Protein AF-A0A1G2Y5E6-F1 (afdb_monomer_lite)

Secondary structure (DSSP, 8-state):
---------HHHHHHHHHH-----------S--PPP-----TT-PPPS---TTSHHHHHTTS--S--S-----GGG--SSSS-EEEEE---TTSS---SSS--EEEEEEEEEEE--EEEEEEEEEE-SSPPP--EEEEEETT-PPEEEE-------TT-EEEEEEE-TT-EEEEEEEEEE---S--EEEEEEEEPPTT-----------B-TTS-EEEEEE----BTTBSS---SS-BTT-GGG---SHHHHHHHHHHHHHTT--EEEEEE-SS-HHHHHHHHHHHHHHHHTT--PPEEEEEE-HIIIIIISS---BTTSHHHHHHHHHHHHHHHHHHHHH--STTGGGGB-EETTEEEEEE--GGGSBSGGG--HHHHHHHHHHHHTTT-GGGGG-EEEEEESSSPPPTT--EEE--SS---SEEEEEETTEEEEEE---EE-TTTSTT--EE--GGGHHHHHHHHHHHHTTTTEEEEEES-SS-TTTT---S-B-TTTPSP--TT------S-TT--TTHHHHHHHHHHHHHSS--SS-EEEEEE---SEE-TT-EEEEEEEEEE-SSSPB-TTTTEEEEE-TTSTT---SS-SEEE--TTTTTHHHHSSB-TT-EEEEEEEEE--SS-EEEEEEEEEEETTTEEEEEEEEEEEEE-----TT-SSSSSS-SHHHHHHHHHHHHHTT-S---

Sequence (694 aa):
MIKTKVKVCLCAVILFLLCAKTVLAGYEGKSGYAYIYSWNVANMNPGPQTTLGTDAYKELTNPSILNDGQITREADFTPGVQPWCYAMNGSLDNGVFFGPWGGHVTFDLGNAKPLGEVIMHQAILTAHGVGAIEEIHVTIDGGAPIRFAGFDLSSGDGIVRQQTFDLTGHTGRVVKIAFATVTREWTSMNEVIFLPPGKTPLLYTPKSGYNLNDHIVSASVFHWYISGGGQVSGPWLPLEGRANWTGEVAWWKSQIKQMMTANIQVLFVELIPFMEQQRINLFQALGELRKAGYDVPKVVPFLDPVITWSIYGTPPDLSTTAGKDAFVNEYIRFFQQYYSVNTDAYADNYLATIGGKVVLDSYSLATLTNVGSLTRNDVESRLASAFSAAHPVFNQGIYMIKLVAGPDLVFTDEKIVQFENNSYYQPYTYNGVTSAMVKPGFWNQNVENPGAHLARNDGSDYTSAWNAAVANRNTVKHAYIESWNEYDEGSGIYAVDIVNSPYVIPPNSGTDSWSDVDDPYEYIRTTANGARSFNDISDYGFSVLYCDFPDYMYPGEHKTVRVIVRNEGDLMWSENDLFRFGQKEYLQGETLFGTGRYTIDNTANEVDIYGGVCRGRPVTFEFELTAPQTEGTYVTHWGMVQENVTWFGPELVHTFSVVCDRIPGDLNVDCVVDFADVAIMMEHWLEDSSTPAR

pLDDT: mean 79.26, std 24.78, range [21.86, 98.88]

Structure (mmCIF, N/CA/C/O backbone):
data_AF-A0A1G2Y5E6-F1
#
_entry.id   AF-A0A1G2Y5E6-F1
#
loop_
_atom_site.group_PDB
_atom_site.id
_atom_site.type_symbol
_atom_site.label_atom_id
_atom_site.label_alt_id
_atom_site.label_comp_id
_atom_site.label_asym_id
_atom_site.label_entity_id
_atom_site.label_seq_id
_atom_site.pdbx_PDB_ins_code
_atom_site.Cartn_x
_atom_site.Cartn_y
_atom_site.Cartn_z
_atom_site.occupancy
_atom_site.B_iso_or_equiv
_atom_site.auth_seq_id
_atom_site.auth_comp_id
_atom_site.auth_asym_id
_atom_site.auth_atom_id
_atom_site.pdbx_PDB_model_num
ATOM 1 N N . MET A 1 1 ? -31.606 0.769 96.737 1.00 30.20 1 MET A N 1
ATOM 2 C CA . MET A 1 1 ? -30.636 -0.295 96.414 1.00 30.20 1 MET A CA 1
ATOM 3 C C . MET A 1 1 ? -30.303 -0.197 94.934 1.00 30.20 1 MET A C 1
ATOM 5 O O . MET A 1 1 ? -31.217 -0.217 94.131 1.00 30.20 1 MET A O 1
ATOM 9 N N . ILE A 1 2 ? -29.020 0.053 94.655 1.00 28.17 2 ILE A N 1
ATOM 10 C CA . ILE A 1 2 ? -28.251 -0.106 93.406 1.00 28.17 2 ILE A CA 1
ATOM 11 C C . ILE A 1 2 ? -28.954 0.259 92.082 1.00 28.17 2 ILE A C 1
ATOM 13 O O . ILE A 1 2 ? -29.733 -0.498 91.518 1.00 28.17 2 ILE A O 1
ATOM 17 N N . LYS A 1 3 ? -28.562 1.429 91.554 1.00 37.28 3 LYS A N 1
ATOM 18 C CA . LYS A 1 3 ? -28.665 1.805 90.139 1.00 37.28 3 LYS A CA 1
ATOM 19 C C . LYS A 1 3 ? -27.709 0.938 89.314 1.00 37.28 3 LYS A C 1
ATOM 21 O O . LYS A 1 3 ? -26.533 0.849 89.665 1.00 37.28 3 LYS A O 1
ATOM 26 N N . THR A 1 4 ? -28.137 0.488 88.139 1.00 26.81 4 THR A N 1
ATOM 27 C CA . THR A 1 4 ? -27.211 0.297 87.014 1.00 26.81 4 THR A CA 1
ATOM 28 C C . THR A 1 4 ? -27.895 0.744 85.727 1.00 26.81 4 THR A C 1
ATOM 30 O O . THR A 1 4 ? -28.811 0.105 85.225 1.00 26.81 4 THR A O 1
ATOM 33 N N . LYS A 1 5 ? -27.471 1.919 85.246 1.00 28.11 5 LYS A N 1
ATOM 34 C CA . LYS A 1 5 ? -27.691 2.394 83.881 1.00 28.11 5 LYS A CA 1
ATOM 35 C C . LYS A 1 5 ? -26.804 1.549 82.971 1.00 28.11 5 LYS A C 1
ATOM 37 O O . LYS A 1 5 ? -25.590 1.561 83.166 1.00 28.11 5 LYS A O 1
ATOM 42 N N . VAL A 1 6 ? -27.371 0.879 81.975 1.00 28.00 6 VAL A N 1
ATOM 43 C CA . VAL A 1 6 ? -26.575 0.321 80.878 1.00 28.00 6 VAL A CA 1
ATOM 44 C C . VAL A 1 6 ? -26.322 1.459 79.888 1.00 28.00 6 VAL A C 1
ATOM 46 O O . VAL A 1 6 ? -27.171 1.798 79.075 1.00 28.00 6 VAL A O 1
ATOM 49 N N . LYS A 1 7 ? -25.158 2.107 80.013 1.00 26.59 7 LYS A N 1
ATOM 50 C CA . LYS A 1 7 ? -24.524 2.797 78.886 1.00 26.59 7 LYS A CA 1
ATOM 51 C C . LYS A 1 7 ? -23.990 1.693 77.979 1.00 26.59 7 LYS A C 1
ATOM 53 O O . LYS A 1 7 ? -22.983 1.077 78.321 1.00 26.59 7 LYS A O 1
ATOM 58 N N . VAL A 1 8 ? -24.657 1.431 76.862 1.00 30.09 8 VAL A N 1
ATOM 59 C CA . VAL A 1 8 ? -24.026 0.674 75.780 1.00 30.09 8 VAL A CA 1
ATOM 60 C C . VAL A 1 8 ? -22.996 1.616 75.160 1.00 30.09 8 VAL A C 1
ATOM 62 O O . VAL A 1 8 ? -23.327 2.683 74.652 1.00 30.09 8 VAL A O 1
ATOM 65 N N . CYS A 1 9 ? -21.726 1.287 75.377 1.00 26.55 9 CYS A N 1
ATOM 66 C CA . CYS A 1 9 ? -20.578 2.059 74.928 1.00 26.55 9 CYS A CA 1
ATOM 67 C C . CYS A 1 9 ? -20.491 2.004 73.396 1.00 26.55 9 CYS A C 1
ATOM 69 O O . CYS A 1 9 ? -20.805 0.971 72.811 1.00 26.55 9 CYS A O 1
ATOM 71 N N . LEU A 1 10 ? -19.989 3.070 72.770 1.00 28.41 10 LEU A N 1
ATOM 72 C CA . LEU A 1 10 ? -19.647 3.157 71.340 1.00 28.41 10 LEU A CA 1
ATOM 73 C C . LEU A 1 10 ? -18.819 1.938 70.854 1.00 28.41 10 LEU A C 1
ATOM 75 O O . LEU A 1 10 ? -18.915 1.529 69.703 1.00 28.41 10 LEU A O 1
ATOM 79 N N . CYS A 1 11 ? -18.095 1.276 71.766 1.00 26.31 11 CYS A N 1
ATOM 80 C CA . CYS A 1 11 ? -17.379 0.026 71.513 1.00 26.31 11 CYS A CA 1
ATOM 81 C C . CYS A 1 11 ? -18.272 -1.174 71.153 1.00 26.31 11 CYS A C 1
ATOM 83 O O . CYS A 1 11 ? -17.779 -2.085 70.508 1.00 26.31 11 CYS A O 1
ATOM 85 N N . ALA A 1 12 ? -19.550 -1.217 71.545 1.00 28.62 12 ALA A N 1
ATOM 86 C CA . ALA A 1 12 ? -20.448 -2.331 71.212 1.00 28.62 12 ALA A CA 1
ATOM 87 C C . ALA A 1 12 ? -21.042 -2.213 69.798 1.00 28.62 12 ALA A C 1
ATOM 89 O O . ALA A 1 12 ? -21.357 -3.232 69.193 1.00 28.62 12 ALA A O 1
ATOM 90 N N . VAL A 1 13 ? -21.131 -0.993 69.252 1.00 32.03 13 VAL A N 1
ATOM 91 C CA . VAL A 1 13 ? -21.476 -0.757 67.838 1.00 32.03 13 VAL A CA 1
ATOM 92 C C . VAL A 1 13 ? -20.282 -1.115 66.951 1.00 32.03 13 VAL A C 1
ATOM 94 O O . VAL A 1 13 ? -20.452 -1.804 65.954 1.00 32.03 13 VAL A O 1
ATOM 97 N N . ILE A 1 14 ? -19.060 -0.789 67.392 1.00 30.72 14 ILE A N 1
ATOM 98 C CA . ILE A 1 14 ? -17.822 -1.252 66.745 1.00 30.72 14 ILE A CA 1
ATOM 99 C C . ILE A 1 14 ? -17.687 -2.784 66.846 1.00 30.72 14 ILE A C 1
ATOM 101 O O . ILE A 1 14 ? -17.256 -3.420 65.893 1.00 30.72 14 ILE A O 1
ATOM 105 N N . LEU A 1 15 ? -18.128 -3.409 67.947 1.00 28.52 15 LEU A N 1
ATOM 106 C CA . LEU A 1 15 ? -18.100 -4.871 68.087 1.00 28.52 15 LEU A CA 1
ATOM 107 C C . LEU A 1 15 ? -19.173 -5.585 67.248 1.00 28.52 15 LEU A C 1
ATOM 109 O O . LEU A 1 15 ? -18.914 -6.687 66.784 1.00 28.52 15 LEU A O 1
ATOM 113 N N . PHE A 1 16 ? -20.344 -4.980 67.007 1.00 30.70 16 PHE A N 1
ATOM 114 C CA . PHE A 1 16 ? -21.329 -5.531 66.063 1.00 30.70 16 PHE A CA 1
ATOM 115 C C . PHE A 1 16 ? -20.906 -5.329 64.598 1.00 30.70 16 PHE A C 1
ATOM 117 O O . PHE A 1 16 ? -21.090 -6.245 63.800 1.00 30.70 16 PHE A O 1
ATOM 124 N N . LEU A 1 17 ? -20.235 -4.213 64.277 1.00 31.95 17 LEU A N 1
ATOM 125 C CA . LEU A 1 17 ? -19.564 -3.991 62.985 1.00 31.95 17 LEU A CA 1
ATOM 126 C C . LEU A 1 17 ? -18.382 -4.960 62.762 1.00 31.95 17 LEU A C 1
ATOM 128 O O . LEU A 1 17 ? -18.120 -5.350 61.632 1.00 31.95 17 LEU A O 1
ATOM 132 N N . LEU A 1 18 ? -17.708 -5.412 63.829 1.00 29.50 18 LEU A N 1
ATOM 133 C CA . LEU A 1 18 ? -16.615 -6.401 63.771 1.00 29.50 18 LEU A CA 1
ATOM 134 C C . LEU A 1 18 ? -17.081 -7.871 63.845 1.00 29.50 18 LEU A C 1
ATOM 136 O O . LEU A 1 18 ? -16.307 -8.772 63.509 1.00 29.50 18 LEU A O 1
ATOM 140 N N . CYS A 1 19 ? -18.312 -8.141 64.299 1.00 26.48 19 CYS A N 1
ATOM 141 C CA . CYS A 1 19 ? -18.857 -9.499 64.445 1.00 26.48 19 CYS A CA 1
ATOM 142 C C . CYS A 1 19 ? -19.824 -9.919 63.330 1.00 26.48 19 CYS A C 1
ATOM 144 O O . CYS A 1 19 ? -20.050 -11.121 63.178 1.00 26.48 19 CYS A O 1
ATOM 146 N N . ALA A 1 20 ? -20.313 -9.000 62.494 1.00 29.83 20 ALA A N 1
ATOM 147 C CA . ALA A 1 20 ? -20.849 -9.344 61.178 1.00 29.83 20 ALA A CA 1
ATOM 148 C C . ALA A 1 20 ? -19.681 -9.636 60.219 1.00 29.83 20 ALA A C 1
ATOM 150 O O . ALA A 1 20 ? -19.424 -8.912 59.265 1.00 29.83 20 ALA A O 1
ATOM 151 N N . LYS A 1 21 ? -18.937 -10.716 60.496 1.00 28.72 21 LYS A N 1
ATOM 152 C CA . LYS A 1 21 ? -17.966 -11.306 59.566 1.00 28.72 21 LYS A CA 1
ATOM 153 C C . LYS A 1 21 ? -18.708 -11.999 58.418 1.00 28.72 21 LYS A C 1
ATOM 155 O O . LYS A 1 21 ? -18.575 -13.202 58.213 1.00 28.72 21 LYS A O 1
ATOM 160 N N . THR A 1 22 ? -19.511 -11.246 57.681 1.00 27.20 22 THR A N 1
ATOM 161 C CA . THR A 1 22 ? -19.802 -11.554 56.286 1.00 27.20 22 THR A CA 1
ATOM 162 C C . THR A 1 22 ? -18.562 -11.141 55.519 1.00 27.20 22 THR A C 1
ATOM 164 O O . THR A 1 22 ? -18.320 -9.971 55.249 1.00 27.20 22 THR A O 1
ATOM 167 N N . VAL A 1 23 ? -17.724 -12.141 55.263 1.00 24.97 23 VAL A N 1
ATOM 168 C CA . VAL A 1 23 ? -16.741 -12.118 54.186 1.00 24.97 23 VAL A CA 1
ATOM 169 C C . VAL A 1 23 ? -17.452 -11.564 52.950 1.00 24.97 23 VAL A C 1
ATOM 171 O O . VAL A 1 23 ? -18.498 -12.097 52.576 1.00 24.97 23 VAL A O 1
ATOM 174 N N . LEU A 1 24 ? -16.912 -10.493 52.357 1.00 25.30 24 LEU A N 1
ATOM 175 C CA . LEU A 1 24 ? -17.241 -10.096 50.992 1.00 25.30 24 LEU A CA 1
ATOM 176 C C . LEU A 1 24 ? -16.945 -11.301 50.090 1.00 25.30 24 LEU A C 1
ATOM 178 O O . LEU A 1 24 ? -15.811 -11.530 49.680 1.00 25.30 24 LEU A O 1
ATOM 182 N N . ALA A 1 25 ? -17.964 -12.111 49.837 1.00 23.06 25 ALA A N 1
ATOM 183 C CA . ALA A 1 25 ? -17.991 -13.057 48.741 1.00 23.06 25 ALA A CA 1
ATOM 184 C C . ALA A 1 25 ? -18.634 -12.330 47.559 1.00 23.06 25 ALA A C 1
ATOM 186 O O . ALA A 1 25 ? -19.812 -12.506 47.271 1.00 23.06 25 ALA A O 1
ATOM 187 N N . GLY A 1 26 ? -17.847 -11.460 46.929 1.00 22.88 26 GLY A N 1
ATOM 188 C CA . GLY A 1 26 ? -18.076 -10.997 45.569 1.00 22.88 26 GLY A CA 1
ATOM 189 C C . GLY A 1 26 ? -17.118 -11.750 44.659 1.00 22.88 26 GLY A C 1
ATOM 190 O O . GLY A 1 26 ? -15.999 -11.300 44.436 1.00 22.88 26 GLY A O 1
ATOM 191 N N . TYR A 1 27 ? -17.527 -12.932 44.200 1.00 21.86 27 TYR A N 1
ATOM 192 C CA . TYR A 1 27 ? -17.000 -13.503 42.964 1.00 21.86 27 TYR A CA 1
ATOM 193 C C . TYR A 1 27 ? -18.017 -14.474 42.358 1.00 21.86 27 TYR A C 1
ATOM 195 O O . TYR A 1 27 ? -18.273 -15.534 42.922 1.00 21.86 27 TYR A O 1
ATOM 203 N N . GLU A 1 28 ? -18.515 -14.153 41.168 1.00 23.02 28 GLU A N 1
ATOM 204 C CA . GLU A 1 28 ? -18.538 -15.097 40.048 1.00 23.02 28 GLU A CA 1
ATOM 205 C C . GLU A 1 28 ? -18.174 -14.334 38.769 1.00 23.02 28 GLU A C 1
ATOM 207 O O . GLU A 1 28 ? -19.013 -13.930 37.975 1.00 23.02 28 GLU A O 1
ATOM 212 N N . GLY A 1 29 ? -16.870 -14.162 38.551 1.00 24.98 29 GLY A N 1
ATOM 213 C CA . GLY A 1 29 ? -16.354 -14.000 37.203 1.00 24.98 29 GLY A CA 1
ATOM 214 C C . GLY A 1 29 ? -16.418 -15.336 36.455 1.00 24.98 29 GLY A C 1
ATOM 215 O O . GLY A 1 29 ? -15.759 -16.307 36.831 1.00 24.98 29 GLY A O 1
ATOM 216 N N . LYS A 1 30 ? -17.158 -15.362 35.346 1.00 23.55 30 LYS A N 1
ATOM 217 C CA . LYS A 1 30 ? -16.812 -16.119 34.131 1.00 23.55 30 LYS A CA 1
ATOM 218 C C . LYS A 1 30 ? -16.821 -15.077 33.007 1.00 23.55 30 LYS A C 1
ATOM 220 O O . LYS A 1 30 ? -17.883 -14.555 32.711 1.00 23.55 30 LYS A O 1
ATOM 225 N N . SER A 1 31 ? -15.710 -14.657 32.401 1.00 25.69 31 SER A N 1
ATOM 226 C CA . SER A 1 31 ? -14.453 -15.342 32.052 1.00 25.69 31 SER A CA 1
ATOM 227 C C . SER A 1 31 ? -13.261 -14.354 32.030 1.00 25.69 31 SER A C 1
ATOM 229 O O . SER A 1 31 ? -13.399 -13.297 31.432 1.00 25.69 31 SER A O 1
ATOM 231 N N . GLY A 1 32 ? -12.067 -14.622 32.571 1.00 23.44 32 GLY A N 1
ATOM 232 C CA . GLY A 1 32 ? -11.553 -15.845 33.179 1.00 23.44 32 GLY A CA 1
ATOM 233 C C . GLY A 1 32 ? -10.447 -15.587 34.219 1.00 23.44 32 GLY A C 1
ATOM 234 O O . GLY A 1 32 ? -9.528 -14.813 34.000 1.00 23.44 32 GLY A O 1
ATOM 235 N N . TYR A 1 33 ? -10.594 -16.290 35.343 1.00 23.27 33 TYR A N 1
ATOM 236 C CA . TYR A 1 33 ? -9.607 -16.757 36.327 1.00 23.27 33 TYR A CA 1
ATOM 237 C C . TYR A 1 33 ? -8.526 -15.792 36.847 1.00 23.27 33 TYR A C 1
ATOM 239 O O . TYR A 1 33 ? -7.406 -15.736 36.346 1.00 23.27 33 TYR A O 1
ATOM 247 N N . ALA A 1 34 ? -8.830 -15.190 38.002 1.00 25.27 34 ALA A N 1
ATOM 248 C CA . ALA A 1 34 ? -7.830 -14.826 39.000 1.00 25.27 34 ALA A CA 1
ATOM 249 C C . ALA A 1 34 ? -7.244 -16.103 39.634 1.00 25.27 34 ALA A C 1
ATOM 251 O O . ALA A 1 34 ? -7.989 -16.945 40.140 1.00 25.27 34 ALA A O 1
ATOM 252 N N . TYR A 1 35 ? -5.918 -16.246 39.640 1.00 25.91 35 TYR A N 1
ATOM 253 C CA . TYR A 1 35 ? -5.242 -17.272 40.434 1.00 25.91 35 TYR A CA 1
ATOM 254 C C . TYR A 1 35 ? -4.617 -16.632 41.672 1.00 25.91 35 TYR A C 1
ATOM 256 O O . TYR A 1 35 ? -3.755 -15.763 41.581 1.00 25.91 35 TYR A O 1
ATOM 264 N N . ILE A 1 36 ? -5.035 -17.114 42.840 1.00 24.27 36 ILE A N 1
ATOM 265 C CA . ILE A 1 36 ? -4.353 -16.904 44.114 1.00 24.27 36 ILE A CA 1
ATOM 266 C C . ILE A 1 36 ? -3.375 -18.068 44.271 1.00 24.27 36 ILE A C 1
ATOM 268 O O . ILE A 1 36 ? -3.805 -19.217 44.340 1.00 24.27 36 ILE A O 1
ATOM 272 N N . TYR A 1 37 ? -2.075 -17.788 44.376 1.00 26.00 37 TYR A N 1
ATOM 273 C CA . TYR A 1 37 ? -1.148 -18.733 44.995 1.00 26.00 37 TYR A CA 1
ATOM 274 C C . TYR A 1 37 ? -0.527 -18.148 46.255 1.00 26.00 37 TYR A C 1
ATOM 276 O O . TYR A 1 37 ? 0.137 -17.113 46.249 1.00 26.00 37 TYR A O 1
ATOM 284 N N . SER A 1 38 ? -0.749 -18.904 47.327 1.00 24.62 38 SER A N 1
ATOM 285 C CA . SER A 1 38 ? -0.012 -18.929 48.580 1.00 24.62 38 SER A CA 1
ATOM 286 C C . SER A 1 38 ? 1.339 -19.626 48.410 1.00 24.62 38 SER A C 1
ATOM 288 O O . SER A 1 38 ? 1.471 -20.581 47.641 1.00 24.62 38 SER A O 1
ATOM 290 N N . TRP A 1 39 ? 2.323 -19.215 49.205 1.00 22.36 39 TRP A N 1
ATOM 291 C CA . TRP A 1 39 ? 3.603 -19.909 49.320 1.00 22.36 39 TRP A CA 1
ATOM 292 C C . TRP A 1 39 ? 3.482 -21.284 49.999 1.00 22.36 39 TRP A C 1
ATOM 294 O O . TRP A 1 39 ? 2.667 -21.499 50.894 1.00 22.36 39 TRP A O 1
ATOM 304 N N . ASN A 1 40 ? 4.370 -22.195 49.594 1.00 22.59 40 ASN A N 1
ATOM 305 C CA . ASN A 1 40 ? 4.629 -23.491 50.214 1.00 22.59 40 ASN A CA 1
ATOM 306 C C . ASN A 1 40 ? 5.443 -23.298 51.508 1.00 22.59 40 ASN A C 1
ATOM 308 O O . ASN A 1 40 ? 6.613 -22.917 51.456 1.00 22.59 40 ASN A O 1
ATOM 312 N N . VAL A 1 41 ? 4.854 -23.584 52.672 1.00 28.20 41 VAL A N 1
ATOM 313 C CA . VAL A 1 41 ? 5.581 -23.667 53.950 1.00 28.20 41 VAL A CA 1
ATOM 314 C C . VAL A 1 41 ? 6.051 -25.107 54.158 1.00 28.20 41 VAL A C 1
ATOM 316 O O . VAL A 1 41 ? 5.526 -25.845 54.985 1.00 28.20 41 VAL A O 1
ATOM 319 N N . ALA A 1 42 ? 7.075 -25.528 53.417 1.00 22.97 42 ALA A N 1
ATOM 320 C CA . ALA A 1 42 ? 7.668 -26.856 53.592 1.00 22.97 42 ALA A CA 1
ATOM 321 C C . ALA A 1 42 ? 8.612 -26.971 54.810 1.00 22.97 42 ALA A C 1
ATOM 323 O O . ALA A 1 42 ? 9.276 -27.990 54.947 1.00 22.97 42 ALA A O 1
ATOM 324 N N . ASN A 1 43 ? 8.698 -25.972 55.704 1.00 26.86 43 ASN A N 1
ATOM 325 C CA . ASN A 1 43 ? 9.661 -25.990 56.821 1.00 26.86 43 ASN A CA 1
ATOM 326 C C . ASN A 1 43 ? 9.130 -25.528 58.194 1.00 26.86 43 ASN A C 1
ATOM 328 O O . ASN A 1 43 ? 9.935 -25.254 59.084 1.00 26.86 43 ASN A O 1
ATOM 332 N N . MET A 1 44 ? 7.816 -25.503 58.442 1.00 27.56 44 MET A N 1
ATOM 333 C CA . MET A 1 44 ? 7.320 -25.400 59.826 1.00 27.56 44 MET A CA 1
ATOM 334 C C . MET A 1 44 ? 7.157 -26.795 60.434 1.00 27.56 44 MET A C 1
ATOM 336 O O . MET A 1 44 ? 6.073 -27.369 60.466 1.00 27.56 44 MET A O 1
ATOM 340 N N . ASN A 1 45 ? 8.263 -27.339 60.945 1.00 28.44 45 ASN A N 1
ATOM 341 C CA . ASN A 1 45 ? 8.179 -28.346 61.999 1.00 28.44 45 ASN A CA 1
ATOM 342 C C . ASN A 1 45 ? 7.670 -27.655 63.279 1.00 28.44 45 ASN A C 1
ATOM 344 O O . ASN A 1 45 ? 8.229 -26.622 63.660 1.00 28.44 45 ASN A O 1
ATOM 348 N N . PRO A 1 46 ? 6.655 -28.199 63.971 1.00 31.69 46 PRO A N 1
ATOM 349 C CA . PRO A 1 46 ? 6.184 -27.632 65.224 1.00 31.69 46 PRO A CA 1
ATOM 350 C C . PRO A 1 46 ? 7.285 -27.759 66.281 1.00 31.69 46 PRO A C 1
ATOM 352 O O . PRO A 1 46 ? 7.693 -28.858 66.660 1.00 31.69 46 PRO A O 1
ATOM 355 N N . GLY A 1 47 ? 7.771 -26.623 66.778 1.00 35.00 47 GLY A N 1
ATOM 356 C CA . GLY A 1 47 ? 8.487 -26.601 68.047 1.00 35.00 47 GLY A CA 1
ATOM 357 C C . GLY A 1 47 ? 7.533 -27.006 69.189 1.00 35.00 47 GLY A C 1
ATOM 358 O O . GLY A 1 47 ? 6.340 -26.715 69.102 1.00 35.00 47 GLY A O 1
ATOM 359 N N . PRO A 1 48 ? 7.998 -27.650 70.276 1.00 34.25 48 PRO A N 1
ATOM 360 C CA . PRO A 1 48 ? 7.149 -28.399 71.219 1.00 34.25 48 PRO A CA 1
ATOM 361 C C . PRO A 1 48 ? 6.198 -27.594 72.136 1.00 34.25 48 PRO A C 1
ATOM 363 O O . PRO A 1 48 ? 5.831 -28.106 73.192 1.00 34.25 48 PRO A O 1
ATOM 366 N N . GLN A 1 49 ? 5.827 -26.345 71.825 1.00 40.59 49 GLN A N 1
ATOM 367 C CA . GLN A 1 49 ? 5.184 -25.435 72.795 1.00 40.59 49 GLN A CA 1
ATOM 368 C C . GLN A 1 49 ? 3.976 -24.620 72.291 1.00 40.59 49 GLN A C 1
ATOM 370 O O . GLN A 1 49 ? 3.761 -23.496 72.737 1.00 40.59 49 GLN A O 1
ATOM 375 N N . THR A 1 50 ? 3.124 -25.161 71.419 1.00 44.03 50 THR A N 1
ATOM 376 C CA . THR A 1 50 ? 1.795 -24.557 71.193 1.00 44.03 50 THR A CA 1
ATOM 377 C C . THR A 1 50 ? 0.797 -25.054 72.245 1.00 44.03 50 THR A C 1
ATOM 379 O O . THR A 1 50 ? 0.324 -26.189 72.185 1.00 44.03 50 THR A O 1
ATOM 382 N N . THR A 1 51 ? 0.506 -24.212 73.238 1.00 47.00 51 THR A N 1
ATOM 383 C CA . THR A 1 51 ? -0.370 -24.518 74.385 1.00 47.00 51 THR A CA 1
ATOM 384 C C . THR A 1 51 ? -1.855 -24.336 74.044 1.00 47.00 51 THR A C 1
ATOM 386 O O . THR A 1 51 ? -2.231 -23.339 73.431 1.00 47.00 51 THR A O 1
ATOM 389 N N . LEU A 1 52 ? -2.717 -25.258 74.496 1.00 39.44 52 LEU A N 1
ATOM 390 C CA . LEU A 1 52 ? -4.180 -25.181 74.351 1.00 39.44 52 LEU A CA 1
ATOM 391 C C . LEU A 1 52 ? -4.721 -23.838 74.883 1.00 39.44 52 LEU A C 1
ATOM 393 O O . LEU A 1 52 ? -4.592 -23.552 76.073 1.00 39.44 52 LEU A O 1
ATOM 397 N N . GLY A 1 53 ? -5.349 -23.036 74.018 1.00 44.94 53 GLY A N 1
ATOM 398 C CA . GLY A 1 53 ? -6.033 -21.791 74.402 1.00 44.94 53 GLY A CA 1
ATOM 399 C C . GLY A 1 53 ? -5.317 -20.478 74.060 1.00 44.94 53 GLY A C 1
ATOM 400 O O . GLY A 1 53 ? -5.908 -19.422 74.288 1.00 44.94 53 GLY A O 1
ATOM 401 N N . THR A 1 54 ? -4.112 -20.517 73.481 1.00 43.06 54 THR A N 1
ATOM 402 C CA . THR A 1 54 ? -3.514 -19.342 72.818 1.00 43.06 54 THR A CA 1
ATOM 403 C C . THR A 1 54 ? -4.183 -19.083 71.466 1.00 43.06 54 THR A C 1
ATOM 405 O O . THR A 1 54 ? -4.817 -19.978 70.901 1.00 43.06 54 THR A O 1
ATOM 408 N N . ASP A 1 55 ? -4.046 -17.872 70.927 1.00 39.69 55 ASP A N 1
ATOM 409 C CA . ASP A 1 55 ? -4.663 -17.519 69.641 1.00 39.69 55 ASP A CA 1
ATOM 410 C C . ASP A 1 55 ? -4.114 -18.381 68.489 1.00 39.69 55 ASP A C 1
ATOM 412 O O . ASP A 1 55 ? -4.898 -18.875 67.685 1.00 39.69 55 ASP A O 1
ATOM 416 N N . ALA A 1 56 ? -2.828 -18.754 68.539 1.00 38.09 56 ALA A N 1
ATOM 417 C CA . ALA A 1 56 ? -2.215 -19.729 67.630 1.00 38.09 56 ALA A CA 1
ATOM 418 C C . ALA A 1 56 ? -2.826 -21.148 67.723 1.00 38.09 56 ALA A C 1
ATOM 420 O O . ALA A 1 56 ? -2.886 -21.862 66.727 1.00 38.09 56 ALA A O 1
ATOM 421 N N . TYR A 1 57 ? -3.311 -21.578 68.898 1.00 40.59 57 TYR A N 1
ATOM 422 C CA . TYR A 1 57 ? -4.020 -22.860 69.049 1.00 40.59 57 TYR A CA 1
ATOM 423 C C . TYR A 1 57 ? -5.469 -22.787 68.529 1.00 40.59 57 TYR A C 1
ATOM 425 O O . TYR A 1 57 ? -6.004 -23.772 68.014 1.00 40.59 57 TYR A O 1
ATOM 433 N N . LYS A 1 58 ? -6.115 -21.619 68.648 1.00 38.41 58 LYS A N 1
ATOM 434 C CA . LYS A 1 58 ? -7.473 -21.371 68.132 1.00 38.41 58 LYS A CA 1
ATOM 435 C C . LYS A 1 58 ? -7.502 -21.233 66.610 1.00 38.41 58 LYS A C 1
ATOM 437 O O . LYS A 1 58 ? -8.474 -21.659 66.000 1.00 38.41 58 LYS A O 1
ATOM 442 N N . GLU A 1 59 ? -6.448 -20.697 66.003 1.00 39.50 59 GLU A N 1
ATOM 443 C CA . GLU A 1 59 ? -6.306 -20.613 64.544 1.00 39.50 59 GLU A CA 1
ATOM 444 C C . GLU A 1 59 ? -6.099 -21.992 63.907 1.00 39.50 59 GLU A C 1
ATOM 446 O O . GLU A 1 59 ? -6.742 -22.323 62.917 1.00 39.50 59 GLU A O 1
ATOM 451 N N . LEU A 1 60 ? -5.303 -22.855 64.548 1.00 37.56 60 LEU A N 1
ATOM 452 C CA . LEU A 1 60 ? -5.028 -24.222 64.082 1.00 37.56 60 LEU A CA 1
ATOM 453 C C . LEU A 1 60 ? -6.254 -25.156 64.113 1.00 37.56 60 LEU A C 1
ATOM 455 O O . LEU A 1 60 ? -6.221 -26.236 63.528 1.00 37.56 60 LEU A O 1
ATOM 459 N N . THR A 1 61 ? -7.313 -24.777 64.835 1.00 36.97 61 THR A N 1
ATOM 460 C CA . THR A 1 61 ? -8.501 -25.615 65.082 1.00 36.97 61 THR A CA 1
ATOM 461 C C . THR A 1 61 ? -9.806 -25.014 64.558 1.00 36.97 61 THR A C 1
ATOM 463 O O . THR A 1 61 ? -10.862 -25.627 64.723 1.00 36.97 61 THR A O 1
ATOM 466 N N . ASN A 1 62 ? -9.753 -23.858 63.890 1.00 33.12 62 ASN A N 1
ATOM 467 C CA . ASN A 1 62 ? -10.921 -23.215 63.298 1.00 33.12 62 ASN A CA 1
ATOM 468 C C . ASN A 1 62 ? -10.913 -23.419 61.771 1.00 33.12 62 ASN A C 1
ATOM 470 O O . ASN A 1 62 ? -10.031 -22.889 61.097 1.00 33.12 62 ASN A O 1
ATOM 474 N N . PRO A 1 63 ? -11.854 -24.187 61.193 1.00 34.56 63 PRO A N 1
ATOM 475 C CA . PRO A 1 63 ? -11.877 -24.441 59.761 1.00 34.56 63 PRO A CA 1
ATOM 476 C C . PRO A 1 63 ? -12.417 -23.203 59.033 1.00 34.56 63 PRO A C 1
ATOM 478 O O . PRO A 1 63 ? -13.616 -23.092 58.782 1.00 34.56 63 PRO A O 1
ATOM 481 N N . SER A 1 64 ? -11.549 -22.250 58.690 1.00 27.20 64 SER A N 1
ATOM 482 C CA . SER A 1 64 ? -11.905 -21.207 57.728 1.00 27.20 64 SER A CA 1
ATOM 483 C C . SER A 1 64 ? -11.709 -21.747 56.311 1.00 27.20 64 SER A C 1
ATOM 485 O O . SER A 1 64 ? -10.579 -22.006 55.913 1.00 27.20 64 SER A O 1
ATOM 487 N N . ILE A 1 65 ? -12.843 -21.952 55.624 1.00 27.64 65 ILE A N 1
ATOM 488 C CA . ILE A 1 65 ? -13.090 -21.870 54.172 1.00 27.64 65 ILE A CA 1
ATOM 489 C C . ILE A 1 65 ? -11.860 -22.150 53.304 1.00 27.64 65 ILE A C 1
ATOM 491 O O . ILE A 1 65 ? -11.000 -21.292 53.198 1.00 27.64 65 ILE A O 1
ATOM 495 N N . LEU A 1 66 ? -11.821 -23.332 52.684 1.00 29.34 66 LEU A N 1
ATOM 496 C CA . LEU A 1 66 ? -11.319 -23.645 51.332 1.00 29.34 66 LEU A CA 1
ATOM 497 C C . LEU A 1 66 ? -11.146 -25.172 51.276 1.00 29.34 66 LEU A C 1
ATOM 499 O O . LEU A 1 66 ? -10.085 -25.720 51.561 1.00 29.34 66 LEU A O 1
ATOM 503 N N . ASN A 1 67 ? -12.247 -25.873 51.008 1.00 29.16 67 ASN A N 1
ATOM 504 C CA . ASN A 1 67 ? -12.275 -27.329 50.923 1.00 29.16 67 ASN A CA 1
ATOM 505 C C . ASN A 1 67 ? -13.174 -27.748 49.750 1.00 29.16 67 ASN A C 1
ATOM 507 O O . ASN A 1 67 ? -14.330 -28.107 49.955 1.00 29.16 67 ASN A O 1
ATOM 511 N N . ASP A 1 68 ? -12.659 -27.690 48.521 1.00 31.44 68 ASP A N 1
ATOM 512 C CA . ASP A 1 68 ? -13.074 -28.632 47.469 1.00 31.44 68 ASP A CA 1
ATOM 513 C C . ASP A 1 68 ? -12.091 -29.819 47.350 1.00 31.44 68 ASP A C 1
ATOM 515 O O . ASP A 1 68 ? -12.363 -30.800 46.659 1.00 31.44 68 ASP A O 1
ATOM 519 N N . GLY A 1 69 ? -10.984 -29.785 48.102 1.00 29.44 69 GLY A N 1
ATOM 520 C CA . GLY A 1 69 ? -10.094 -30.923 48.297 1.00 29.44 69 GLY A CA 1
ATOM 521 C C . GLY A 1 69 ? -9.270 -31.312 47.069 1.00 29.44 69 GLY A C 1
ATOM 522 O O . GLY A 1 69 ? -8.758 -32.435 47.046 1.00 29.44 69 GLY A O 1
ATOM 523 N N . GLN A 1 70 ? -9.102 -30.437 46.069 1.00 27.09 70 GLN A N 1
ATOM 524 C CA . GLN A 1 70 ? -8.202 -30.704 44.942 1.00 27.09 70 GLN A CA 1
ATOM 525 C C . GLN A 1 70 ? -7.021 -29.728 44.875 1.00 27.09 70 GLN A C 1
ATOM 527 O O . GLN A 1 70 ? -7.158 -28.516 44.954 1.00 27.09 70 GLN A O 1
ATOM 532 N N . ILE A 1 71 ? -5.823 -30.304 44.737 1.00 31.08 71 ILE A N 1
ATOM 533 C CA . ILE A 1 71 ? -4.554 -29.595 44.546 1.00 31.08 71 ILE A CA 1
ATOM 534 C C . ILE A 1 71 ? -4.403 -29.276 43.055 1.00 31.08 71 ILE A C 1
ATOM 536 O O . ILE A 1 71 ? -4.171 -30.199 42.269 1.00 31.08 71 ILE A O 1
ATOM 540 N N . THR A 1 72 ? -4.467 -27.995 42.694 1.00 32.88 72 THR A N 1
ATOM 541 C CA . THR A 1 72 ? -4.162 -27.485 41.346 1.00 32.88 72 THR A CA 1
ATOM 542 C C . THR A 1 72 ? -2.644 -27.455 41.118 1.00 32.88 72 THR A C 1
ATOM 544 O O . THR A 1 72 ? -1.888 -26.963 41.964 1.00 32.88 72 THR A O 1
ATOM 547 N N . ARG A 1 73 ? -2.177 -28.015 39.999 1.00 30.75 73 ARG A N 1
ATOM 548 C CA . ARG A 1 73 ? -0.762 -28.221 39.635 1.00 30.75 73 ARG A CA 1
ATOM 549 C C . ARG A 1 73 ? -0.397 -27.395 38.400 1.00 30.75 73 ARG A C 1
ATOM 551 O O . ARG A 1 73 ? -1.251 -26.969 37.640 1.00 30.75 73 ARG A O 1
ATOM 558 N N . GLU A 1 74 ? 0.900 -27.263 38.136 1.00 32.47 74 GLU A N 1
ATOM 559 C CA . GLU A 1 74 ? 1.470 -26.589 36.953 1.00 32.47 74 GLU A CA 1
ATOM 560 C C . GLU A 1 74 ? 0.897 -27.073 35.599 1.00 32.47 74 GLU A C 1
ATOM 562 O O . GLU A 1 74 ? 0.878 -26.325 34.627 1.00 32.47 74 GLU A O 1
ATOM 567 N N . ALA A 1 75 ? 0.378 -28.303 35.535 1.00 34.12 75 ALA A N 1
ATOM 568 C CA . ALA A 1 75 ? -0.261 -28.865 34.343 1.00 34.12 75 ALA A CA 1
ATOM 569 C C . ALA A 1 75 ? -1.673 -28.313 34.055 1.00 34.12 75 ALA A C 1
ATOM 571 O O . ALA A 1 75 ? -2.209 -28.570 32.980 1.00 34.12 75 ALA A O 1
ATOM 572 N N . ASP A 1 76 ? -2.260 -27.559 34.988 1.00 35.00 76 ASP A N 1
ATOM 573 C CA . ASP A 1 76 ? -3.615 -27.009 34.873 1.00 35.00 76 ASP A CA 1
ATOM 574 C C . ASP A 1 76 ? -3.633 -25.629 34.175 1.00 35.00 76 ASP A C 1
ATOM 576 O O . ASP A 1 76 ? -4.686 -25.006 34.040 1.00 35.00 76 ASP A O 1
ATOM 580 N N . PHE A 1 77 ? -2.475 -25.156 33.688 1.00 36.72 77 PHE A N 1
ATOM 581 C CA . PHE A 1 77 ? -2.320 -23.903 32.944 1.00 36.72 77 PHE A CA 1
ATOM 582 C C . PHE A 1 77 ? -2.142 -24.146 31.439 1.00 36.72 77 PHE A C 1
ATOM 584 O O . PHE A 1 77 ? -1.280 -24.916 31.016 1.00 36.72 77 PHE A O 1
ATOM 591 N N . THR A 1 78 ? -2.899 -23.419 30.607 1.00 32.94 78 THR A N 1
ATOM 592 C CA . THR A 1 78 ? -2.676 -23.361 29.149 1.00 32.94 78 THR A CA 1
ATOM 593 C C . THR A 1 78 ? -2.009 -22.022 28.792 1.00 32.94 78 THR A C 1
ATOM 595 O O . THR A 1 78 ? -2.584 -20.975 29.089 1.00 32.94 78 THR A O 1
ATOM 598 N N . PRO A 1 79 ? -0.813 -21.988 28.173 1.00 30.47 79 PRO A N 1
ATOM 599 C CA . PRO A 1 79 ? -0.153 -20.731 27.812 1.00 30.47 79 PRO A CA 1
ATOM 600 C C . PRO A 1 79 ? -0.922 -19.978 26.710 1.00 30.47 79 PRO A C 1
ATOM 602 O O . PRO A 1 79 ? -1.125 -20.546 25.639 1.00 30.47 79 PRO A O 1
ATOM 605 N N . GLY A 1 80 ? -1.277 -18.696 26.910 1.00 34.62 80 GLY A N 1
ATOM 606 C CA . GLY A 1 80 ? -1.606 -17.828 25.765 1.00 34.62 80 GLY A CA 1
ATOM 607 C C . GLY A 1 80 ? -2.502 -16.596 25.937 1.00 34.62 80 GLY A C 1
ATOM 608 O O . GLY A 1 80 ? -2.485 -15.771 25.028 1.00 34.62 80 GLY A O 1
ATOM 609 N N . VAL A 1 81 ? -3.266 -16.406 27.019 1.00 33.41 81 VAL A N 1
ATOM 610 C CA . VAL A 1 81 ? -4.226 -15.279 27.077 1.00 33.41 81 VAL A CA 1
ATOM 611 C C . VAL A 1 81 ? -4.402 -14.744 28.508 1.00 33.41 81 VAL A C 1
ATOM 613 O O . VAL A 1 81 ? -4.606 -15.548 29.408 1.00 33.41 81 VAL A O 1
ATOM 616 N N . GLN A 1 82 ? -4.386 -13.406 28.660 1.00 35.94 82 GLN A N 1
ATOM 617 C CA . GLN A 1 82 ? -4.806 -12.580 29.825 1.00 35.94 82 GLN A CA 1
ATOM 618 C C . GLN A 1 82 ? -3.768 -12.227 30.934 1.00 35.94 82 GLN A C 1
ATOM 620 O O . GLN A 1 82 ? -2.774 -12.942 31.081 1.00 35.94 82 GLN A O 1
ATOM 625 N N . PRO A 1 83 ? -3.924 -11.052 31.615 1.00 33.50 83 PRO A N 1
ATOM 626 C CA . PRO A 1 83 ? -2.903 -10.435 32.482 1.00 33.50 83 PRO A CA 1
ATOM 627 C C . PRO A 1 83 ? -2.578 -11.241 33.747 1.00 33.50 83 PRO A C 1
ATOM 629 O O . PRO A 1 83 ? -3.376 -12.048 34.215 1.00 33.50 83 PRO A O 1
ATOM 632 N N . TRP A 1 84 ? -1.393 -10.999 34.319 1.00 38.94 84 TRP A N 1
ATOM 633 C CA . TRP A 1 84 ? -0.932 -11.660 35.545 1.00 38.94 84 TRP A CA 1
ATOM 634 C C . TRP A 1 84 ? -1.282 -10.812 36.776 1.00 38.94 84 TRP A C 1
ATOM 636 O O . TRP A 1 84 ? -0.778 -9.696 36.916 1.00 38.94 84 TRP A O 1
ATOM 646 N N . CYS A 1 85 ? -2.128 -11.345 37.663 1.00 30.78 85 CYS A N 1
ATOM 647 C CA . CYS A 1 85 ? -2.520 -10.720 38.929 1.00 30.78 85 CYS A CA 1
ATOM 648 C C . CYS A 1 85 ? -1.833 -11.394 40.128 1.00 30.78 85 CYS A C 1
ATOM 650 O O . CYS A 1 85 ? -1.714 -12.620 40.178 1.00 30.78 85 CYS A O 1
ATOM 652 N N . TYR A 1 86 ? -1.439 -10.605 41.128 1.00 36.16 86 TYR A N 1
ATOM 653 C CA . TYR A 1 86 ? -0.903 -11.102 42.398 1.00 36.16 86 TYR A CA 1
ATOM 654 C C . TYR A 1 86 ? -1.597 -10.399 43.571 1.00 36.16 86 TYR A C 1
ATOM 656 O O . TYR A 1 86 ? -1.560 -9.172 43.664 1.00 36.16 86 TYR A O 1
ATOM 664 N N . ALA A 1 87 ? -2.189 -11.175 44.483 1.00 32.47 87 ALA A N 1
ATOM 665 C CA . ALA A 1 87 ? -2.788 -10.673 45.719 1.00 32.47 87 ALA A CA 1
ATOM 666 C C . ALA A 1 87 ? -1.808 -10.817 46.894 1.00 32.47 87 ALA A C 1
ATOM 668 O O . ALA A 1 87 ? -1.250 -11.895 47.112 1.00 32.47 87 ALA A O 1
ATOM 669 N N . MET A 1 88 ? -1.617 -9.753 47.678 1.00 36.41 88 MET A N 1
ATOM 670 C CA . MET A 1 88 ? -0.789 -9.779 48.888 1.00 36.41 88 MET A CA 1
ATOM 671 C C . MET A 1 88 ? -1.636 -9.543 50.132 1.00 36.41 88 MET A C 1
ATOM 673 O O . MET A 1 88 ? -2.193 -8.460 50.315 1.00 36.41 88 MET A O 1
ATOM 677 N N . ASN A 1 89 ? -1.703 -10.554 51.000 1.00 33.59 89 ASN A N 1
ATOM 678 C CA . ASN A 1 89 ? -2.351 -10.446 52.299 1.00 33.59 89 ASN A CA 1
ATOM 679 C C . ASN A 1 89 ? -1.292 -10.268 53.389 1.00 33.59 89 ASN A C 1
ATOM 681 O O . ASN A 1 89 ? -0.428 -11.125 53.579 1.00 33.59 89 ASN A O 1
ATOM 685 N N . GLY A 1 90 ? -1.366 -9.145 54.091 1.00 31.62 90 GLY A N 1
ATOM 686 C CA . GLY A 1 90 ? -0.509 -8.855 55.218 1.00 31.62 90 GLY A CA 1
ATOM 687 C C . GLY A 1 90 ? -1.275 -8.941 56.533 1.00 31.62 90 GLY A C 1
ATOM 688 O O . GLY A 1 90 ? -1.977 -8.001 56.890 1.00 31.62 90 GLY A O 1
ATOM 689 N N . SER A 1 91 ? -1.081 -10.015 57.297 1.00 28.03 91 SER A N 1
ATOM 690 C CA . SER A 1 91 ? -1.296 -9.998 58.747 1.00 28.03 91 SER A CA 1
ATOM 691 C C . SER A 1 91 ? -0.105 -10.623 59.473 1.00 28.03 91 SER A C 1
ATOM 693 O O . SER A 1 91 ? 0.686 -11.354 58.871 1.00 28.03 91 SER A O 1
ATOM 695 N N . LEU A 1 92 ? 0.041 -10.260 60.752 1.00 33.41 92 LEU A N 1
ATOM 696 C CA . LEU A 1 92 ? 1.087 -10.717 61.672 1.00 33.41 92 LEU A CA 1
ATOM 697 C C . LEU A 1 92 ? 1.384 -12.217 61.467 1.00 33.41 92 LEU A C 1
ATOM 699 O O . LEU A 1 92 ? 0.480 -13.039 61.557 1.00 33.41 92 LEU A O 1
ATOM 703 N N . ASP A 1 93 ? 2.650 -12.520 61.167 1.00 35.31 93 ASP A N 1
ATOM 704 C CA . ASP A 1 93 ? 3.250 -13.855 60.996 1.00 35.31 93 ASP A CA 1
ATOM 705 C C . ASP A 1 93 ? 2.971 -14.676 59.716 1.00 35.31 93 ASP A C 1
ATOM 707 O O . ASP A 1 93 ? 2.858 -15.892 59.811 1.00 35.31 93 ASP A O 1
ATOM 711 N N . ASN A 1 94 ? 2.973 -14.069 58.513 1.00 31.77 94 ASN A N 1
ATOM 712 C CA . ASN A 1 94 ? 3.662 -14.603 57.295 1.00 31.77 94 ASN A CA 1
ATOM 713 C C . ASN A 1 94 ? 3.278 -13.890 55.974 1.00 31.77 94 ASN A C 1
ATOM 715 O O . ASN A 1 94 ? 3.049 -14.522 54.943 1.00 31.77 94 ASN A O 1
ATOM 719 N N . GLY A 1 95 ? 3.265 -12.554 55.966 1.00 32.88 95 GLY A N 1
ATOM 720 C CA . GLY A 1 95 ? 3.074 -11.791 54.723 1.00 32.88 95 GLY A CA 1
ATOM 721 C C . GLY A 1 95 ? 3.212 -10.274 54.851 1.00 32.88 95 GLY A C 1
ATOM 722 O O . GLY A 1 95 ? 2.649 -9.552 54.036 1.00 32.88 95 GLY A O 1
ATOM 723 N N . VAL A 1 96 ? 3.916 -9.768 55.876 1.00 30.03 96 VAL A N 1
ATOM 724 C CA . VAL A 1 96 ? 3.982 -8.325 56.177 1.00 30.03 96 VAL A CA 1
ATOM 725 C C . VAL A 1 96 ? 5.417 -7.805 56.232 1.00 30.03 96 VAL A C 1
ATOM 727 O O . VAL A 1 96 ? 6.310 -8.410 56.824 1.00 30.03 96 VAL A O 1
ATOM 730 N N . PHE A 1 97 ? 5.578 -6.630 55.630 1.00 32.94 97 PHE A N 1
ATOM 731 C CA . PHE A 1 97 ? 6.694 -5.701 55.740 1.00 32.94 97 PHE A CA 1
ATOM 732 C C . PHE A 1 97 ? 6.877 -5.198 57.184 1.00 32.94 97 PHE A C 1
ATOM 734 O O . PHE A 1 97 ? 5.959 -4.606 57.741 1.00 32.94 97 PHE A O 1
ATOM 741 N N . PHE A 1 98 ? 8.080 -5.302 57.758 1.00 26.03 98 PHE A N 1
ATOM 742 C CA . PHE A 1 98 ? 8.429 -4.565 58.982 1.00 26.03 98 PHE A CA 1
ATOM 743 C C . PHE A 1 98 ? 9.325 -3.349 58.695 1.00 26.03 98 PHE A C 1
ATOM 745 O O . PHE A 1 98 ? 10.403 -3.490 58.122 1.00 26.03 98 PHE A O 1
ATOM 752 N N . GLY A 1 99 ? 8.918 -2.193 59.235 1.00 27.88 99 GLY A N 1
ATOM 753 C CA . GLY A 1 99 ? 9.808 -1.156 59.778 1.00 27.88 99 GLY A CA 1
ATOM 754 C C . GLY A 1 99 ? 10.468 -0.165 58.800 1.00 27.88 99 GLY A C 1
ATOM 755 O O . GLY A 1 99 ? 10.398 -0.339 57.589 1.00 27.88 99 GLY A O 1
ATOM 756 N N . PRO A 1 100 ? 11.135 0.890 59.324 1.00 30.47 100 PRO A N 1
ATOM 757 C CA . PRO A 1 100 ? 11.571 2.098 58.597 1.00 30.47 100 PRO A CA 1
ATOM 758 C C . PRO A 1 100 ? 12.735 1.893 57.601 1.00 30.47 100 PRO A C 1
ATOM 760 O O . PRO A 1 100 ? 13.474 2.826 57.299 1.00 30.47 100 PRO A O 1
ATOM 763 N N . TRP A 1 101 ? 12.914 0.676 57.082 1.00 38.88 101 TRP A N 1
ATOM 764 C CA . TRP A 1 101 ? 13.988 0.297 56.169 1.00 38.88 101 TRP A CA 1
ATOM 765 C C . TRP A 1 101 ? 13.469 -0.654 55.080 1.00 38.88 101 TRP A C 1
ATOM 767 O O . TRP A 1 101 ? 13.594 -1.868 55.189 1.00 38.88 101 TRP A O 1
ATOM 777 N N . GLY A 1 102 ? 12.910 -0.069 54.015 1.00 51.19 102 GLY A N 1
ATOM 778 C CA . GLY A 1 102 ? 12.869 -0.631 52.658 1.00 51.19 102 GLY A CA 1
ATOM 779 C C . GLY A 1 102 ? 12.318 -2.050 52.515 1.00 51.19 102 GLY A C 1
ATOM 780 O O . GLY A 1 102 ? 13.063 -2.983 52.203 1.00 51.19 102 GLY A O 1
ATOM 781 N N . GLY A 1 103 ? 11.007 -2.216 52.654 1.00 56.28 103 GLY A N 1
ATOM 782 C CA . GLY A 1 103 ? 10.385 -3.457 52.215 1.00 56.28 103 GLY A CA 1
ATOM 783 C C . GLY A 1 103 ? 10.160 -3.486 50.696 1.00 56.28 103 GLY A C 1
ATOM 784 O O . GLY A 1 103 ? 10.122 -2.452 50.022 1.00 56.28 103 GLY A O 1
ATOM 785 N N . HIS A 1 104 ? 10.018 -4.691 50.151 1.00 62.03 104 HIS A N 1
ATOM 786 C CA . HIS A 1 104 ? 9.815 -4.915 48.726 1.00 62.03 104 HIS A CA 1
ATOM 787 C C . HIS A 1 104 ? 9.018 -6.190 48.462 1.00 62.03 104 HIS A C 1
ATOM 789 O O . HIS A 1 104 ? 8.986 -7.100 49.287 1.00 62.03 104 HIS A O 1
ATOM 795 N N . VAL A 1 105 ? 8.442 -6.261 47.272 1.00 60.41 105 VAL A N 1
ATOM 796 C CA . VAL A 1 105 ? 7.768 -7.431 46.715 1.00 60.41 105 VAL A CA 1
ATOM 797 C C . VAL A 1 105 ? 8.570 -7.898 45.517 1.00 60.41 105 VAL A C 1
ATOM 799 O O . VAL A 1 105 ? 9.106 -7.074 44.783 1.00 60.41 105 VAL A O 1
ATOM 802 N N . THR A 1 106 ? 8.679 -9.208 45.326 1.00 61.06 106 THR A N 1
ATOM 803 C CA . THR A 1 106 ? 9.348 -9.783 44.158 1.00 61.06 106 THR A CA 1
ATOM 804 C C . THR A 1 106 ? 8.385 -10.710 43.433 1.00 61.06 106 THR A C 1
ATOM 806 O O . THR A 1 106 ? 7.858 -11.641 44.035 1.00 61.06 106 THR A O 1
ATOM 809 N N . PHE A 1 107 ? 8.186 -10.458 42.146 1.00 59.34 107 PHE A N 1
ATOM 810 C CA . PHE A 1 107 ? 7.370 -11.242 41.230 1.00 59.34 107 PHE A CA 1
ATOM 811 C C . PHE A 1 107 ? 8.299 -12.063 40.337 1.00 59.34 107 PHE A C 1
ATOM 813 O O . PHE A 1 107 ? 9.167 -11.489 39.686 1.00 59.34 107 PHE A O 1
ATOM 820 N N . ASP A 1 108 ? 8.139 -13.388 40.304 1.00 67.00 108 ASP A N 1
ATOM 821 C CA . ASP A 1 108 ? 8.780 -14.251 39.302 1.00 67.00 108 ASP A CA 1
ATOM 822 C C . ASP A 1 108 ? 7.734 -14.604 38.239 1.00 67.00 108 ASP A C 1
ATOM 824 O O . ASP A 1 108 ? 6.752 -15.292 38.520 1.00 67.00 108 ASP A O 1
ATOM 828 N N . LEU A 1 109 ? 7.936 -14.102 37.023 1.00 55.69 109 LEU A N 1
ATOM 829 C CA . LEU A 1 109 ? 7.056 -14.298 35.867 1.00 55.69 109 LEU A CA 1
ATOM 830 C C . LEU A 1 109 ? 7.352 -15.623 35.127 1.00 55.69 109 LEU A C 1
ATOM 832 O O . LEU A 1 109 ? 6.847 -15.874 34.026 1.00 55.69 109 LEU A O 1
ATOM 836 N N . GLY A 1 110 ? 8.212 -16.472 35.702 1.00 57.78 110 GLY A N 1
ATOM 837 C CA . GLY A 1 110 ? 8.638 -17.764 35.169 1.00 57.78 110 GLY A CA 1
ATOM 838 C C . GLY A 1 110 ? 9.756 -17.627 34.136 1.00 57.78 110 GLY A C 1
ATOM 839 O O . GLY A 1 110 ? 10.918 -17.903 34.424 1.00 57.78 110 GLY A O 1
ATOM 840 N N . ASN A 1 111 ? 9.416 -17.179 32.927 1.00 53.94 111 ASN A N 1
ATOM 841 C CA . ASN A 1 111 ? 10.387 -16.842 31.876 1.00 53.94 111 ASN A CA 1
ATOM 842 C C . ASN A 1 111 ? 10.489 -15.324 31.728 1.00 53.94 111 ASN A C 1
ATOM 844 O O . ASN A 1 111 ? 9.559 -14.619 32.100 1.00 53.94 111 ASN A O 1
ATOM 848 N N . ALA A 1 112 ? 11.576 -14.814 31.141 1.00 63.69 112 ALA A N 1
ATOM 849 C CA . ALA A 1 112 ? 11.679 -13.384 30.863 1.00 63.69 112 ALA A CA 1
ATOM 850 C C . ALA A 1 112 ? 10.546 -12.928 29.924 1.00 63.69 112 ALA A C 1
ATOM 852 O O . ALA A 1 112 ? 10.337 -13.522 28.860 1.00 63.69 112 ALA A O 1
ATOM 853 N N . LYS A 1 113 ? 9.796 -11.900 30.332 1.00 62.31 113 LYS A N 1
ATOM 854 C CA . LYS A 1 113 ? 8.659 -11.337 29.593 1.00 62.31 113 LYS A CA 1
ATOM 855 C C . LYS A 1 113 ? 8.912 -9.864 29.276 1.00 62.31 113 LYS A C 1
ATOM 857 O O . LYS A 1 113 ? 9.486 -9.167 30.111 1.00 62.31 113 LYS A O 1
ATOM 862 N N . PRO A 1 114 ? 8.472 -9.367 28.108 1.00 59.81 114 PRO A N 1
ATOM 863 C CA . PRO A 1 114 ? 8.303 -7.935 27.897 1.00 59.81 114 PRO A CA 1
ATOM 864 C C . PRO A 1 114 ? 7.341 -7.383 28.954 1.00 59.81 114 PRO A C 1
ATOM 866 O O . PRO A 1 114 ? 6.276 -7.967 29.165 1.00 59.81 114 PRO A O 1
ATOM 869 N N . LEU A 1 115 ? 7.718 -6.291 29.610 1.00 68.25 115 LEU A N 1
ATOM 870 C CA . LEU A 1 115 ? 6.939 -5.659 30.677 1.00 68.25 115 LEU A CA 1
ATOM 871 C C . LEU A 1 115 ? 6.258 -4.400 30.154 1.00 68.25 115 LEU A C 1
ATOM 873 O O . LEU A 1 115 ? 6.820 -3.733 29.291 1.00 68.25 115 LEU A O 1
ATOM 877 N N . GLY A 1 116 ? 5.058 -4.114 30.654 1.00 64.19 116 GLY A N 1
ATOM 878 C CA . GLY A 1 116 ? 4.230 -2.998 30.218 1.00 64.19 116 GLY A CA 1
ATOM 879 C C . GLY A 1 116 ? 3.802 -2.068 31.325 1.00 64.19 116 GLY A C 1
ATOM 880 O O . GLY A 1 116 ? 4.511 -1.918 32.320 1.00 64.19 116 GLY A O 1
ATOM 881 N N . GLU A 1 117 ? 2.629 -1.469 31.147 1.00 68.12 117 GLU A N 1
ATOM 882 C CA . GLU A 1 117 ? 1.987 -0.719 32.214 1.00 68.12 117 GLU A CA 1
ATOM 883 C C . GLU A 1 117 ? 1.730 -1.642 33.411 1.00 68.12 117 GLU A C 1
ATOM 885 O O . GLU A 1 117 ? 1.311 -2.792 33.273 1.00 68.12 117 GLU A O 1
ATOM 890 N N . VAL A 1 118 ? 2.028 -1.147 34.602 1.00 68.12 118 VAL A N 1
ATOM 891 C CA . VAL A 1 118 ? 1.773 -1.830 35.860 1.00 68.12 118 VAL A CA 1
ATOM 892 C C . VAL A 1 118 ? 0.781 -0.991 36.637 1.00 68.12 118 VAL A C 1
ATOM 894 O O . VAL A 1 118 ? 1.027 0.187 36.904 1.00 68.12 118 VAL A O 1
ATOM 897 N N . ILE A 1 119 ? -0.328 -1.614 37.015 1.00 56.16 119 ILE A N 1
ATOM 898 C CA . ILE A 1 119 ? -1.339 -1.010 37.876 1.00 56.16 119 ILE A CA 1
ATOM 899 C C . ILE A 1 119 ? -1.197 -1.643 39.249 1.00 56.16 119 ILE A C 1
ATOM 901 O O . ILE A 1 119 ? -1.137 -2.864 39.381 1.00 56.16 119 ILE A O 1
ATOM 905 N N . MET A 1 120 ? -1.130 -0.816 40.280 1.00 65.19 120 MET A N 1
ATOM 906 C CA . MET A 1 120 ? -1.076 -1.270 41.656 1.00 65.19 120 MET A CA 1
ATOM 907 C C . MET A 1 120 ? -2.213 -0.644 42.451 1.00 65.19 120 MET A C 1
ATOM 909 O O . MET A 1 120 ? -2.300 0.579 42.549 1.00 65.19 120 MET A O 1
ATOM 913 N N . HIS A 1 121 ? -3.050 -1.482 43.055 1.00 55.91 121 HIS A N 1
ATOM 914 C CA . HIS A 1 121 ? -4.056 -1.066 44.024 1.00 55.91 121 HIS A CA 1
ATOM 915 C C . HIS A 1 121 ? -3.531 -1.286 45.438 1.00 55.91 121 HIS A C 1
ATOM 917 O O . HIS A 1 121 ? -2.935 -2.321 45.729 1.00 55.91 121 HIS A O 1
ATOM 923 N N . GLN A 1 122 ? -3.784 -0.334 46.327 1.00 62.94 122 GLN A N 1
ATOM 924 C CA . GLN A 1 122 ? -3.473 -0.402 47.748 1.00 62.94 122 GLN A CA 1
ATOM 925 C C . GLN A 1 122 ? -4.748 -0.169 48.549 1.00 62.94 122 GLN A C 1
ATOM 927 O O . GLN A 1 122 ? -5.398 0.849 48.363 1.00 62.94 122 GLN A O 1
ATOM 932 N N . ALA A 1 123 ? -5.057 -1.049 49.497 1.00 53.62 123 ALA A N 1
ATOM 933 C CA . ALA A 1 123 ? -6.137 -0.886 50.464 1.00 53.62 123 ALA A CA 1
ATOM 934 C C . ALA A 1 123 ? -5.570 -0.892 51.890 1.00 53.62 123 ALA A C 1
ATOM 936 O O . ALA A 1 123 ? -4.974 -1.881 52.324 1.00 53.62 123 ALA A O 1
ATOM 937 N N . ILE A 1 124 ? -5.736 0.205 52.633 1.00 55.06 124 ILE A N 1
ATOM 938 C CA . ILE A 1 124 ? -5.208 0.347 54.001 1.00 55.06 124 ILE A CA 1
ATOM 939 C C . ILE A 1 124 ? -6.237 -0.159 55.017 1.00 55.06 124 ILE A C 1
ATOM 941 O O . ILE A 1 124 ? -7.341 0.374 55.110 1.00 55.06 124 ILE A O 1
ATOM 945 N N . LEU A 1 125 ? -5.855 -1.169 55.806 1.00 49.22 125 LEU A N 1
ATOM 946 C CA . LEU A 1 125 ? -6.766 -1.880 56.712 1.00 49.22 125 LEU A CA 1
ATOM 947 C C . LEU A 1 125 ? -6.802 -1.309 58.137 1.00 49.22 125 LEU A C 1
ATOM 949 O O . LEU A 1 125 ? -7.858 -1.323 58.763 1.00 49.22 125 LEU A O 1
ATOM 953 N N . THR A 1 126 ? -5.666 -0.845 58.670 1.00 47.72 126 THR A N 1
ATOM 954 C CA . THR A 1 126 ? -5.566 -0.297 60.036 1.00 47.72 126 THR A CA 1
ATOM 955 C C . THR A 1 126 ? -4.472 0.769 60.146 1.00 47.72 126 THR A C 1
ATOM 957 O O . THR A 1 126 ? -3.302 0.515 59.850 1.00 47.72 126 THR A O 1
ATOM 960 N N . ALA A 1 127 ? -4.826 1.970 60.609 1.00 42.91 127 ALA A N 1
ATOM 961 C CA . ALA A 1 127 ? -3.904 3.082 60.790 1.00 42.91 127 ALA A CA 1
ATOM 962 C C . ALA A 1 127 ? -3.273 3.084 62.187 1.00 42.91 127 ALA A C 1
ATOM 964 O O . ALA A 1 127 ? -3.836 3.590 63.158 1.00 42.91 127 ALA A O 1
ATOM 965 N N . HIS A 1 128 ? -2.006 2.684 62.264 1.00 47.12 128 HIS A N 1
ATOM 966 C CA . HIS A 1 128 ? -1.087 3.269 63.240 1.00 47.12 128 HIS A CA 1
ATOM 967 C C . HIS A 1 128 ? -0.353 4.459 62.600 1.00 47.12 128 HIS A C 1
ATOM 969 O O . HIS A 1 128 ? 0.859 4.456 62.440 1.00 47.12 128 HIS A O 1
ATOM 975 N N . GLY A 1 129 ? -1.106 5.503 62.229 1.00 48.81 129 GLY A N 1
ATOM 976 C CA . GLY A 1 129 ? -0.565 6.755 61.686 1.00 48.81 129 GLY A CA 1
ATOM 977 C C . GLY A 1 129 ? 0.139 6.580 60.338 1.00 48.81 129 GLY A C 1
ATOM 978 O O . GLY A 1 129 ? 1.360 6.507 60.286 1.00 48.81 129 GLY A O 1
ATOM 979 N N . VAL A 1 130 ? -0.634 6.564 59.255 1.00 50.53 130 VAL A N 1
ATOM 980 C CA . VAL A 1 130 ? -0.150 6.316 57.889 1.00 50.53 130 VAL A CA 1
ATOM 981 C C . VAL A 1 130 ? 0.796 7.425 57.417 1.00 50.53 130 VAL A C 1
ATOM 983 O O . VAL A 1 130 ? 0.424 8.598 57.387 1.00 50.53 130 VAL A O 1
ATOM 986 N N . GLY A 1 131 ? 2.014 7.041 57.036 1.00 53.38 131 GLY A N 1
ATOM 987 C CA . GLY A 1 131 ? 2.921 7.863 56.239 1.00 53.38 131 GLY A CA 1
ATOM 988 C C . GLY A 1 131 ? 2.710 7.604 54.750 1.00 53.38 131 GLY A C 1
ATOM 989 O O . GLY A 1 131 ? 2.394 6.480 54.369 1.00 53.38 131 GLY A O 1
ATOM 990 N N . ALA A 1 132 ? 2.881 8.620 53.910 1.00 58.81 132 ALA A N 1
ATOM 991 C CA . ALA A 1 132 ? 2.794 8.447 52.468 1.00 58.81 132 ALA A CA 1
ATOM 992 C C . ALA A 1 132 ? 3.896 7.527 51.912 1.00 58.81 132 ALA A C 1
ATOM 994 O O . ALA A 1 132 ? 5.025 7.540 52.402 1.00 58.81 132 ALA A O 1
ATOM 995 N N . ILE A 1 133 ? 3.572 6.766 50.864 1.00 67.94 133 ILE A N 1
ATOM 996 C CA . ILE A 1 133 ? 4.571 6.151 49.984 1.00 67.94 133 ILE A CA 1
ATOM 997 C C . ILE A 1 133 ? 4.904 7.209 48.938 1.00 67.94 133 ILE A C 1
ATOM 999 O O . ILE A 1 133 ? 4.079 7.484 48.074 1.00 67.94 133 ILE A O 1
ATOM 1003 N N . GLU A 1 134 ? 6.078 7.824 49.040 1.00 70.94 134 GLU A N 1
ATOM 1004 C CA . GLU A 1 134 ? 6.467 8.931 48.153 1.00 70.94 134 GLU A CA 1
ATOM 1005 C C . GLU A 1 134 ? 7.122 8.435 46.856 1.00 70.94 134 GLU A C 1
ATOM 1007 O O . GLU A 1 134 ? 6.988 9.073 45.813 1.00 70.94 134 GLU A O 1
ATOM 1012 N N . GLU A 1 135 ? 7.800 7.282 46.898 1.00 76.88 135 GLU A N 1
ATOM 1013 C CA . GLU A 1 135 ? 8.481 6.691 45.742 1.00 76.88 135 GLU A CA 1
ATOM 1014 C C . GLU A 1 135 ? 8.286 5.168 45.661 1.00 76.88 135 GLU A C 1
ATOM 1016 O O . GLU A 1 135 ? 8.266 4.454 46.670 1.00 76.88 135 GLU A O 1
ATOM 1021 N N . ILE A 1 136 ? 8.234 4.661 44.428 1.00 83.19 136 ILE A N 1
ATOM 1022 C CA . ILE A 1 136 ? 8.266 3.235 44.087 1.00 83.19 136 ILE A CA 1
ATOM 1023 C C . ILE A 1 136 ? 9.532 2.965 43.273 1.00 83.19 136 ILE A C 1
ATOM 1025 O O . ILE A 1 136 ? 9.790 3.618 42.262 1.00 83.19 136 ILE A O 1
ATOM 1029 N N . HIS A 1 137 ? 10.347 2.008 43.708 1.00 85.31 137 HIS A N 1
ATOM 1030 C CA . HIS A 1 137 ? 11.579 1.600 43.031 1.00 85.31 137 HIS A CA 1
ATOM 1031 C C . HIS A 1 137 ? 11.401 0.209 42.434 1.00 85.31 137 HIS A C 1
ATOM 1033 O O . HIS A 1 137 ? 11.190 -0.756 43.163 1.00 85.31 137 HIS A O 1
ATOM 1039 N N . VAL A 1 138 ? 11.531 0.086 41.119 1.00 86.44 138 VAL A N 1
ATOM 1040 C CA . VAL A 1 138 ? 11.386 -1.179 40.399 1.00 86.44 138 VAL A CA 1
ATOM 1041 C C . VAL A 1 138 ? 12.743 -1.670 39.911 1.00 86.44 138 VAL A C 1
ATOM 1043 O O . VAL A 1 138 ? 13.440 -0.980 39.177 1.00 86.44 138 VAL A O 1
ATOM 1046 N N . THR A 1 139 ? 13.123 -2.884 40.286 1.00 87.00 139 THR A N 1
ATOM 1047 C CA . THR A 1 139 ? 14.332 -3.568 39.823 1.00 87.00 139 THR A CA 1
ATOM 1048 C C . THR A 1 139 ? 13.942 -4.784 38.994 1.00 87.00 139 THR A C 1
ATOM 1050 O O . THR A 1 139 ? 13.163 -5.614 39.451 1.00 87.00 139 THR A O 1
ATOM 1053 N N . ILE A 1 140 ? 14.515 -4.927 37.801 1.00 85.25 140 ILE A N 1
ATOM 1054 C CA . ILE A 1 140 ? 14.228 -6.034 36.879 1.00 85.25 140 ILE A CA 1
ATOM 1055 C C . ILE A 1 140 ? 15.474 -6.915 36.781 1.00 85.25 140 ILE A C 1
ATOM 1057 O O . ILE A 1 140 ? 16.557 -6.405 36.503 1.00 85.25 140 ILE A O 1
ATOM 1061 N N . ASP A 1 141 ? 15.338 -8.210 37.073 1.00 83.00 141 ASP A N 1
ATOM 1062 C CA . ASP A 1 141 ? 16.412 -9.218 37.052 1.00 83.00 141 ASP A CA 1
ATOM 1063 C C . ASP A 1 141 ? 17.693 -8.791 37.802 1.00 83.00 141 ASP A C 1
ATOM 1065 O O . ASP A 1 141 ? 18.813 -9.129 37.425 1.00 83.00 141 ASP A O 1
ATOM 1069 N N . GLY A 1 142 ? 17.535 -8.025 38.888 1.00 83.94 142 GLY A N 1
ATOM 1070 C CA . GLY A 1 142 ? 18.651 -7.518 39.697 1.00 83.94 142 GLY A CA 1
ATOM 1071 C C . GLY A 1 142 ? 19.397 -6.312 39.106 1.00 83.94 142 GLY A C 1
ATOM 1072 O O . GLY A 1 142 ? 20.448 -5.946 39.630 1.00 83.94 142 GLY A O 1
ATOM 1073 N N . GLY A 1 143 ? 18.874 -5.696 38.041 1.00 85.44 143 GLY A N 1
ATOM 1074 C CA . GLY A 1 143 ? 19.419 -4.487 37.417 1.00 85.44 143 GLY A CA 1
ATOM 1075 C C . GLY A 1 143 ? 19.298 -3.208 38.262 1.00 85.44 143 GLY A C 1
ATOM 1076 O O . GLY A 1 143 ? 18.891 -3.219 39.425 1.00 85.44 143 GLY A O 1
ATOM 1077 N N . ALA A 1 144 ? 19.659 -2.067 37.669 1.00 89.12 144 ALA A N 1
ATOM 1078 C CA . ALA A 1 144 ? 19.533 -0.771 38.338 1.00 89.12 144 ALA A CA 1
ATOM 1079 C C . ALA A 1 144 ? 18.049 -0.427 38.620 1.00 89.12 144 ALA A C 1
ATOM 1081 O O . ALA A 1 144 ? 17.208 -0.685 37.757 1.00 89.12 144 ALA A O 1
ATOM 1082 N N . PRO A 1 145 ? 17.705 0.154 39.790 1.00 87.50 145 PRO A N 1
ATOM 1083 C CA . PRO A 1 145 ? 16.327 0.533 40.097 1.00 87.50 145 PRO A CA 1
ATOM 1084 C C . PRO A 1 145 ? 15.807 1.666 39.201 1.00 87.50 145 PRO A C 1
ATOM 1086 O O . PRO A 1 145 ? 16.435 2.722 39.100 1.00 87.50 145 PRO A O 1
ATOM 1089 N N . ILE A 1 146 ? 14.628 1.463 38.621 1.00 89.44 146 ILE A N 1
ATOM 1090 C CA . ILE A 1 146 ? 13.798 2.465 37.947 1.00 89.44 146 ILE A CA 1
ATOM 1091 C C . ILE A 1 146 ? 12.902 3.112 39.008 1.00 89.44 146 ILE A C 1
ATOM 1093 O O . ILE A 1 146 ? 12.394 2.414 39.883 1.00 89.44 146 ILE A O 1
ATOM 1097 N N . ARG A 1 147 ? 12.729 4.434 38.980 1.00 90.12 147 ARG A N 1
ATOM 1098 C CA . ARG A 1 147 ? 12.015 5.173 40.033 1.00 90.12 147 ARG A CA 1
ATOM 1099 C C . ARG A 1 147 ? 10.729 5.790 39.506 1.00 90.12 147 ARG A C 1
ATOM 1101 O O . ARG A 1 147 ? 10.752 6.445 38.469 1.00 90.12 147 ARG A O 1
ATOM 1108 N N . PHE A 1 148 ? 9.657 5.640 40.273 1.00 84.94 148 PHE A N 1
ATOM 1109 C CA . PHE A 1 148 ? 8.343 6.219 40.018 1.00 84.94 148 PHE A CA 1
ATOM 1110 C C . PHE A 1 148 ? 7.847 6.972 41.252 1.00 84.94 148 PHE A C 1
ATOM 1112 O O . PHE A 1 148 ? 8.281 6.692 42.373 1.00 84.94 148 PHE A O 1
ATOM 1119 N N . ALA A 1 149 ? 6.924 7.910 41.041 1.00 83.25 149 ALA A N 1
ATOM 1120 C CA . ALA A 1 149 ? 6.176 8.517 42.135 1.00 83.25 149 ALA A CA 1
ATOM 1121 C C . ALA A 1 149 ? 5.326 7.451 42.849 1.00 83.25 149 ALA A C 1
ATOM 1123 O O . ALA A 1 149 ? 4.858 6.501 42.220 1.00 83.25 149 ALA A O 1
ATOM 1124 N N . GLY A 1 150 ? 5.171 7.585 44.164 1.00 75.75 150 GLY A N 1
ATOM 1125 C CA . GLY A 1 150 ? 4.278 6.742 44.955 1.00 75.75 150 GLY A CA 1
ATOM 1126 C C . GLY A 1 150 ? 2.818 7.213 44.927 1.00 75.75 150 GLY A C 1
ATOM 1127 O O . GLY A 1 150 ? 2.442 8.037 44.100 1.00 75.75 150 GLY A O 1
ATOM 1128 N N . PHE A 1 151 ? 1.993 6.660 45.816 1.00 71.25 151 PHE A N 1
ATOM 1129 C CA . PHE A 1 151 ? 0.540 6.877 45.842 1.00 71.25 151 PHE A CA 1
ATOM 1130 C C . PHE A 1 151 ? 0.144 8.263 46.385 1.00 71.25 151 PHE A C 1
ATOM 1132 O O . PHE A 1 151 ? 0.915 8.893 47.109 1.00 71.25 151 PHE A O 1
ATOM 1139 N N . ASP A 1 152 ? -1.102 8.692 46.128 1.00 61.91 152 ASP A N 1
ATOM 1140 C CA . ASP A 1 152 ? -1.703 9.883 46.759 1.00 61.91 152 ASP A CA 1
ATOM 1141 C C . ASP A 1 152 ? -1.483 9.897 48.290 1.00 61.91 152 ASP A C 1
ATOM 1143 O O . ASP A 1 152 ? -1.597 8.867 48.957 1.00 61.91 152 ASP A O 1
ATOM 1147 N N . LEU A 1 153 ? -1.146 11.066 48.850 1.00 57.34 153 LEU A N 1
ATOM 1148 C CA . LEU A 1 153 ? -0.604 11.259 50.205 1.00 57.34 153 LEU A CA 1
ATOM 1149 C C . LEU A 1 153 ? -1.685 11.463 51.284 1.00 57.34 153 LEU A C 1
ATOM 1151 O O . LEU A 1 153 ? -1.356 11.772 52.434 1.00 57.34 153 LEU A O 1
ATOM 1155 N N . SER A 1 154 ? -2.968 11.334 50.942 1.00 55.72 154 SER A N 1
ATOM 1156 C CA . SER A 1 154 ? -4.081 11.450 51.895 1.00 55.72 154 SER A CA 1
ATOM 1157 C C . SER A 1 154 ? -3.914 10.463 53.071 1.00 55.72 154 SER A C 1
ATOM 1159 O O . SER A 1 154 ? -3.285 9.418 52.935 1.00 55.72 154 SER A O 1
ATOM 1161 N N . SER A 1 155 ? -4.402 10.779 54.276 1.00 53.47 155 SER A N 1
ATOM 1162 C CA . SER A 1 155 ? -4.278 9.899 55.462 1.00 53.47 155 SER A CA 1
ATOM 1163 C C . SER A 1 155 ? -5.654 9.440 55.952 1.00 53.47 155 SER A C 1
ATOM 1165 O O . SER A 1 155 ? -6.585 10.239 55.961 1.00 53.47 155 SER A O 1
ATOM 1167 N N . GLY A 1 156 ? -5.791 8.166 56.349 1.00 51.69 156 GLY A N 1
ATOM 1168 C CA . GLY A 1 156 ? -7.047 7.599 56.867 1.00 51.69 156 GLY A CA 1
ATOM 1169 C C . GLY A 1 156 ? -7.150 6.070 56.749 1.00 51.69 156 GLY A C 1
ATOM 1170 O O . GLY A 1 156 ? -6.361 5.448 56.037 1.00 51.69 156 GLY A O 1
ATOM 1171 N N . ASP A 1 157 ? -8.112 5.490 57.473 1.00 52.53 157 ASP A N 1
ATOM 1172 C CA . ASP A 1 157 ? -8.485 4.065 57.442 1.00 52.53 157 ASP A CA 1
ATOM 1173 C C . ASP A 1 157 ? -9.423 3.761 56.265 1.00 52.53 157 ASP A C 1
ATOM 1175 O O . ASP A 1 157 ? -10.232 4.609 55.893 1.00 52.53 157 ASP A O 1
ATOM 1179 N N . GLY A 1 158 ? -9.347 2.553 55.692 1.00 49.25 158 GLY A N 1
ATOM 1180 C CA . GLY A 1 158 ? -10.266 2.118 54.630 1.00 49.25 158 GLY A CA 1
ATOM 1181 C C . GLY A 1 158 ? -10.048 2.806 53.280 1.00 49.25 158 GLY A C 1
ATOM 1182 O O . GLY A 1 158 ? -10.904 2.729 52.405 1.00 49.25 158 GLY A O 1
ATOM 1183 N N . ILE A 1 159 ? -8.912 3.484 53.098 1.00 50.59 159 ILE A N 1
ATOM 1184 C CA . ILE A 1 159 ? -8.582 4.162 51.844 1.00 50.59 159 ILE A CA 1
ATOM 1185 C C . ILE A 1 159 ? -8.063 3.138 50.833 1.00 50.59 159 ILE A C 1
ATOM 1187 O O . ILE A 1 159 ? -7.087 2.431 51.113 1.00 50.59 159 ILE A O 1
ATOM 1191 N N . VAL A 1 160 ? -8.679 3.128 49.648 1.00 53.53 160 VAL A N 1
ATOM 1192 C CA . VAL A 1 160 ? -8.174 2.455 48.448 1.00 53.53 160 VAL A CA 1
ATOM 1193 C C . VAL A 1 160 ? -7.464 3.479 47.565 1.00 53.53 160 VAL A C 1
ATOM 1195 O O . VAL A 1 160 ? -7.973 4.575 47.344 1.00 53.53 160 VAL A O 1
ATOM 1198 N N . ARG A 1 161 ? -6.268 3.146 47.088 1.00 62.78 161 ARG A N 1
ATOM 1199 C CA . ARG A 1 161 ? -5.441 3.983 46.212 1.00 62.78 161 ARG A CA 1
ATOM 1200 C C . ARG A 1 161 ? -5.012 3.172 45.012 1.00 62.78 161 ARG A C 1
ATOM 1202 O O . ARG A 1 161 ? -4.787 1.972 45.129 1.00 62.78 161 ARG A O 1
ATOM 1209 N N . GLN A 1 162 ? -4.826 3.848 43.892 1.00 66.38 162 GLN A N 1
ATOM 1210 C CA . GLN A 1 162 ? -4.238 3.271 42.697 1.00 66.38 162 GLN A CA 1
ATOM 1211 C C . GLN A 1 162 ? -2.975 4.048 42.344 1.00 66.38 162 GLN A C 1
ATOM 1213 O O . GLN A 1 162 ? -2.952 5.274 42.432 1.00 66.38 162 GLN A O 1
ATOM 1218 N N . GLN A 1 163 ? -1.937 3.330 41.934 1.00 71.19 163 GLN A N 1
ATOM 1219 C CA . GLN A 1 163 ? -0.780 3.907 41.274 1.00 71.19 163 GLN A CA 1
ATOM 1220 C C . GLN A 1 163 ? -0.505 3.139 39.988 1.00 71.19 163 GLN A C 1
ATOM 1222 O O . GLN A 1 163 ? -0.433 1.911 39.994 1.00 71.19 163 GLN A O 1
ATOM 1227 N N . THR A 1 164 ? -0.307 3.882 38.904 1.00 69.75 164 THR A N 1
ATOM 1228 C CA . THR A 1 164 ? 0.062 3.337 37.597 1.00 69.75 164 THR A CA 1
ATOM 1229 C C . THR A 1 164 ? 1.485 3.773 37.261 1.00 69.75 164 THR A C 1
ATOM 1231 O O . THR A 1 164 ? 1.866 4.918 37.525 1.00 69.75 164 THR A O 1
ATOM 1234 N N . PHE A 1 165 ? 2.297 2.875 36.713 1.00 76.25 165 PHE A N 1
ATOM 1235 C CA . PHE A 1 165 ? 3.624 3.205 36.193 1.00 76.25 165 PHE A CA 1
ATOM 1236 C C . PHE A 1 165 ? 4.023 2.266 35.056 1.00 76.25 165 PHE A C 1
ATOM 1238 O O . PHE A 1 165 ? 3.593 1.119 35.007 1.00 76.25 165 PHE A O 1
ATOM 1245 N N . ASP A 1 166 ? 4.850 2.755 34.134 1.00 77.25 166 ASP A N 1
ATOM 1246 C CA . ASP A 1 166 ? 5.139 2.065 32.877 1.00 77.25 166 ASP A CA 1
ATOM 1247 C C . ASP A 1 166 ? 6.547 1.452 32.857 1.00 77.25 166 ASP A C 1
ATOM 1249 O O . ASP A 1 166 ? 7.546 2.130 33.108 1.00 77.25 166 ASP A O 1
ATOM 1253 N N . LEU A 1 167 ? 6.619 0.155 32.549 1.00 75.69 167 LEU A N 1
ATOM 1254 C CA . LEU A 1 167 ? 7.858 -0.598 32.330 1.00 75.69 167 LEU A CA 1
ATOM 1255 C C . LEU A 1 167 ? 8.075 -0.952 30.846 1.00 75.69 167 LEU A C 1
ATOM 1257 O O . LEU A 1 167 ? 8.944 -1.774 30.534 1.00 75.69 167 LEU A O 1
ATOM 1261 N N . THR A 1 168 ? 7.316 -0.344 29.929 1.00 72.50 168 THR A N 1
ATOM 1262 C CA . THR A 1 168 ? 7.449 -0.540 28.481 1.00 72.50 168 THR A CA 1
ATOM 1263 C C . THR A 1 168 ? 8.884 -0.282 28.015 1.00 72.50 168 THR A C 1
ATOM 1265 O O . THR A 1 168 ? 9.530 0.693 28.390 1.00 72.50 168 THR A O 1
ATOM 1268 N N . GLY A 1 169 ? 9.403 -1.190 27.184 1.00 61.94 169 GLY A N 1
ATOM 1269 C CA . GLY A 1 169 ? 10.798 -1.179 26.725 1.00 61.94 169 GLY A CA 1
ATOM 1270 C C . GLY A 1 169 ? 11.743 -2.030 27.579 1.00 61.94 169 GLY A C 1
ATOM 1271 O O . GLY A 1 169 ? 12.873 -2.284 27.161 1.00 61.94 169 GLY A O 1
ATOM 1272 N N . HIS A 1 170 ? 11.278 -2.550 28.717 1.00 70.31 170 HIS A N 1
ATOM 1273 C CA . HIS A 1 170 ? 12.023 -3.506 29.527 1.00 70.31 170 HIS A CA 1
ATOM 1274 C C . HIS A 1 170 ? 11.541 -4.949 29.312 1.00 70.31 170 HIS A C 1
ATOM 1276 O O . HIS A 1 170 ? 10.388 -5.221 28.980 1.00 70.31 170 HIS A O 1
ATOM 1282 N N . THR A 1 171 ? 12.451 -5.907 29.485 1.00 74.00 171 THR A N 1
ATOM 1283 C CA . THR A 1 171 ? 12.162 -7.346 29.472 1.00 74.00 171 THR A CA 1
ATOM 1284 C C . THR A 1 171 ? 12.815 -7.965 30.691 1.00 74.00 171 THR A C 1
ATOM 1286 O O . THR A 1 171 ? 13.988 -7.697 30.944 1.00 74.00 171 THR A O 1
ATOM 1289 N N . GLY A 1 172 ? 12.084 -8.795 31.428 1.00 69.12 172 GLY A N 1
ATOM 1290 C CA . GLY A 1 172 ? 12.684 -9.521 32.535 1.00 69.12 172 GLY A CA 1
ATOM 1291 C C . GLY A 1 172 ? 11.807 -10.603 33.126 1.00 69.12 172 GLY A C 1
ATOM 1292 O O . GLY A 1 172 ? 10.618 -10.704 32.821 1.00 69.12 172 GLY A O 1
ATOM 1293 N N . ARG A 1 173 ? 12.430 -11.471 33.918 1.00 72.50 173 ARG A N 1
ATOM 1294 C CA . ARG A 1 173 ? 11.769 -12.598 34.583 1.00 72.50 173 ARG A CA 1
ATOM 1295 C C . ARG A 1 173 ? 11.324 -12.214 35.986 1.00 72.50 173 ARG A C 1
ATOM 1297 O O . ARG A 1 173 ? 10.202 -12.511 36.377 1.00 72.50 173 ARG A O 1
ATOM 1304 N N . VAL A 1 174 ? 12.220 -11.599 36.743 1.00 70.06 174 VAL A N 1
ATOM 1305 C CA . VAL A 1 174 ? 12.032 -11.261 38.146 1.00 70.06 174 VAL A CA 1
ATOM 1306 C C . VAL A 1 174 ? 11.877 -9.755 38.268 1.00 70.06 174 VAL A C 1
ATOM 1308 O O . VAL A 1 174 ? 12.817 -9.006 38.009 1.00 70.06 174 VAL A O 1
ATOM 1311 N N . VAL A 1 175 ? 10.700 -9.299 38.687 1.00 65.94 175 VAL A N 1
ATOM 1312 C CA . VAL A 1 175 ? 10.423 -7.881 38.928 1.00 65.94 175 VAL A CA 1
ATOM 1313 C C . VAL A 1 175 ? 10.318 -7.653 40.425 1.00 65.94 175 VAL A C 1
ATOM 1315 O O . VAL A 1 175 ? 9.467 -8.226 41.094 1.00 65.94 175 VAL A O 1
ATOM 1318 N N . LYS A 1 176 ? 11.186 -6.810 40.970 1.00 78.94 176 LYS A N 1
ATOM 1319 C CA . LYS A 1 176 ? 11.171 -6.399 42.370 1.00 78.94 176 LYS A CA 1
ATOM 1320 C C . LYS A 1 176 ? 10.635 -4.980 42.479 1.00 78.94 176 LYS A C 1
ATOM 1322 O O . LYS A 1 176 ? 11.210 -4.078 41.890 1.00 78.94 176 LYS A O 1
ATOM 1327 N N . ILE A 1 177 ? 9.589 -4.779 43.268 1.00 77.31 177 ILE A N 1
ATOM 1328 C CA . ILE A 1 177 ? 8.979 -3.477 43.545 1.00 77.31 177 ILE A CA 1
ATOM 1329 C C . ILE A 1 177 ? 9.235 -3.141 45.011 1.00 77.31 177 ILE A C 1
ATOM 1331 O O . ILE A 1 177 ? 8.767 -3.840 45.906 1.00 77.31 177 ILE A O 1
ATOM 1335 N N . ALA A 1 178 ? 10.021 -2.105 45.267 1.00 76.75 178 ALA A N 1
ATOM 1336 C CA . ALA A 1 178 ? 10.347 -1.613 46.596 1.00 76.75 178 ALA A CA 1
ATOM 1337 C C . ALA A 1 178 ? 9.649 -0.276 46.854 1.00 76.75 178 ALA A C 1
ATOM 1339 O O . ALA A 1 178 ? 9.607 0.584 45.979 1.00 76.75 178 ALA A O 1
ATOM 1340 N N . PHE A 1 179 ? 9.136 -0.092 48.066 1.00 72.69 179 PHE A N 1
ATOM 1341 C CA . PHE A 1 179 ? 8.513 1.165 48.480 1.00 72.69 179 PHE A CA 1
ATOM 1342 C C . PHE A 1 179 ? 9.535 1.980 49.266 1.00 72.69 179 PHE A C 1
ATOM 1344 O O . PHE A 1 179 ? 10.107 1.494 50.248 1.00 72.69 179 PHE A O 1
ATOM 1351 N N . ALA A 1 180 ? 9.802 3.200 48.811 1.00 66.62 180 ALA A N 1
ATOM 1352 C CA . ALA A 1 180 ? 10.808 4.074 49.390 1.00 66.62 180 ALA A CA 1
ATOM 1353 C C . ALA A 1 180 ? 10.168 5.252 50.139 1.00 66.62 180 ALA A C 1
ATOM 1355 O O . ALA A 1 180 ? 9.043 5.663 49.861 1.00 66.62 180 ALA A O 1
ATOM 1356 N N . THR A 1 181 ? 10.915 5.767 51.122 1.00 60.16 181 THR A N 1
ATOM 1357 C CA . THR A 1 181 ? 10.552 6.948 51.927 1.00 60.16 181 THR A CA 1
ATOM 1358 C C . THR A 1 181 ? 9.264 6.778 52.742 1.00 60.16 181 THR A C 1
ATOM 1360 O O . THR A 1 181 ? 8.423 7.663 52.827 1.00 60.16 181 THR A O 1
ATOM 1363 N N . VAL A 1 182 ? 9.114 5.621 53.391 1.00 55.81 182 VAL A N 1
ATOM 1364 C CA . VAL A 1 182 ? 7.968 5.332 54.264 1.00 55.81 182 VAL A CA 1
ATOM 1365 C C . VAL A 1 182 ? 8.207 5.933 55.649 1.00 55.81 182 VAL A C 1
ATOM 1367 O O . VAL A 1 182 ? 9.215 5.634 56.291 1.00 55.81 182 VAL A O 1
ATOM 1370 N N . THR A 1 183 ? 7.290 6.767 56.142 1.00 48.12 183 THR A N 1
ATOM 1371 C CA . THR A 1 183 ? 7.516 7.498 57.400 1.00 48.12 183 THR A CA 1
ATOM 1372 C C . THR A 1 183 ? 7.012 6.793 58.672 1.00 48.12 183 THR A C 1
ATOM 1374 O O . THR A 1 183 ? 7.441 7.214 59.749 1.00 48.12 183 THR A O 1
ATOM 1377 N N . ARG A 1 184 ? 6.170 5.732 58.610 1.00 53.25 184 ARG A N 1
ATOM 1378 C CA . ARG A 1 184 ? 5.570 5.012 59.780 1.00 53.25 184 ARG A CA 1
ATOM 1379 C C . ARG A 1 184 ? 5.099 3.566 59.474 1.00 53.25 184 ARG A C 1
ATOM 1381 O O . ARG A 1 184 ? 5.194 3.135 58.331 1.00 53.25 184 ARG A O 1
ATOM 1388 N N . GLU A 1 185 ? 4.629 2.818 60.489 1.00 48.28 185 GLU A N 1
ATOM 1389 C CA . GLU A 1 185 ? 4.076 1.442 60.389 1.00 48.28 185 GLU A CA 1
ATOM 1390 C C . GLU A 1 185 ? 2.689 1.398 59.712 1.00 48.28 185 GLU A C 1
ATOM 1392 O O . GLU A 1 185 ? 1.864 2.286 59.920 1.00 48.28 185 GLU A O 1
ATOM 1397 N N . TRP A 1 186 ? 2.418 0.361 58.910 1.00 50.56 186 TRP A N 1
ATOM 1398 C CA . TRP A 1 186 ? 1.180 0.212 58.133 1.00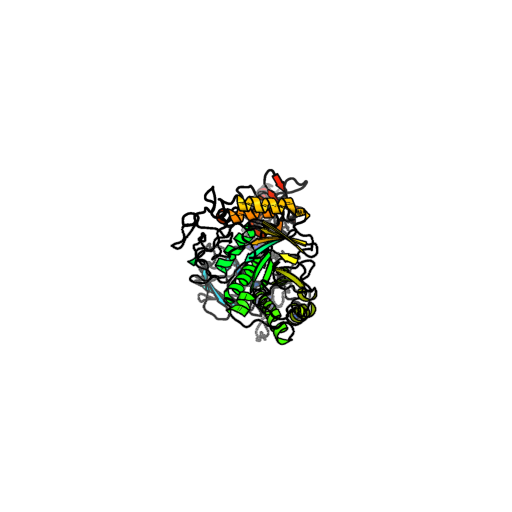 50.56 186 TRP A CA 1
ATOM 1399 C C . TRP A 1 186 ? 0.838 -1.260 57.880 1.00 50.56 186 TRP A C 1
ATOM 1401 O O . TRP A 1 186 ? 1.726 -2.106 57.769 1.00 50.56 186 TRP A O 1
ATOM 1411 N N . THR A 1 187 ? -0.460 -1.536 57.728 1.00 49.97 187 THR A N 1
ATOM 1412 C CA . THR A 1 187 ? -0.983 -2.803 57.203 1.00 49.97 187 THR A CA 1
ATOM 1413 C C . THR A 1 187 ? -1.874 -2.499 56.004 1.00 49.97 187 THR A C 1
ATOM 1415 O O . THR A 1 187 ? -2.863 -1.773 56.133 1.00 49.97 187 THR A O 1
ATOM 1418 N N . SER A 1 188 ? -1.541 -3.043 54.834 1.00 49.56 188 SER A N 1
ATOM 1419 C CA . SER A 1 188 ? -2.343 -2.867 53.620 1.00 49.56 188 SER A CA 1
ATOM 1420 C C . SER A 1 188 ? -2.404 -4.145 52.798 1.00 49.56 188 SER A C 1
ATOM 1422 O O . SER A 1 188 ? -1.397 -4.849 52.693 1.00 49.56 188 SER A O 1
ATOM 1424 N N . MET A 1 189 ? -3.534 -4.376 52.143 1.00 45.59 189 MET A N 1
ATOM 1425 C CA . MET A 1 189 ? -3.619 -5.316 51.029 1.00 45.59 189 MET A CA 1
ATOM 1426 C C . MET A 1 189 ? -3.228 -4.585 49.756 1.00 45.59 189 MET A C 1
ATOM 1428 O O . MET A 1 189 ? -3.608 -3.430 49.576 1.00 45.59 189 MET A O 1
ATOM 1432 N N . ASN A 1 190 ? -2.463 -5.237 48.886 1.00 50.91 190 ASN A N 1
ATOM 1433 C CA . ASN A 1 190 ? -2.162 -4.667 47.581 1.00 50.91 190 ASN A CA 1
ATOM 1434 C C . ASN A 1 190 ? -2.413 -5.699 46.487 1.00 50.91 190 ASN A C 1
ATOM 1436 O O . ASN A 1 190 ? -2.114 -6.885 46.659 1.00 50.91 190 ASN A O 1
ATOM 1440 N N . GLU A 1 191 ? -2.929 -5.214 45.369 1.00 53.00 191 GLU A N 1
ATOM 1441 C CA . GLU A 1 191 ? -3.023 -5.931 44.106 1.00 53.00 191 GLU A CA 1
ATOM 1442 C C . GLU A 1 191 ? -2.023 -5.297 43.144 1.00 53.00 191 GLU A C 1
ATOM 1444 O O . GLU A 1 191 ? -1.942 -4.074 43.054 1.00 53.00 191 GLU A O 1
ATOM 1449 N N . VAL A 1 192 ? -1.246 -6.119 42.442 1.00 53.00 192 VAL A N 1
ATOM 1450 C CA . VAL A 1 192 ? -0.372 -5.650 41.361 1.00 53.00 192 VAL A CA 1
ATOM 1451 C C . VAL A 1 192 ? -0.740 -6.391 40.087 1.00 53.00 192 VAL A C 1
ATOM 1453 O O . VAL A 1 192 ? -0.734 -7.625 40.049 1.00 53.00 192 VAL A O 1
ATOM 1456 N N . ILE A 1 193 ? -1.049 -5.619 39.053 1.00 52.66 193 ILE A N 1
ATOM 1457 C CA . ILE A 1 193 ? -1.466 -6.068 37.732 1.00 52.66 193 ILE A CA 1
ATOM 1458 C C . ILE A 1 193 ? -0.363 -5.684 36.755 1.00 52.66 193 ILE A C 1
ATOM 1460 O O . ILE A 1 193 ? -0.090 -4.503 36.543 1.00 52.66 193 ILE A O 1
ATOM 1464 N N . PHE A 1 194 ? 0.265 -6.684 36.142 1.00 57.38 194 PHE A N 1
ATOM 1465 C CA . PHE A 1 194 ? 1.176 -6.459 35.025 1.00 57.38 194 PHE A CA 1
ATOM 1466 C C . PHE A 1 194 ? 0.383 -6.512 33.726 1.00 57.38 194 PHE A C 1
ATOM 1468 O O . PHE A 1 194 ? -0.064 -7.586 33.306 1.00 57.38 194 PHE A O 1
ATOM 1475 N N . LEU A 1 195 ? 0.226 -5.363 33.074 1.00 52.34 195 LEU A N 1
ATOM 1476 C CA . LEU A 1 195 ? -0.298 -5.317 31.724 1.00 52.34 195 LEU A CA 1
ATOM 1477 C C . LEU A 1 195 ? 0.823 -5.670 30.739 1.00 52.34 195 LEU A C 1
ATOM 1479 O O . LEU A 1 195 ? 1.985 -5.286 30.922 1.00 52.34 195 LEU A O 1
ATOM 1483 N N . PRO A 1 196 ? 0.510 -6.412 29.667 1.00 49.94 196 PRO A N 1
ATOM 1484 C CA . PRO A 1 196 ? 1.434 -6.559 28.555 1.00 49.94 196 PRO A CA 1
ATOM 1485 C C . PRO A 1 196 ? 1.828 -5.167 28.026 1.00 49.94 196 PRO A C 1
ATOM 1487 O O . PRO A 1 196 ? 0.948 -4.314 27.904 1.00 49.94 196 PRO A O 1
ATOM 1490 N N . PRO A 1 197 ? 3.104 -4.915 27.674 1.00 47.47 197 PRO A N 1
ATOM 1491 C CA . PRO A 1 197 ? 3.540 -3.617 27.156 1.00 47.47 197 PRO A CA 1
ATOM 1492 C C . PRO A 1 197 ? 2.682 -3.148 26.014 1.00 47.47 197 PRO A C 1
ATOM 1494 O O . PRO A 1 197 ? 2.637 -3.845 25.000 1.00 47.47 197 PRO A O 1
ATOM 1497 N N . GLY A 1 198 ? 2.055 -1.981 26.219 1.00 52.00 198 GLY A N 1
ATOM 1498 C CA . GLY A 1 198 ? 1.492 -1.084 25.216 1.00 52.00 198 GLY A CA 1
ATOM 1499 C C . GLY A 1 198 ? 1.061 -1.757 23.925 1.00 52.00 198 GLY A C 1
ATOM 1500 O O . GLY A 1 198 ? 1.423 -1.291 22.845 1.00 52.00 198 GLY A O 1
ATOM 1501 N N . LYS A 1 199 ? 0.320 -2.868 24.000 1.00 43.59 199 LYS A N 1
ATOM 1502 C CA . LYS A 1 199 ? -0.184 -3.484 22.787 1.00 43.59 199 LYS A CA 1
ATOM 1503 C C . LYS A 1 199 ? -1.413 -2.689 22.388 1.00 43.59 199 LYS A C 1
ATOM 1505 O O . LYS A 1 199 ? -2.534 -3.122 22.609 1.00 43.59 199 LYS A O 1
ATOM 1510 N N . THR A 1 200 ? -1.187 -1.605 21.650 1.00 48.66 200 THR A N 1
ATOM 1511 C CA . THR A 1 200 ? -1.828 -1.597 20.336 1.00 48.66 200 THR A CA 1
ATOM 1512 C C . THR A 1 200 ? -1.561 -2.993 19.772 1.00 48.66 200 THR A C 1
ATOM 1514 O O . THR A 1 200 ? -0.383 -3.368 19.659 1.00 48.66 200 THR A O 1
ATOM 1517 N N . PRO A 1 201 ? -2.585 -3.842 19.576 1.00 59.72 201 PRO A N 1
ATOM 1518 C CA . PRO A 1 201 ? -2.347 -5.172 19.045 1.00 59.72 201 PRO A CA 1
ATOM 1519 C C . PRO A 1 201 ? -1.490 -5.041 17.794 1.00 59.72 201 PRO A C 1
ATOM 1521 O O . PRO A 1 201 ? -1.521 -4.013 17.124 1.00 59.72 201 PRO A O 1
ATOM 1524 N N . LEU A 1 202 ? -0.689 -6.055 17.472 1.00 67.12 202 LEU A N 1
ATOM 1525 C CA . LEU A 1 202 ? -0.077 -6.061 16.149 1.00 67.12 202 LEU A CA 1
ATOM 1526 C C . LEU A 1 202 ? -1.237 -6.063 15.152 1.00 67.12 202 LEU A C 1
ATOM 1528 O O . LEU A 1 202 ? -1.967 -7.048 15.081 1.00 67.12 202 LEU A O 1
ATOM 1532 N N . LEU A 1 203 ? -1.431 -4.956 14.442 1.00 85.69 203 LEU A N 1
ATOM 1533 C CA . LEU A 1 203 ? -2.626 -4.728 13.628 1.00 85.69 203 LEU A CA 1
ATOM 1534 C C . LEU A 1 203 ? -2.463 -5.301 12.218 1.00 85.69 203 LEU A C 1
ATOM 1536 O O . LEU A 1 203 ? -3.100 -4.842 11.268 1.00 85.69 203 LEU A O 1
ATOM 1540 N N . TYR A 1 204 ? -1.580 -6.289 12.064 1.00 87.06 204 TYR A N 1
ATOM 1541 C CA . TYR A 1 204 ? -1.388 -6.926 10.780 1.00 87.06 204 TYR A CA 1
ATOM 1542 C C . TYR A 1 204 ? -2.697 -7.568 10.328 1.00 87.06 204 TYR A C 1
ATOM 1544 O O . TYR A 1 204 ? -3.340 -8.308 11.074 1.00 87.06 204 TYR A O 1
ATOM 1552 N N . THR A 1 205 ? -3.055 -7.315 9.078 1.00 88.69 205 THR A N 1
ATOM 1553 C CA . THR A 1 205 ? -4.227 -7.901 8.435 1.00 88.69 205 THR A CA 1
ATOM 1554 C C . THR A 1 205 ? -3.823 -8.505 7.095 1.00 88.69 205 THR A C 1
ATOM 1556 O O . THR A 1 205 ? -2.942 -7.960 6.414 1.00 88.69 205 THR A O 1
ATOM 1559 N N . PRO A 1 206 ? -4.444 -9.629 6.697 1.00 91.81 206 PRO A N 1
ATOM 1560 C CA . PRO A 1 206 ? -4.247 -10.177 5.367 1.00 91.81 206 PRO A CA 1
ATOM 1561 C C . PRO A 1 206 ? -4.898 -9.263 4.326 1.00 91.81 206 PRO A C 1
ATOM 1563 O O . PRO A 1 206 ? -5.949 -8.671 4.571 1.00 91.81 206 PRO A O 1
ATOM 1566 N N . LYS A 1 207 ? -4.327 -9.233 3.122 1.00 90.44 207 LYS A N 1
ATOM 1567 C CA . LYS A 1 207 ? -4.972 -8.671 1.931 1.00 90.44 207 LYS A CA 1
ATOM 1568 C C . LYS A 1 207 ? -4.857 -9.663 0.780 1.00 90.44 207 LYS A C 1
ATOM 1570 O O . LYS A 1 207 ? -3.792 -10.244 0.560 1.00 90.44 207 LYS A O 1
ATOM 1575 N N . SER A 1 208 ? -5.941 -9.880 0.044 1.00 91.19 208 SER A N 1
ATOM 1576 C CA . SER A 1 208 ? -5.918 -10.755 -1.130 1.00 91.19 208 SER A CA 1
ATOM 1577 C C . SER A 1 208 ? -4.991 -10.204 -2.218 1.00 91.19 208 SER A C 1
ATOM 1579 O O . SER A 1 208 ? -4.667 -9.013 -2.240 1.00 91.19 208 SER A O 1
ATOM 1581 N N . GLY A 1 209 ? -4.550 -11.091 -3.108 1.00 94.88 209 GLY A N 1
ATOM 1582 C CA . GLY A 1 209 ? -3.989 -10.705 -4.398 1.00 94.88 209 GLY A CA 1
ATOM 1583 C C . GLY A 1 209 ? -5.039 -10.123 -5.337 1.00 94.88 209 GLY A C 1
ATOM 1584 O O . GLY A 1 209 ? -6.199 -9.953 -4.954 1.00 94.88 209 GLY A O 1
ATOM 1585 N N . TYR A 1 210 ? -4.625 -9.880 -6.573 1.00 97.88 210 TYR A N 1
ATOM 1586 C CA . TYR A 1 210 ? -5.483 -9.401 -7.647 1.00 97.88 210 TYR A CA 1
ATOM 1587 C C . TYR A 1 210 ? -5.945 -10.561 -8.530 1.00 97.88 210 TYR A C 1
ATOM 1589 O O . TYR A 1 210 ? -5.244 -11.564 -8.709 1.00 97.88 210 TYR A O 1
ATOM 1597 N N . ASN A 1 211 ? -7.123 -10.426 -9.120 1.00 96.38 211 ASN A N 1
ATOM 1598 C CA . ASN A 1 211 ? -7.580 -11.270 -10.215 1.00 96.38 211 ASN A CA 1
ATOM 1599 C C . ASN A 1 211 ? -7.123 -10.687 -11.559 1.00 96.38 211 ASN A C 1
ATOM 1601 O O . ASN A 1 211 ? -6.802 -9.511 -11.668 1.00 96.38 211 ASN A O 1
ATOM 1605 N N . LEU A 1 212 ? -7.162 -11.504 -12.616 1.00 93.12 212 LEU A N 1
ATOM 1606 C CA . LEU A 1 212 ? -6.755 -11.102 -13.975 1.00 93.12 212 LEU A CA 1
ATOM 1607 C C . LEU A 1 212 ? -7.541 -9.914 -14.559 1.00 93.12 212 LEU A C 1
ATOM 1609 O O . LEU A 1 212 ? -7.088 -9.299 -15.516 1.00 93.12 212 LEU A O 1
ATOM 1613 N N . ASN A 1 213 ? -8.739 -9.642 -14.040 1.00 92.75 213 ASN A N 1
ATOM 1614 C CA . ASN A 1 213 ? -9.626 -8.599 -14.556 1.00 92.75 213 ASN A CA 1
ATOM 1615 C C . ASN A 1 213 ? -9.706 -7.368 -13.647 1.00 92.75 213 ASN A C 1
ATOM 1617 O O . ASN A 1 213 ? -10.460 -6.450 -13.981 1.00 92.75 213 ASN A O 1
ATOM 1621 N N . ASP A 1 214 ? -8.985 -7.370 -12.524 1.00 97.00 214 ASP A N 1
ATOM 1622 C CA . ASP A 1 214 ? -8.973 -6.244 -11.595 1.00 97.00 214 ASP A CA 1
ATOM 1623 C C . ASP A 1 214 ? -8.243 -5.056 -12.234 1.00 97.00 214 ASP A C 1
ATOM 1625 O O . ASP A 1 214 ? -7.296 -5.226 -13.007 1.00 97.00 214 ASP A O 1
ATOM 1629 N N . HIS A 1 215 ? -8.679 -3.843 -11.903 1.00 98.38 215 HIS A N 1
ATOM 1630 C CA . HIS A 1 215 ? -8.030 -2.619 -12.349 1.00 98.38 215 HIS A CA 1
ATOM 1631 C C . HIS A 1 215 ? -6.958 -2.207 -11.339 1.00 98.38 215 HIS A C 1
ATOM 1633 O O . HIS A 1 215 ? -7.275 -1.800 -10.218 1.00 98.38 215 HIS A O 1
ATOM 1639 N N . ILE A 1 216 ? -5.690 -2.332 -11.733 1.00 98.31 216 ILE A N 1
ATOM 1640 C CA . ILE A 1 216 ? -4.532 -2.140 -10.850 1.00 98.31 216 ILE A CA 1
ATOM 1641 C C . ILE A 1 216 ? -3.830 -0.826 -11.185 1.00 98.31 216 ILE A C 1
ATOM 1643 O O . ILE A 1 216 ? -3.493 -0.569 -12.341 1.00 98.31 216 ILE A O 1
ATOM 1647 N N . VAL A 1 217 ? -3.560 -0.019 -10.160 1.00 98.75 217 VAL A N 1
ATOM 1648 C CA . VAL A 1 217 ? -2.709 1.172 -10.250 1.00 98.75 217 VAL A CA 1
ATOM 1649 C C . VAL A 1 217 ? -1.347 0.879 -9.634 1.00 98.75 217 VAL A C 1
ATOM 1651 O O . VAL A 1 217 ? -1.243 0.445 -8.483 1.00 98.75 217 VAL A O 1
ATOM 1654 N N . SER A 1 218 ? -0.294 1.128 -10.400 1.00 98.81 218 SER A N 1
ATOM 1655 C CA . SER A 1 218 ? 1.076 0.761 -10.047 1.00 98.81 218 SER A CA 1
ATOM 1656 C C . SER A 1 218 ? 2.066 1.865 -10.396 1.00 98.81 218 SER A C 1
ATOM 1658 O O . SER A 1 218 ? 1.767 2.692 -11.250 1.00 98.81 218 SER A O 1
ATOM 1660 N N . ALA A 1 219 ? 3.234 1.880 -9.757 1.00 98.81 219 ALA A N 1
ATOM 1661 C CA . ALA A 1 219 ? 4.305 2.821 -10.082 1.00 98.81 219 ALA A CA 1
ATOM 1662 C C . ALA A 1 219 ? 5.687 2.174 -9.951 1.00 98.81 219 ALA A C 1
ATOM 1664 O O . ALA A 1 219 ? 5.892 1.329 -9.076 1.00 98.81 219 ALA A O 1
ATOM 1665 N N . SER A 1 220 ? 6.638 2.610 -10.781 1.00 98.56 220 SER A N 1
ATOM 1666 C CA . SER A 1 220 ? 8.061 2.304 -10.575 1.00 98.56 220 SER A CA 1
ATOM 1667 C C . SER A 1 220 ? 8.626 3.093 -9.400 1.00 98.56 220 SER A C 1
ATOM 1669 O O . SER A 1 220 ? 8.402 4.301 -9.296 1.00 98.56 220 SER A O 1
ATOM 1671 N N . VAL A 1 221 ? 9.359 2.400 -8.527 1.00 98.56 221 VAL A N 1
ATOM 1672 C CA . VAL A 1 221 ? 9.967 2.937 -7.308 1.00 98.56 221 VAL A CA 1
ATOM 1673 C C . VAL A 1 221 ? 11.445 2.570 -7.272 1.00 98.56 221 VAL A C 1
ATOM 1675 O O . VAL A 1 221 ? 11.822 1.403 -7.145 1.00 98.56 221 VAL A O 1
ATOM 1678 N N . PHE A 1 222 ? 12.279 3.597 -7.306 1.00 97.69 222 PHE A N 1
ATOM 1679 C CA . PHE A 1 222 ? 13.724 3.484 -7.214 1.00 97.69 222 PHE A CA 1
ATOM 1680 C C . PHE A 1 222 ? 14.154 3.602 -5.761 1.00 97.69 222 PHE A C 1
ATOM 1682 O O . PHE A 1 222 ? 13.632 4.436 -5.018 1.00 97.69 222 PHE A O 1
ATOM 1689 N N . HIS A 1 223 ? 15.095 2.765 -5.326 1.00 95.62 223 HIS A N 1
ATOM 1690 C CA . HIS A 1 223 ? 15.511 2.728 -3.922 1.00 95.62 223 HIS A CA 1
ATOM 1691 C C . HIS A 1 223 ? 16.890 3.337 -3.660 1.00 95.62 223 HIS A C 1
ATOM 1693 O O . HIS A 1 223 ? 17.301 3.452 -2.509 1.00 95.62 223 HIS A O 1
ATOM 1699 N N . TRP A 1 224 ? 17.627 3.719 -4.698 1.00 92.38 224 TRP A N 1
ATOM 1700 C CA . TRP A 1 224 ? 19.026 4.133 -4.615 1.00 92.38 224 TRP A CA 1
ATOM 1701 C C . TRP A 1 224 ? 19.241 5.575 -4.126 1.00 92.38 224 TRP A C 1
ATOM 1703 O O . TRP A 1 224 ? 19.979 6.345 -4.736 1.00 92.38 224 TRP A O 1
ATOM 1713 N N . TYR A 1 225 ? 18.615 5.958 -3.012 1.00 95.81 225 TYR A N 1
ATOM 1714 C CA . TYR A 1 225 ? 18.759 7.291 -2.423 1.00 95.81 225 TYR A CA 1
ATOM 1715 C C . TYR A 1 225 ? 19.518 7.250 -1.109 1.00 95.81 225 TYR A C 1
ATOM 1717 O O . TYR A 1 225 ? 19.207 6.472 -0.214 1.00 95.81 225 TYR A O 1
ATOM 1725 N N . ILE A 1 226 ? 20.489 8.148 -0.990 1.00 95.69 226 ILE A N 1
ATOM 1726 C CA . ILE A 1 226 ? 21.105 8.543 0.272 1.00 95.69 226 ILE A CA 1
ATOM 1727 C C . ILE A 1 226 ? 21.212 10.070 0.297 1.00 95.69 226 ILE A C 1
ATOM 1729 O O . ILE A 1 226 ? 21.131 10.731 -0.743 1.00 95.69 226 ILE A O 1
ATOM 1733 N N . SER A 1 227 ? 21.444 10.643 1.481 1.00 92.88 227 SER A N 1
ATOM 1734 C CA . SER A 1 227 ? 21.445 12.103 1.678 1.00 92.88 227 SER A CA 1
ATOM 1735 C C . SER A 1 227 ? 22.364 12.863 0.704 1.00 92.88 227 SER A C 1
ATOM 1737 O O . SER A 1 227 ? 22.029 13.957 0.263 1.00 92.88 227 SER A O 1
ATOM 1739 N N . GLY A 1 228 ? 23.502 12.273 0.319 1.00 89.44 228 GLY A N 1
ATOM 1740 C CA . GLY A 1 228 ? 24.485 12.890 -0.582 1.00 89.44 228 GLY A CA 1
ATOM 1741 C C . GLY A 1 228 ? 24.736 12.145 -1.895 1.00 89.44 228 GLY A C 1
ATOM 1742 O O . GLY A 1 228 ? 25.772 12.369 -2.512 1.00 89.44 228 GLY A O 1
ATOM 1743 N N . GLY A 1 229 ? 23.873 11.213 -2.298 1.00 92.19 229 GLY A N 1
ATOM 1744 C CA . GLY A 1 229 ? 24.158 10.328 -3.429 1.00 92.19 229 GLY A CA 1
ATOM 1745 C C . GLY A 1 229 ? 22.938 9.570 -3.926 1.00 92.19 229 GLY A C 1
ATOM 1746 O O . GLY A 1 229 ? 21.844 9.721 -3.384 1.00 92.19 229 GLY A O 1
ATOM 1747 N N . GLY A 1 230 ? 23.132 8.767 -4.968 1.00 92.25 230 GLY A N 1
ATOM 1748 C CA . GLY A 1 230 ? 22.038 8.339 -5.837 1.00 92.25 230 GLY A CA 1
ATOM 1749 C C . GLY A 1 230 ? 21.853 9.338 -6.971 1.00 92.25 230 GLY A C 1
ATOM 1750 O O . GLY A 1 230 ? 22.803 10.018 -7.356 1.00 92.25 230 GLY A O 1
ATOM 1751 N N . GLN A 1 231 ? 20.623 9.473 -7.445 1.00 93.38 231 GLN A N 1
ATOM 1752 C CA . GLN A 1 231 ? 20.244 10.470 -8.447 1.00 93.38 231 GLN A CA 1
ATOM 1753 C C . GLN A 1 231 ? 20.162 11.863 -7.824 1.00 93.38 231 GLN A C 1
ATOM 1755 O O . GLN A 1 231 ? 19.493 12.034 -6.805 1.00 93.38 231 GLN A O 1
ATOM 1760 N N . VAL A 1 232 ? 20.864 12.850 -8.374 1.00 94.56 232 VAL A N 1
ATOM 1761 C CA . VAL A 1 232 ? 21.060 14.183 -7.757 1.00 94.56 232 VAL A CA 1
ATOM 1762 C C . VAL A 1 232 ? 20.873 15.345 -8.731 1.00 94.56 232 VAL A C 1
ATOM 1764 O O . VAL A 1 232 ? 21.047 16.501 -8.352 1.00 94.56 232 VAL A O 1
ATOM 1767 N N . SER A 1 233 ? 20.471 15.051 -9.959 1.00 94.44 233 SER A N 1
ATOM 1768 C CA . SER A 1 233 ? 20.420 15.990 -11.073 1.00 94.44 233 SER A CA 1
ATOM 1769 C C . SER A 1 233 ? 19.001 16.271 -11.565 1.00 94.44 233 SER A C 1
ATOM 1771 O O . SER A 1 233 ? 18.837 17.043 -12.500 1.00 94.44 233 SER A O 1
ATOM 1773 N N . GLY A 1 234 ? 17.966 15.716 -10.941 1.00 95.25 234 GLY A N 1
ATOM 1774 C CA . GLY A 1 234 ? 16.573 15.967 -11.299 1.00 95.25 234 GLY A CA 1
ATOM 1775 C C . GLY A 1 234 ? 16.166 17.447 -11.327 1.00 95.25 234 GLY A C 1
ATOM 1776 O O . GLY A 1 234 ? 16.637 18.233 -10.497 1.00 95.25 234 GLY A O 1
ATOM 1777 N N . PRO A 1 235 ? 15.286 17.848 -12.265 1.00 96.12 235 PRO A N 1
ATOM 1778 C CA . PRO A 1 235 ? 14.823 19.227 -12.372 1.00 96.12 235 PRO A CA 1
ATOM 1779 C C . PRO A 1 235 ? 13.737 19.587 -11.358 1.00 96.12 235 PRO A C 1
ATOM 1781 O O . PRO A 1 235 ? 13.528 20.763 -11.086 1.00 96.12 235 PRO A O 1
ATOM 1784 N N . TRP A 1 236 ? 13.056 18.604 -10.773 1.00 97.31 236 TRP A N 1
ATOM 1785 C CA . TRP A 1 236 ? 11.988 18.832 -9.803 1.00 97.31 236 TRP A CA 1
ATOM 1786 C C . TRP A 1 236 ? 12.511 18.583 -8.395 1.00 97.31 236 TRP A C 1
ATOM 1788 O O . TRP A 1 236 ? 12.663 17.435 -7.981 1.00 97.31 236 TRP A O 1
ATOM 1798 N N . LEU A 1 237 ? 12.830 19.645 -7.658 1.00 97.38 237 LEU A N 1
ATOM 1799 C CA . LEU A 1 237 ? 13.393 19.513 -6.318 1.00 97.38 237 LEU A CA 1
ATOM 1800 C C . LEU A 1 237 ? 12.326 18.950 -5.364 1.00 97.38 237 LEU A C 1
ATOM 1802 O O . LEU A 1 237 ? 11.211 19.467 -5.355 1.00 97.38 237 LEU A O 1
ATOM 1806 N N . PRO A 1 238 ? 12.616 17.919 -4.548 1.00 97.50 238 PRO A N 1
ATOM 1807 C CA . PRO A 1 238 ? 11.627 17.386 -3.616 1.00 97.50 238 PRO A CA 1
ATOM 1808 C C . PRO A 1 238 ? 11.246 18.437 -2.575 1.00 97.50 238 PRO A C 1
ATOM 1810 O O . PRO A 1 238 ? 12.106 19.219 -2.170 1.00 97.50 238 PRO A O 1
ATOM 1813 N N . LEU A 1 239 ? 9.996 18.428 -2.108 1.00 97.19 239 LEU A N 1
ATOM 1814 C CA . LEU A 1 239 ? 9.476 19.404 -1.143 1.00 97.19 239 LEU A CA 1
ATOM 1815 C C . LEU A 1 239 ? 10.297 19.427 0.152 1.00 97.19 239 LEU A C 1
ATOM 1817 O O . LEU A 1 239 ? 10.611 20.486 0.690 1.00 97.19 239 LEU A O 1
ATOM 1821 N N . GLU A 1 240 ? 10.694 18.254 0.639 1.00 94.56 240 GLU A N 1
ATOM 1822 C CA . GLU A 1 240 ? 11.570 18.124 1.800 1.00 94.56 240 GLU A CA 1
ATOM 1823 C C . GLU A 1 240 ? 13.041 18.455 1.501 1.00 94.56 240 GLU A C 1
ATOM 1825 O O . GLU A 1 240 ? 13.861 18.459 2.412 1.00 94.56 240 GLU A O 1
ATOM 1830 N N . GLY A 1 241 ? 13.408 18.724 0.249 1.00 95.88 241 GLY A N 1
ATOM 1831 C CA . GLY A 1 241 ? 14.776 18.934 -0.207 1.00 95.88 241 GLY A CA 1
ATOM 1832 C C . GLY A 1 241 ? 15.534 17.628 -0.461 1.00 95.88 241 GLY A C 1
ATOM 1833 O O . GLY A 1 241 ? 15.473 16.667 0.308 1.00 95.88 241 GLY A O 1
ATOM 1834 N N . ARG A 1 242 ? 16.335 17.599 -1.535 1.00 95.06 242 ARG A N 1
ATOM 1835 C CA . ARG A 1 242 ? 17.021 16.379 -1.997 1.00 95.06 242 ARG A CA 1
ATOM 1836 C C . ARG A 1 242 ? 17.938 15.738 -0.948 1.00 95.06 242 ARG A C 1
ATOM 1838 O O . ARG A 1 242 ? 18.048 14.516 -0.907 1.00 95.06 242 ARG A O 1
ATOM 1845 N N . ALA A 1 243 ? 18.560 16.523 -0.069 1.00 95.31 243 ALA A N 1
ATOM 1846 C CA . ALA A 1 243 ? 19.421 15.990 0.991 1.00 95.31 243 ALA A CA 1
ATOM 1847 C C . ALA A 1 243 ? 18.664 15.148 2.040 1.00 95.31 243 ALA A C 1
ATOM 1849 O O . ALA A 1 243 ? 19.281 14.352 2.748 1.00 95.31 243 ALA A O 1
ATOM 1850 N N . ASN A 1 244 ? 17.339 15.295 2.128 1.00 96.06 244 ASN A N 1
ATOM 1851 C CA . ASN A 1 244 ? 16.486 14.545 3.050 1.00 96.06 244 ASN A CA 1
ATOM 1852 C C . ASN A 1 244 ? 15.948 13.240 2.447 1.00 96.06 244 ASN A C 1
ATOM 1854 O O . ASN A 1 244 ? 15.320 12.453 3.153 1.00 96.06 244 ASN A O 1
ATOM 1858 N N . TRP A 1 245 ? 16.257 12.955 1.179 1.00 97.06 245 TRP A N 1
ATOM 1859 C CA . TRP A 1 245 ? 16.055 11.638 0.579 1.00 97.06 245 TRP A CA 1
ATOM 1860 C C . TRP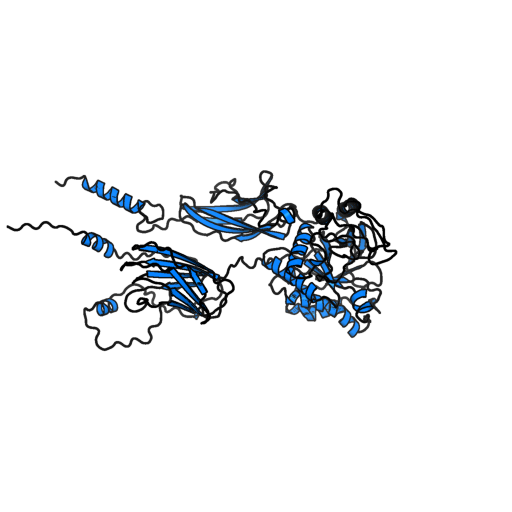 A 1 245 ? 17.163 10.694 1.032 1.00 97.06 245 TRP A C 1
ATOM 1862 O O . TRP A 1 245 ? 18.154 10.458 0.342 1.00 97.06 245 TRP A O 1
ATOM 1872 N N . THR A 1 246 ? 17.026 10.221 2.266 1.00 96.25 246 THR A N 1
ATOM 1873 C CA . THR A 1 246 ? 18.075 9.472 2.964 1.00 96.25 246 THR A CA 1
ATOM 1874 C C . THR A 1 246 ? 18.085 7.984 2.633 1.00 96.25 246 THR A C 1
ATOM 1876 O O . THR A 1 246 ? 19.079 7.324 2.922 1.00 96.25 246 THR A O 1
ATOM 1879 N N . GLY A 1 247 ? 16.991 7.448 2.078 1.00 96.38 247 GLY A N 1
ATOM 1880 C CA . GLY A 1 247 ? 16.795 6.003 1.922 1.00 96.38 247 GLY A CA 1
ATOM 1881 C C . GLY A 1 247 ? 16.616 5.260 3.251 1.00 96.38 247 GLY A C 1
ATOM 1882 O O . GLY A 1 247 ? 16.632 4.029 3.279 1.00 96.38 247 GLY A O 1
ATOM 1883 N N . GLU A 1 248 ? 16.459 5.988 4.359 1.00 97.25 248 GLU A N 1
ATOM 1884 C CA . GLU A 1 248 ? 16.233 5.419 5.686 1.00 97.25 248 GLU A CA 1
ATOM 1885 C C . GLU A 1 248 ? 14.756 5.104 5.922 1.00 97.25 248 GLU A C 1
ATOM 1887 O O . GLU A 1 248 ? 13.862 5.696 5.315 1.00 97.25 248 GLU A O 1
ATOM 1892 N N . VAL A 1 249 ? 14.490 4.196 6.863 1.00 97.62 249 VAL A N 1
ATOM 1893 C CA . VAL A 1 249 ? 13.139 3.699 7.184 1.00 97.62 249 VAL A CA 1
ATOM 1894 C C . VAL A 1 249 ? 12.146 4.838 7.448 1.00 97.62 249 VAL A C 1
ATOM 1896 O O . VAL A 1 249 ? 11.023 4.810 6.951 1.00 97.62 249 VAL A O 1
ATOM 1899 N N . ALA A 1 250 ? 12.549 5.866 8.202 1.00 94.69 250 ALA A N 1
ATOM 1900 C CA . ALA A 1 250 ? 11.680 7.001 8.521 1.00 94.69 250 ALA A CA 1
ATOM 1901 C C . ALA A 1 250 ? 11.288 7.814 7.276 1.00 94.69 250 ALA A C 1
ATOM 1903 O O . ALA A 1 250 ? 10.127 8.197 7.134 1.00 94.69 250 ALA A O 1
ATOM 1904 N N . TRP A 1 251 ? 12.235 8.031 6.359 1.00 96.44 251 TRP A N 1
ATOM 1905 C CA . TRP A 1 251 ? 11.953 8.694 5.089 1.00 96.44 251 TRP A CA 1
ATOM 1906 C C . TRP A 1 251 ? 11.035 7.827 4.223 1.00 96.44 251 TRP A C 1
ATOM 1908 O O . TRP A 1 251 ? 10.016 8.316 3.736 1.00 96.44 251 TRP A O 1
ATOM 1918 N N . TRP A 1 252 ? 11.306 6.522 4.131 1.00 98.62 252 TRP A N 1
ATOM 1919 C CA . TRP A 1 252 ? 10.443 5.601 3.393 1.00 98.62 252 TRP A CA 1
ATOM 1920 C C . TRP A 1 252 ? 9.010 5.565 3.912 1.00 98.62 252 TRP A C 1
ATOM 1922 O O . TRP A 1 252 ? 8.087 5.536 3.107 1.00 98.62 252 TRP A O 1
ATOM 1932 N N . LYS A 1 253 ? 8.785 5.636 5.230 1.00 98.31 253 LYS A N 1
ATOM 1933 C CA . LYS A 1 253 ? 7.423 5.732 5.779 1.00 98.31 253 LYS A CA 1
ATOM 1934 C C . LYS A 1 253 ? 6.671 6.960 5.266 1.00 98.31 253 LYS A C 1
ATOM 1936 O O . LYS A 1 253 ? 5.483 6.847 4.983 1.00 98.31 253 LYS A O 1
ATOM 1941 N N . SER A 1 254 ? 7.346 8.103 5.137 1.00 96.56 254 SER A N 1
ATOM 1942 C CA . SER A 1 254 ? 6.755 9.309 4.542 1.00 96.56 254 SER A CA 1
ATOM 1943 C C . SER A 1 254 ? 6.395 9.073 3.073 1.00 96.56 254 SER A C 1
ATOM 1945 O O . SER A 1 254 ? 5.249 9.278 2.678 1.00 96.56 254 SER A O 1
ATOM 1947 N N . GLN A 1 255 ? 7.328 8.537 2.281 1.00 98.38 255 GLN A N 1
ATOM 1948 C CA . GLN A 1 255 ? 7.092 8.259 0.859 1.00 98.38 255 GLN A CA 1
ATOM 1949 C C . GLN A 1 255 ? 5.962 7.244 0.641 1.00 98.38 255 GLN A C 1
ATOM 1951 O O . GLN A 1 255 ? 5.103 7.452 -0.208 1.00 98.38 255 GLN A O 1
ATOM 1956 N N . ILE A 1 256 ? 5.903 6.174 1.442 1.00 98.81 256 ILE A N 1
ATOM 1957 C CA . ILE A 1 256 ? 4.830 5.171 1.377 1.00 98.81 256 ILE A CA 1
ATOM 1958 C C . ILE A 1 256 ? 3.472 5.810 1.664 1.00 98.81 256 ILE A C 1
ATOM 1960 O O . ILE A 1 256 ? 2.525 5.550 0.929 1.00 98.81 256 ILE A O 1
ATOM 1964 N N . LYS A 1 257 ? 3.367 6.673 2.682 1.00 98.31 257 LYS A N 1
ATOM 1965 C CA . LYS A 1 257 ? 2.118 7.395 2.962 1.00 98.31 257 LYS A CA 1
ATOM 1966 C C . LYS A 1 257 ? 1.701 8.274 1.782 1.00 98.31 257 LYS A C 1
ATOM 1968 O O . LYS A 1 257 ? 0.529 8.260 1.429 1.00 98.31 257 LYS A O 1
ATOM 1973 N N . GLN A 1 258 ? 2.637 8.959 1.122 1.00 98.50 258 GLN A N 1
ATOM 1974 C CA . GLN A 1 258 ? 2.324 9.731 -0.087 1.00 98.50 258 GLN A CA 1
ATOM 1975 C C . GLN A 1 258 ? 1.884 8.832 -1.262 1.00 98.50 258 GLN A C 1
ATOM 1977 O O . GLN A 1 258 ? 0.922 9.166 -1.952 1.00 98.50 258 GLN A O 1
ATOM 1982 N N . MET A 1 259 ? 2.511 7.665 -1.460 1.00 98.88 259 MET A N 1
ATOM 1983 C CA . MET A 1 259 ? 2.073 6.673 -2.458 1.00 98.88 259 MET A CA 1
ATOM 1984 C C . MET A 1 259 ? 0.661 6.145 -2.164 1.00 98.88 259 MET A C 1
ATOM 1986 O O . MET A 1 259 ? -0.144 5.976 -3.080 1.00 98.88 259 MET A O 1
ATOM 1990 N N . MET A 1 260 ? 0.332 5.931 -0.887 1.00 98.75 260 MET A N 1
ATOM 1991 C CA . MET A 1 260 ? -1.021 5.568 -0.455 1.00 98.75 260 MET A CA 1
ATOM 1992 C C . MET A 1 260 ? -2.018 6.705 -0.709 1.00 98.75 260 MET A C 1
ATOM 1994 O O . MET A 1 260 ? -3.110 6.450 -1.207 1.00 98.75 260 MET A O 1
ATOM 1998 N N . THR A 1 261 ? -1.637 7.960 -0.447 1.00 98.44 261 THR A N 1
ATOM 1999 C CA . THR A 1 261 ? -2.435 9.152 -0.790 1.00 98.44 261 THR A CA 1
ATOM 2000 C C . THR A 1 261 ? -2.703 9.246 -2.292 1.00 98.44 261 THR A C 1
ATOM 2002 O O . THR A 1 261 ? -3.797 9.639 -2.681 1.00 98.44 261 THR A O 1
ATOM 2005 N N . ALA A 1 262 ? -1.762 8.812 -3.135 1.00 98.62 262 ALA A N 1
ATOM 2006 C CA . ALA A 1 262 ? -1.932 8.706 -4.585 1.00 98.62 262 ALA A CA 1
ATOM 2007 C C . ALA A 1 262 ? -2.794 7.502 -5.032 1.00 98.62 262 ALA A C 1
ATOM 2009 O O . ALA A 1 262 ? -2.951 7.278 -6.229 1.00 98.62 262 ALA A O 1
ATOM 2010 N N . ASN A 1 263 ? -3.338 6.704 -4.105 1.00 98.31 263 ASN A N 1
ATOM 2011 C CA . ASN A 1 263 ? -4.065 5.460 -4.382 1.00 98.31 263 ASN A CA 1
ATOM 2012 C C . ASN A 1 263 ? -3.259 4.419 -5.191 1.00 98.31 263 ASN A C 1
ATOM 2014 O O . ASN A 1 263 ? -3.846 3.565 -5.862 1.00 98.31 263 ASN A O 1
ATOM 2018 N N . ILE A 1 264 ? -1.924 4.430 -5.086 1.00 98.81 264 ILE A N 1
ATOM 2019 C CA . ILE A 1 264 ? -1.057 3.410 -5.692 1.00 98.81 264 ILE A CA 1
ATOM 2020 C C . ILE A 1 264 ? -1.209 2.096 -4.922 1.00 98.81 264 ILE A C 1
ATOM 2022 O O . ILE A 1 264 ? -1.158 2.070 -3.694 1.00 98.81 264 ILE A O 1
ATOM 2026 N N . GLN A 1 265 ? -1.397 0.990 -5.643 1.00 98.62 265 GLN A N 1
ATOM 2027 C CA . GLN A 1 265 ? -1.647 -0.331 -5.058 1.00 98.62 265 GLN A CA 1
ATOM 2028 C C . GLN A 1 265 ? -0.427 -1.255 -5.151 1.00 98.62 265 GLN A C 1
ATOM 2030 O O . GLN A 1 265 ? -0.253 -2.121 -4.293 1.00 98.62 265 GLN A O 1
ATOM 2035 N N . VAL A 1 266 ? 0.413 -1.074 -6.176 1.00 98.88 266 VAL A N 1
ATOM 2036 C CA . VAL A 1 266 ? 1.585 -1.918 -6.443 1.00 98.88 266 VAL A CA 1
ATOM 2037 C C . VAL A 1 266 ? 2.828 -1.069 -6.700 1.00 98.88 266 VAL A C 1
ATOM 2039 O O . VAL A 1 266 ? 2.797 -0.128 -7.491 1.00 98.88 266 VAL A O 1
ATOM 2042 N N . LEU A 1 267 ? 3.930 -1.430 -6.048 1.00 98.88 267 LEU A N 1
ATOM 2043 C CA . LEU A 1 267 ? 5.246 -0.825 -6.222 1.00 98.88 267 LEU A CA 1
ATOM 2044 C C . LEU A 1 267 ? 6.120 -1.772 -7.044 1.00 98.88 267 LEU A C 1
ATOM 2046 O O . LEU A 1 267 ? 6.469 -2.857 -6.571 1.00 98.88 267 LEU A O 1
ATOM 2050 N N . PHE A 1 268 ? 6.498 -1.353 -8.247 1.00 98.81 268 PHE A N 1
ATOM 2051 C CA . PHE A 1 268 ? 7.575 -1.982 -9.005 1.00 98.81 268 PHE A CA 1
ATOM 2052 C C . PHE A 1 268 ? 8.897 -1.484 -8.427 1.00 98.81 268 PHE A C 1
ATOM 2054 O O . PHE A 1 268 ? 9.381 -0.409 -8.773 1.00 98.81 268 PHE A O 1
ATOM 2061 N N . VAL A 1 269 ? 9.426 -2.228 -7.458 1.00 98.69 269 VAL A N 1
ATOM 2062 C CA . VAL A 1 269 ? 10.633 -1.857 -6.722 1.00 98.69 269 VAL A CA 1
ATOM 2063 C C . VAL A 1 269 ? 11.836 -2.347 -7.502 1.00 98.69 269 VAL A C 1
ATOM 2065 O O . VAL A 1 269 ? 12.007 -3.554 -7.697 1.00 98.69 269 VAL A O 1
ATOM 2068 N N . GLU A 1 270 ? 12.669 -1.404 -7.922 1.00 96.50 270 GLU A N 1
ATOM 2069 C CA . GLU A 1 270 ? 13.860 -1.698 -8.704 1.00 96.50 270 GLU A CA 1
ATOM 2070 C C . GLU A 1 270 ? 14.784 -2.706 -7.993 1.00 96.50 270 GLU A C 1
ATOM 2072 O O . GLU A 1 270 ? 14.955 -2.709 -6.767 1.00 96.50 270 GLU A O 1
ATOM 2077 N N . LEU A 1 271 ? 15.378 -3.593 -8.781 1.00 95.19 271 LEU A N 1
ATOM 2078 C CA . LEU A 1 271 ? 16.276 -4.643 -8.347 1.00 95.19 271 LEU A CA 1
ATOM 2079 C C . LEU A 1 271 ? 17.593 -4.546 -9.116 1.00 95.19 271 LEU A C 1
ATOM 2081 O O . LEU A 1 271 ? 17.723 -4.991 -10.256 1.00 95.19 271 LEU A O 1
ATOM 2085 N N . ILE A 1 272 ? 18.577 -4.002 -8.410 1.00 92.44 272 ILE A N 1
ATOM 2086 C CA . ILE A 1 272 ? 19.954 -3.775 -8.854 1.00 92.44 272 ILE A CA 1
ATOM 2087 C C . ILE A 1 272 ? 20.949 -4.246 -7.777 1.00 92.44 272 ILE A C 1
ATOM 2089 O O . ILE A 1 272 ? 20.576 -4.377 -6.600 1.00 92.44 272 ILE A O 1
ATOM 2093 N N . PRO A 1 273 ? 22.231 -4.480 -8.131 1.00 90.12 273 PRO A N 1
ATOM 2094 C CA . PRO A 1 273 ? 23.222 -5.091 -7.242 1.00 90.12 273 PRO A CA 1
ATOM 2095 C C . PRO A 1 273 ? 23.948 -4.118 -6.299 1.00 90.12 273 PRO A C 1
ATOM 2097 O O . PRO A 1 273 ? 25.007 -4.457 -5.776 1.00 90.12 273 PRO A O 1
ATOM 2100 N N . PHE A 1 274 ? 23.414 -2.920 -6.067 1.00 89.69 274 PHE A N 1
ATOM 2101 C CA . PHE A 1 274 ? 23.971 -1.945 -5.125 1.00 89.69 274 PHE A CA 1
ATOM 2102 C C . PHE A 1 274 ? 22.854 -1.192 -4.393 1.00 89.69 274 PHE A C 1
ATOM 2104 O O . PHE A 1 274 ? 21.686 -1.308 -4.745 1.00 89.69 274 PHE A O 1
ATOM 2111 N N . MET A 1 275 ? 23.207 -0.461 -3.327 1.00 91.50 275 MET A N 1
ATOM 2112 C CA . MET A 1 275 ? 22.242 0.204 -2.428 1.00 91.50 275 MET A CA 1
ATOM 2113 C C . MET A 1 275 ? 21.156 -0.743 -1.884 1.00 91.50 275 MET A C 1
ATOM 2115 O O . MET A 1 275 ? 19.999 -0.376 -1.687 1.00 91.50 275 MET A O 1
ATOM 2119 N N . GLU A 1 276 ? 21.550 -1.989 -1.614 1.00 93.94 276 GLU A N 1
ATOM 2120 C CA . GLU A 1 276 ? 20.653 -3.042 -1.131 1.00 93.94 276 GLU A CA 1
ATOM 2121 C C . GLU A 1 276 ? 20.056 -2.709 0.239 1.00 93.94 276 GLU A C 1
ATOM 2123 O O . GLU A 1 276 ? 18.889 -3.002 0.492 1.00 93.94 276 GLU A O 1
ATOM 2128 N N . GLN A 1 277 ? 20.826 -2.038 1.104 1.00 96.44 277 GLN A N 1
ATOM 2129 C CA . GLN A 1 277 ? 20.337 -1.610 2.412 1.00 96.44 277 GLN A CA 1
ATOM 2130 C C . GLN A 1 277 ? 19.153 -0.646 2.282 1.00 96.44 277 GLN A C 1
ATOM 2132 O O . GLN A 1 277 ? 18.201 -0.757 3.043 1.00 96.44 277 GLN A O 1
ATOM 2137 N N . GLN A 1 278 ? 19.157 0.251 1.295 1.00 97.06 278 GLN A N 1
ATOM 2138 C CA . GLN A 1 278 ? 18.050 1.181 1.074 1.00 97.06 278 GLN A CA 1
ATOM 2139 C C . GLN A 1 278 ? 16.774 0.453 0.620 1.00 97.06 278 GLN A C 1
ATOM 2141 O O . GLN A 1 278 ? 15.675 0.839 1.021 1.00 97.06 278 GLN A O 1
ATOM 2146 N N . ARG A 1 279 ? 16.904 -0.636 -0.153 1.00 97.94 279 ARG A N 1
ATOM 2147 C CA . ARG A 1 279 ? 15.774 -1.510 -0.512 1.00 97.94 279 ARG A CA 1
ATOM 2148 C C . ARG A 1 279 ? 15.250 -2.287 0.699 1.00 97.94 279 ARG A C 1
ATOM 2150 O O . ARG A 1 279 ? 14.043 -2.358 0.907 1.00 97.94 279 ARG A O 1
ATOM 2157 N N . ILE A 1 280 ? 16.143 -2.804 1.547 1.00 98.62 280 ILE A N 1
ATOM 2158 C CA . ILE A 1 280 ? 15.767 -3.437 2.825 1.00 98.62 280 ILE A CA 1
ATOM 2159 C C . ILE A 1 280 ? 15.053 -2.428 3.737 1.00 98.62 280 ILE A C 1
ATOM 2161 O O . ILE A 1 280 ? 14.034 -2.764 4.337 1.00 98.62 280 ILE A O 1
ATOM 2165 N N . ASN A 1 281 ? 15.522 -1.179 3.795 1.00 98.69 281 ASN A N 1
ATOM 2166 C CA . ASN A 1 281 ? 14.888 -0.112 4.567 1.00 98.69 281 ASN A CA 1
ATOM 2167 C C . ASN A 1 281 ? 13.462 0.190 4.070 1.00 98.69 281 ASN A C 1
ATOM 2169 O O . ASN A 1 281 ? 12.572 0.408 4.894 1.00 98.69 281 ASN A O 1
ATOM 2173 N N . LEU A 1 282 ? 13.217 0.161 2.752 1.00 98.88 282 LEU A N 1
ATOM 2174 C CA . LEU A 1 282 ? 11.866 0.255 2.181 1.00 98.88 282 LEU A CA 1
ATOM 2175 C C . LEU A 1 282 ? 10.983 -0.904 2.668 1.00 98.88 282 LEU A C 1
ATOM 2177 O O . LEU A 1 282 ? 9.877 -0.680 3.161 1.00 98.88 282 LEU A O 1
ATOM 2181 N N . PHE A 1 283 ? 11.476 -2.143 2.591 1.00 98.88 283 PHE A N 1
ATOM 2182 C CA . PHE A 1 283 ? 10.735 -3.318 3.060 1.00 98.88 283 PHE A CA 1
ATOM 2183 C C . PHE A 1 283 ? 10.456 -3.285 4.564 1.00 98.88 283 PHE A C 1
ATOM 2185 O O . PHE A 1 283 ? 9.370 -3.683 4.988 1.00 98.88 283 PHE A O 1
ATOM 2192 N N . GLN A 1 284 ? 11.395 -2.783 5.366 1.00 98.69 284 GLN A N 1
ATOM 2193 C CA . GLN A 1 284 ? 11.204 -2.587 6.798 1.00 98.69 284 GLN A CA 1
ATOM 2194 C C . GLN A 1 284 ? 10.150 -1.506 7.069 1.00 98.69 284 GLN A C 1
ATOM 2196 O O . GLN A 1 284 ? 9.280 -1.704 7.914 1.00 98.69 284 GLN A O 1
ATOM 2201 N N . ALA A 1 285 ? 10.172 -0.390 6.334 1.00 98.69 285 ALA A N 1
ATOM 2202 C CA . ALA A 1 285 ? 9.169 0.666 6.463 1.00 98.69 285 ALA A CA 1
ATOM 2203 C C . ALA A 1 285 ? 7.752 0.157 6.150 1.00 98.69 285 ALA A C 1
ATOM 2205 O O . ALA A 1 285 ? 6.826 0.439 6.914 1.00 98.69 285 ALA A O 1
ATOM 2206 N N . LEU A 1 286 ? 7.595 -0.644 5.089 1.00 98.81 286 LEU A N 1
ATOM 2207 C CA . LEU A 1 286 ? 6.337 -1.326 4.763 1.00 98.81 286 LEU A CA 1
ATOM 2208 C C . LEU A 1 286 ? 5.888 -2.237 5.918 1.00 98.81 286 LEU A C 1
ATOM 2210 O O . LEU A 1 286 ? 4.752 -2.129 6.373 1.00 98.81 286 LEU A O 1
ATOM 2214 N N . GLY A 1 287 ? 6.774 -3.091 6.441 1.00 97.38 287 GLY A N 1
ATOM 2215 C CA . GLY A 1 287 ? 6.474 -3.978 7.572 1.00 97.38 287 GLY A CA 1
ATOM 2216 C C . GLY A 1 287 ? 6.071 -3.234 8.850 1.00 97.38 287 GLY A C 1
ATOM 2217 O O . GLY A 1 287 ? 5.087 -3.593 9.497 1.00 97.38 287 GLY A O 1
ATOM 2218 N N . GLU A 1 288 ? 6.773 -2.153 9.192 1.00 95.44 288 GLU A N 1
ATOM 2219 C CA . GLU A 1 288 ? 6.467 -1.330 10.366 1.00 95.44 288 GLU A CA 1
ATOM 2220 C C . GLU A 1 288 ? 5.139 -0.571 10.233 1.00 95.44 288 GLU A C 1
ATOM 2222 O O . GLU A 1 288 ? 4.426 -0.416 11.225 1.00 95.44 288 GLU A O 1
ATOM 2227 N N . LEU A 1 289 ? 4.772 -0.129 9.026 1.00 97.62 289 LEU A N 1
ATOM 2228 C CA . LEU A 1 289 ? 3.454 0.454 8.767 1.00 97.62 289 LEU A CA 1
ATOM 2229 C C . LEU A 1 289 ? 2.350 -0.605 8.874 1.00 97.62 289 LEU A C 1
ATOM 2231 O O . LEU A 1 289 ? 1.350 -0.368 9.551 1.00 97.62 289 LEU A O 1
ATOM 2235 N N . ARG A 1 290 ? 2.541 -1.806 8.314 1.00 96.44 290 ARG A N 1
ATOM 2236 C CA . ARG A 1 290 ? 1.576 -2.910 8.475 1.00 96.44 290 ARG A CA 1
ATOM 2237 C C . ARG A 1 290 ? 1.377 -3.298 9.936 1.00 96.44 290 ARG A C 1
ATOM 2239 O O . ARG A 1 290 ? 0.247 -3.509 10.367 1.00 96.44 290 ARG A O 1
ATOM 2246 N N . LYS A 1 291 ? 2.454 -3.315 10.727 1.00 87.88 291 LYS A N 1
ATOM 2247 C CA . LYS A 1 291 ? 2.395 -3.536 12.180 1.00 87.88 291 LYS A CA 1
ATOM 2248 C C . LYS A 1 291 ? 1.501 -2.512 12.882 1.00 87.88 291 LYS A C 1
ATOM 2250 O O . LYS A 1 291 ? 0.804 -2.864 13.832 1.00 87.88 291 LYS A O 1
ATOM 2255 N N . ALA A 1 292 ? 1.535 -1.268 12.409 1.00 87.38 292 ALA A N 1
ATOM 2256 C CA . ALA A 1 292 ? 0.708 -0.164 12.884 1.00 87.38 292 ALA A CA 1
ATOM 2257 C C . ALA A 1 292 ? -0.705 -0.145 12.272 1.00 87.38 292 ALA A C 1
ATOM 2259 O O . ALA A 1 292 ? -1.463 0.775 12.554 1.00 87.38 292 ALA A O 1
ATOM 2260 N N . GLY A 1 293 ? -1.067 -1.139 11.455 1.00 93.94 293 GLY A N 1
ATOM 2261 C CA . GLY A 1 293 ? -2.412 -1.325 10.911 1.00 93.94 293 GLY A CA 1
ATOM 2262 C C . GLY A 1 293 ? -2.591 -0.858 9.477 1.00 93.94 293 GLY A C 1
ATOM 2263 O O . GLY A 1 293 ? -3.684 -1.001 8.945 1.00 93.94 293 GLY A O 1
ATOM 2264 N N . TYR A 1 294 ? -1.555 -0.335 8.823 1.00 97.81 294 TYR A N 1
ATOM 2265 C CA . TYR A 1 294 ? -1.678 0.156 7.453 1.00 97.81 294 TYR A CA 1
ATOM 2266 C C . TYR A 1 294 ? -1.845 -1.001 6.452 1.00 97.81 294 TYR A C 1
ATOM 2268 O O . TYR A 1 294 ? -1.141 -2.005 6.542 1.00 97.81 294 TYR A O 1
ATOM 2276 N N . ASP A 1 295 ? -2.737 -0.842 5.473 1.00 97.75 295 ASP A N 1
ATOM 2277 C CA . ASP A 1 295 ? -2.777 -1.667 4.255 1.00 97.75 295 ASP A CA 1
ATOM 2278 C C . ASP A 1 295 ? -1.874 -1.012 3.208 1.00 97.75 295 ASP A C 1
ATOM 2280 O O . ASP A 1 295 ? -2.298 -0.150 2.439 1.00 97.75 295 ASP A O 1
ATOM 2284 N N . VAL A 1 296 ? -0.583 -1.329 3.277 1.00 98.62 296 VAL A N 1
ATOM 2285 C CA . VAL A 1 296 ? 0.431 -0.723 2.407 1.00 98.62 296 VAL A CA 1
ATOM 2286 C C . VAL A 1 296 ? 0.389 -1.314 0.989 1.00 98.62 296 VAL A C 1
ATOM 2288 O O . VAL A 1 296 ? -0.039 -2.459 0.816 1.00 98.62 296 VAL A O 1
ATOM 2291 N N . PRO A 1 297 ? 0.899 -0.593 -0.027 1.00 98.69 297 PRO A N 1
ATOM 2292 C CA . PRO A 1 297 ? 1.031 -1.124 -1.380 1.00 98.69 297 PRO A CA 1
ATOM 2293 C C . PRO A 1 297 ? 1.854 -2.420 -1.424 1.00 98.69 297 PRO A C 1
ATOM 2295 O O . PRO A 1 297 ? 2.819 -2.591 -0.672 1.00 98.69 297 PRO A O 1
ATOM 2298 N N . LYS A 1 298 ? 1.489 -3.334 -2.327 1.00 98.81 298 LYS A N 1
ATOM 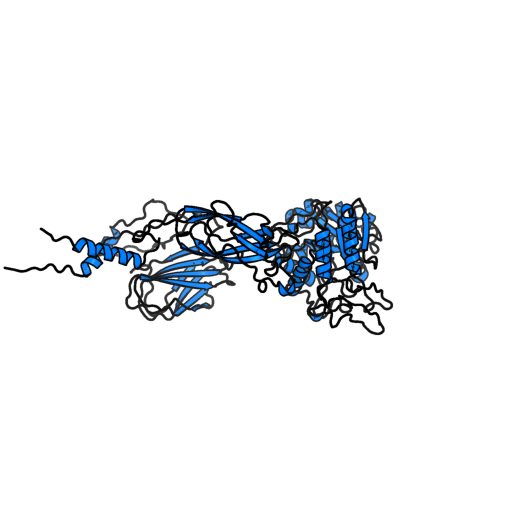2299 C CA . LYS A 1 298 ? 2.218 -4.593 -2.532 1.00 98.81 298 LYS A CA 1
ATOM 2300 C C . LYS A 1 298 ? 3.490 -4.357 -3.340 1.00 98.81 298 LYS A C 1
ATOM 2302 O O . LYS A 1 298 ? 3.535 -3.444 -4.158 1.00 98.81 298 LYS A O 1
ATOM 2307 N N . VAL A 1 299 ? 4.502 -5.203 -3.167 1.00 98.81 299 VAL A N 1
ATOM 2308 C CA . VAL A 1 299 ? 5.779 -5.069 -3.891 1.00 98.81 299 VAL A CA 1
ATOM 2309 C C . VAL A 1 299 ? 5.927 -6.089 -5.020 1.00 98.81 299 VAL A C 1
ATOM 2311 O O . VAL A 1 299 ? 5.486 -7.235 -4.900 1.00 98.81 299 VAL A O 1
ATOM 2314 N N . VAL A 1 300 ? 6.583 -5.660 -6.098 1.00 98.81 300 VAL A N 1
ATOM 2315 C CA . VAL A 1 300 ? 7.014 -6.468 -7.247 1.00 98.81 300 VAL A CA 1
ATOM 2316 C C . VAL A 1 300 ? 8.494 -6.198 -7.508 1.00 98.81 300 VAL A C 1
ATOM 2318 O O . VAL A 1 300 ? 8.877 -5.028 -7.537 1.00 98.81 300 VAL A O 1
ATOM 2321 N N . PRO A 1 301 ? 9.333 -7.228 -7.715 1.00 98.56 301 PRO A N 1
ATOM 2322 C CA . PRO A 1 301 ? 10.696 -7.016 -8.179 1.00 98.56 301 PRO A CA 1
ATOM 2323 C C . PRO A 1 301 ? 10.708 -6.534 -9.630 1.00 98.56 301 PRO A C 1
ATOM 2325 O O . PRO A 1 301 ? 10.252 -7.253 -10.520 1.00 98.56 301 PRO A O 1
ATOM 2328 N N . PHE A 1 302 ? 11.294 -5.362 -9.851 1.00 96.25 302 PHE A N 1
ATOM 2329 C CA . PHE A 1 302 ? 11.600 -4.797 -11.161 1.00 96.25 302 PHE A CA 1
ATOM 2330 C C . PHE A 1 302 ? 13.087 -5.010 -11.468 1.00 96.25 302 PHE A C 1
ATOM 2332 O O . PHE A 1 302 ? 13.941 -4.235 -11.048 1.00 96.25 302 PHE A O 1
ATOM 2339 N N . LEU A 1 303 ? 13.419 -6.116 -12.137 1.00 97.31 303 LEU A N 1
ATOM 2340 C CA . LEU A 1 303 ? 14.804 -6.433 -12.491 1.00 97.31 303 LEU A CA 1
ATOM 2341 C C . LEU A 1 303 ? 15.273 -5.547 -13.642 1.00 97.31 303 LEU A C 1
ATOM 2343 O O . LEU A 1 303 ? 14.666 -5.604 -14.705 1.00 97.31 303 LEU A O 1
ATOM 2347 N N . ASP A 1 304 ? 16.389 -4.836 -13.474 1.00 95.50 304 ASP A N 1
ATOM 2348 C CA . ASP A 1 304 ? 17.058 -4.110 -14.560 1.00 95.50 304 ASP A CA 1
ATOM 2349 C C . ASP A 1 304 ? 18.315 -4.861 -15.049 1.00 95.50 304 ASP A C 1
ATOM 2351 O O . ASP A 1 304 ? 19.379 -4.752 -14.428 1.00 95.50 304 ASP A O 1
ATOM 2355 N N . PRO A 1 305 ? 18.258 -5.613 -16.170 1.00 95.25 305 PRO A N 1
ATOM 2356 C CA . PRO A 1 305 ? 19.419 -6.318 -16.715 1.00 95.25 305 PRO A CA 1
ATOM 2357 C C . PRO A 1 305 ? 20.521 -5.401 -17.259 1.00 95.25 305 PRO A C 1
ATOM 2359 O O . PRO A 1 305 ? 21.692 -5.801 -17.317 1.00 95.25 305 PRO A O 1
ATOM 2362 N N . VAL A 1 306 ? 20.170 -4.191 -17.701 1.00 92.94 306 VAL A N 1
ATOM 2363 C CA . VAL A 1 306 ? 21.126 -3.227 -18.252 1.00 92.94 306 VAL A CA 1
ATOM 2364 C C . VAL A 1 306 ? 22.038 -2.768 -17.127 1.00 92.94 306 VAL A C 1
ATOM 2366 O O . VAL A 1 306 ? 23.254 -2.954 -17.210 1.00 92.94 306 VAL A O 1
ATOM 2369 N N . ILE A 1 307 ? 21.463 -2.282 -16.033 1.00 92.44 307 ILE A N 1
ATOM 2370 C CA . ILE A 1 307 ? 22.235 -1.852 -14.869 1.00 92.44 307 ILE A CA 1
ATOM 2371 C C . ILE A 1 307 ? 22.908 -3.057 -14.206 1.00 92.44 307 ILE A C 1
ATOM 2373 O O . ILE A 1 307 ? 24.126 -3.053 -14.005 1.00 92.44 307 ILE A O 1
ATOM 2377 N N . THR A 1 308 ? 22.152 -4.123 -13.934 1.00 94.75 308 THR A N 1
ATOM 2378 C CA . THR A 1 308 ? 22.643 -5.277 -13.165 1.00 94.75 308 THR A CA 1
ATOM 2379 C C . THR A 1 308 ? 23.842 -5.952 -13.818 1.00 94.75 308 THR A C 1
ATOM 2381 O O . THR A 1 308 ? 24.814 -6.269 -13.129 1.00 94.75 308 THR A O 1
ATOM 2384 N N . TRP A 1 309 ? 23.815 -6.148 -15.139 1.00 95.50 309 TRP A N 1
ATOM 2385 C CA . TRP A 1 309 ? 24.851 -6.929 -15.812 1.00 95.50 309 TRP A CA 1
ATOM 2386 C C . TRP A 1 309 ? 25.632 -6.195 -16.888 1.00 95.50 309 TRP A C 1
ATOM 2388 O O . TRP A 1 309 ? 26.772 -6.572 -17.130 1.00 95.50 309 TRP A O 1
ATOM 2398 N N . SER A 1 310 ? 25.076 -5.176 -17.539 1.00 90.69 310 SER A N 1
ATOM 2399 C CA . SER A 1 310 ? 25.816 -4.471 -18.601 1.00 90.69 310 SER A CA 1
ATOM 2400 C C . SER A 1 310 ? 26.720 -3.382 -18.034 1.00 90.69 310 SER A C 1
ATOM 2402 O O . SER A 1 310 ? 27.781 -3.120 -18.595 1.00 90.69 310 SER A O 1
ATOM 2404 N N . ILE A 1 311 ? 26.323 -2.785 -16.906 1.00 88.69 311 ILE A N 1
ATOM 2405 C CA . ILE A 1 311 ? 27.113 -1.772 -16.201 1.00 88.69 311 ILE A CA 1
ATOM 2406 C C . ILE A 1 311 ? 27.925 -2.404 -15.065 1.00 88.69 311 ILE A C 1
ATOM 2408 O O . ILE A 1 311 ? 29.134 -2.190 -14.988 1.00 88.69 311 ILE A O 1
ATOM 2412 N N . TYR A 1 312 ? 27.286 -3.196 -14.196 1.00 88.38 312 TYR A N 1
ATOM 2413 C CA . TYR A 1 312 ? 27.907 -3.666 -12.947 1.00 88.38 312 TYR A CA 1
ATOM 2414 C C . TYR A 1 312 ? 28.262 -5.157 -12.903 1.00 88.38 312 TYR A C 1
ATOM 2416 O O . TYR A 1 312 ? 28.809 -5.623 -11.903 1.00 88.38 312 TYR A O 1
ATOM 2424 N N . GLY A 1 313 ? 27.992 -5.914 -13.967 1.00 90.50 313 GLY A N 1
ATOM 2425 C CA . GLY A 1 313 ? 28.168 -7.364 -13.963 1.00 90.50 313 GLY A CA 1
ATOM 2426 C C . GLY A 1 313 ? 28.639 -7.930 -15.296 1.00 90.50 313 GLY A C 1
ATOM 2427 O O . GLY A 1 313 ? 29.459 -7.349 -16.003 1.00 90.50 313 GLY A O 1
ATOM 2428 N N . THR A 1 314 ? 28.162 -9.128 -15.622 1.00 92.69 314 THR A N 1
ATOM 2429 C CA . THR A 1 314 ? 28.385 -9.757 -16.927 1.00 92.69 314 THR A CA 1
ATOM 2430 C C . THR A 1 314 ? 27.072 -10.376 -17.387 1.00 92.69 314 THR A C 1
ATOM 2432 O O . THR A 1 314 ? 26.514 -11.173 -16.628 1.00 92.69 314 THR A O 1
ATOM 2435 N N . PRO A 1 315 ? 26.562 -10.035 -18.587 1.00 96.06 315 PRO A N 1
ATOM 2436 C CA . PRO A 1 315 ? 25.278 -10.550 -19.047 1.00 96.06 315 PRO A CA 1
ATOM 2437 C C . PRO A 1 315 ? 25.269 -12.083 -19.115 1.00 96.06 315 PRO A C 1
ATOM 2439 O O . PRO A 1 315 ? 26.150 -12.665 -19.758 1.00 96.06 315 PRO A O 1
ATOM 2442 N N . PRO A 1 316 ? 24.309 -12.761 -18.460 1.00 96.69 316 PRO A N 1
ATOM 2443 C CA . PRO A 1 316 ? 24.240 -14.216 -18.486 1.00 96.69 316 PRO A CA 1
ATOM 2444 C C . PRO A 1 316 ? 23.832 -14.771 -19.861 1.00 96.69 316 PRO A C 1
ATOM 2446 O O . PRO A 1 316 ? 23.011 -14.196 -20.580 1.00 96.69 316 PRO A O 1
ATOM 2449 N N . ASP A 1 317 ? 24.364 -15.952 -20.194 1.00 97.75 317 ASP A N 1
ATOM 2450 C CA . ASP A 1 317 ? 23.870 -16.795 -21.288 1.00 97.75 317 ASP A CA 1
ATOM 2451 C C . ASP A 1 317 ? 22.765 -17.723 -20.769 1.00 97.75 317 ASP A C 1
ATOM 2453 O O . ASP A 1 317 ? 23.030 -18.725 -20.090 1.00 97.75 317 ASP A O 1
ATOM 2457 N N . LEU A 1 318 ? 21.522 -17.406 -21.130 1.00 98.12 318 LEU A N 1
ATOM 2458 C CA . LEU A 1 318 ? 20.323 -18.090 -20.648 1.00 98.12 318 LEU A CA 1
ATOM 2459 C C . LEU A 1 318 ? 20.112 -19.491 -21.252 1.00 98.12 318 LEU A C 1
ATOM 2461 O O . LEU A 1 318 ? 19.161 -20.181 -20.882 1.00 98.12 318 LEU A O 1
ATOM 2465 N N . SER A 1 319 ? 21.005 -19.959 -22.131 1.00 98.00 319 SER A N 1
ATOM 2466 C CA . SER A 1 319 ? 21.055 -21.367 -22.556 1.00 98.00 319 SER A CA 1
ATOM 2467 C C . SER A 1 319 ? 21.765 -22.281 -21.553 1.00 98.00 319 SER A C 1
ATOM 2469 O O . SER A 1 319 ? 21.551 -23.494 -21.557 1.00 98.00 319 SER A O 1
ATOM 2471 N N . THR A 1 320 ? 22.578 -21.711 -20.660 1.00 98.50 320 THR A N 1
ATOM 2472 C CA . THR A 1 320 ? 23.373 -22.461 -19.681 1.00 98.50 320 THR A CA 1
ATOM 2473 C C . THR A 1 320 ? 22.686 -22.509 -18.318 1.00 98.50 320 THR A C 1
ATOM 2475 O O . THR A 1 320 ? 21.977 -21.579 -17.937 1.00 98.50 320 THR A O 1
ATOM 2478 N N . THR A 1 321 ? 22.935 -23.560 -17.530 1.00 98.38 321 THR A N 1
ATOM 2479 C CA . THR A 1 321 ? 22.433 -23.633 -16.145 1.00 98.38 321 THR A CA 1
ATOM 2480 C C . THR A 1 321 ? 22.901 -22.437 -15.315 1.00 98.38 321 THR A C 1
ATOM 2482 O O . THR A 1 321 ? 22.080 -21.804 -14.665 1.00 98.38 321 THR A O 1
ATOM 2485 N N . ALA A 1 322 ? 24.183 -22.068 -15.410 1.00 98.44 322 ALA A N 1
ATOM 2486 C CA . ALA A 1 322 ? 24.746 -20.948 -14.659 1.00 98.44 322 ALA A CA 1
ATOM 2487 C C . ALA A 1 322 ? 24.105 -19.599 -15.025 1.00 98.44 322 ALA A C 1
ATOM 2489 O O . ALA A 1 322 ? 23.854 -18.787 -14.140 1.00 98.44 322 ALA A O 1
ATOM 2490 N N . GLY A 1 323 ? 23.806 -19.356 -16.306 1.00 98.38 323 GLY A N 1
ATOM 2491 C CA . GLY A 1 323 ? 23.125 -18.129 -16.720 1.00 98.38 323 GLY A CA 1
ATOM 2492 C C . GLY A 1 323 ? 21.673 -18.070 -16.248 1.00 98.38 323 GLY A C 1
ATOM 2493 O O . GLY A 1 323 ? 21.220 -17.022 -15.792 1.00 98.38 323 GLY A O 1
ATOM 2494 N N . LYS A 1 324 ? 20.960 -19.203 -16.278 1.00 98.62 324 LYS A N 1
ATOM 2495 C CA . LYS A 1 324 ? 19.607 -19.313 -15.707 1.00 98.62 324 LYS A CA 1
ATOM 2496 C C . LYS A 1 324 ? 19.613 -19.081 -14.197 1.00 98.62 324 LYS A C 1
ATOM 2498 O O . LYS A 1 324 ? 18.756 -18.363 -13.693 1.00 98.62 324 LYS A O 1
ATOM 2503 N N . ASP A 1 325 ? 20.588 -19.650 -13.491 1.00 98.62 325 ASP A N 1
ATOM 2504 C CA . ASP A 1 325 ? 20.771 -19.431 -12.056 1.00 98.62 325 ASP A CA 1
ATOM 2505 C C . ASP A 1 325 ? 21.061 -17.955 -11.773 1.00 98.62 325 ASP A C 1
ATOM 2507 O O . ASP A 1 325 ? 20.394 -17.367 -10.934 1.00 98.62 325 ASP A O 1
ATOM 2511 N N . ALA A 1 326 ? 21.986 -17.328 -12.509 1.00 97.94 326 ALA A N 1
ATOM 2512 C CA . ALA A 1 326 ? 22.310 -15.911 -12.351 1.00 97.94 326 ALA A CA 1
ATOM 2513 C C . ALA A 1 326 ? 21.079 -15.011 -12.530 1.00 97.94 326 ALA A C 1
ATOM 2515 O O . ALA A 1 326 ? 20.846 -14.143 -11.699 1.00 97.94 326 ALA A O 1
ATOM 2516 N N . PHE A 1 327 ? 20.262 -15.257 -13.558 1.00 98.19 327 PHE A N 1
ATOM 2517 C CA . PHE A 1 327 ? 19.040 -14.490 -13.797 1.00 98.19 327 PHE A CA 1
ATOM 2518 C C . PHE A 1 327 ? 18.016 -14.644 -12.664 1.00 98.19 327 PHE A C 1
ATOM 2520 O O . PHE A 1 327 ? 17.487 -13.657 -12.162 1.00 98.19 327 PHE A O 1
ATOM 2527 N N . VAL A 1 328 ? 17.738 -15.877 -12.228 1.00 98.56 328 VAL A N 1
ATOM 2528 C CA . VAL A 1 328 ? 16.711 -16.126 -11.200 1.00 98.56 328 VAL A CA 1
ATOM 2529 C C . VAL A 1 328 ? 17.198 -15.767 -9.793 1.00 98.56 328 VAL A C 1
ATOM 2531 O O . VAL A 1 328 ? 16.392 -15.389 -8.942 1.00 98.56 328 VAL A O 1
ATOM 2534 N N . ASN A 1 329 ? 18.508 -15.827 -9.544 1.00 98.31 329 ASN A N 1
ATOM 2535 C CA . ASN A 1 329 ? 19.101 -15.441 -8.266 1.00 98.31 329 ASN A CA 1
ATOM 2536 C C . ASN A 1 329 ? 18.868 -13.968 -7.931 1.00 98.31 329 ASN A C 1
ATOM 2538 O O . ASN A 1 329 ? 18.793 -13.637 -6.752 1.00 98.31 329 ASN A O 1
ATOM 2542 N N . GLU A 1 330 ? 18.685 -13.104 -8.930 1.00 98.25 330 GLU A N 1
ATOM 2543 C CA . GLU A 1 330 ? 18.286 -11.718 -8.701 1.00 98.25 330 GLU A CA 1
ATOM 2544 C C . GLU A 1 330 ? 16.916 -11.647 -8.012 1.00 98.25 330 GLU A C 1
ATOM 2546 O O . GLU A 1 330 ? 16.777 -11.033 -6.951 1.00 98.25 330 GLU A O 1
ATOM 2551 N N . TYR A 1 331 ? 15.912 -12.349 -8.543 1.00 98.69 331 TYR A N 1
ATOM 2552 C CA . TYR A 1 331 ? 14.589 -12.422 -7.918 1.00 98.69 331 TYR A CA 1
ATOM 2553 C C . TYR A 1 331 ? 14.638 -13.087 -6.539 1.00 98.69 331 TYR A C 1
ATOM 2555 O O . TYR A 1 331 ? 14.015 -12.604 -5.595 1.00 98.69 331 TYR A O 1
ATOM 2563 N N . ILE A 1 332 ? 15.417 -14.164 -6.389 1.00 98.81 332 ILE A N 1
ATOM 2564 C CA . ILE A 1 332 ? 15.628 -14.805 -5.083 1.00 98.81 332 ILE A CA 1
ATOM 2565 C C . ILE A 1 332 ? 16.222 -13.803 -4.085 1.00 98.81 332 ILE A C 1
ATOM 2567 O O . ILE A 1 332 ? 15.747 -13.713 -2.955 1.00 98.81 332 ILE A O 1
ATOM 2571 N N . ARG A 1 333 ? 17.210 -13.005 -4.496 1.00 98.38 333 ARG A N 1
ATOM 2572 C CA . ARG A 1 333 ? 17.833 -11.980 -3.653 1.00 98.38 333 ARG A CA 1
ATOM 2573 C C . ARG A 1 333 ? 16.824 -10.931 -3.188 1.00 98.38 333 ARG A C 1
ATOM 2575 O O . ARG A 1 333 ? 16.818 -10.586 -2.008 1.00 98.38 333 ARG A O 1
ATOM 2582 N N . PHE A 1 334 ? 15.942 -10.470 -4.075 1.00 98.75 334 PHE A N 1
ATOM 2583 C CA . PHE A 1 334 ? 14.861 -9.548 -3.716 1.00 98.75 334 PHE A CA 1
ATOM 2584 C C . PHE A 1 334 ? 13.959 -10.120 -2.617 1.00 98.75 334 PHE A C 1
ATOM 2586 O O . PHE A 1 334 ? 13.754 -9.484 -1.583 1.00 98.75 334 PHE A O 1
ATOM 2593 N N . PHE A 1 335 ? 13.455 -11.344 -2.803 1.00 98.81 335 PHE A N 1
ATOM 2594 C CA . PHE A 1 335 ? 12.550 -11.961 -1.832 1.00 98.81 335 PHE A CA 1
ATOM 2595 C C . PHE A 1 335 ? 13.255 -12.299 -0.512 1.00 98.81 335 PHE A C 1
ATOM 2597 O O . PHE A 1 335 ? 12.670 -12.112 0.551 1.00 98.81 335 PHE A O 1
ATOM 2604 N N . GLN A 1 336 ? 14.527 -12.710 -0.540 1.00 98.69 336 GLN A N 1
ATOM 2605 C CA . GLN A 1 336 ? 15.324 -12.894 0.679 1.00 98.69 336 GLN A CA 1
ATOM 2606 C C . GLN A 1 336 ? 15.423 -11.600 1.495 1.00 98.69 336 GLN A C 1
ATOM 2608 O O . GLN A 1 336 ? 15.258 -11.625 2.713 1.00 98.69 336 GLN A O 1
ATOM 2613 N N . GLN A 1 337 ? 15.649 -10.465 0.834 1.00 98.69 337 GLN A N 1
ATOM 2614 C CA . GLN A 1 337 ? 15.691 -9.161 1.492 1.00 98.69 337 GLN A CA 1
ATOM 2615 C C . GLN A 1 337 ? 14.326 -8.778 2.058 1.00 98.69 337 GLN A C 1
ATOM 2617 O O . GLN A 1 337 ? 14.252 -8.378 3.217 1.00 98.69 337 GLN A O 1
ATOM 2622 N N . TYR A 1 338 ? 13.248 -8.970 1.295 1.00 98.88 338 TYR A N 1
ATOM 2623 C CA . TYR A 1 338 ? 11.882 -8.729 1.760 1.00 98.88 338 TYR A CA 1
ATOM 2624 C C . TYR A 1 338 ? 11.564 -9.520 3.037 1.00 98.88 338 TYR A C 1
ATOM 2626 O O . TYR A 1 338 ? 11.194 -8.930 4.057 1.00 98.88 338 TYR A O 1
ATOM 2634 N N . TYR A 1 339 ? 11.777 -10.838 3.012 1.00 98.56 339 TYR A N 1
ATOM 2635 C CA . TYR A 1 339 ? 11.467 -11.726 4.135 1.00 98.56 339 TYR A CA 1
ATOM 2636 C C . TYR A 1 339 ? 12.434 -11.600 5.318 1.00 98.56 339 TYR A C 1
ATOM 2638 O O . TYR A 1 339 ? 12.079 -11.985 6.430 1.00 98.56 339 TYR A O 1
ATOM 2646 N N . SER A 1 340 ? 13.624 -11.016 5.135 1.00 97.88 340 SER A N 1
ATOM 2647 C CA . SER A 1 340 ? 14.543 -10.749 6.252 1.00 97.88 340 SER A CA 1
ATOM 2648 C C . SER A 1 340 ? 13.996 -9.745 7.276 1.00 97.88 340 SER A C 1
ATOM 2650 O O . SER A 1 340 ? 14.389 -9.791 8.442 1.00 97.88 340 SER A O 1
ATOM 2652 N N . VAL A 1 341 ? 13.077 -8.865 6.859 1.00 96.50 341 VAL A N 1
ATOM 2653 C CA . VAL A 1 341 ? 12.477 -7.814 7.705 1.00 96.50 341 VAL A CA 1
ATOM 2654 C C . VAL A 1 341 ? 10.947 -7.889 7.784 1.00 96.50 341 VAL A C 1
ATOM 2656 O O . VAL A 1 341 ? 10.348 -7.213 8.618 1.00 96.50 341 VAL A O 1
ATOM 2659 N N . ASN A 1 342 ? 10.306 -8.744 6.979 1.00 94.38 342 ASN A N 1
ATOM 2660 C CA . ASN A 1 342 ? 8.865 -9.016 7.012 1.00 94.38 342 ASN A CA 1
ATOM 2661 C C . ASN A 1 342 ? 8.616 -10.476 7.410 1.00 94.38 342 ASN A C 1
ATOM 2663 O O . ASN A 1 342 ? 8.511 -11.357 6.559 1.00 94.38 342 ASN A O 1
ATOM 2667 N N . THR A 1 343 ? 8.545 -10.725 8.718 1.00 89.88 343 THR A N 1
ATOM 2668 C CA . THR A 1 343 ? 8.431 -12.073 9.306 1.00 89.88 343 THR A CA 1
ATOM 2669 C C . THR A 1 343 ? 7.064 -12.359 9.931 1.00 89.88 343 THR A C 1
ATOM 2671 O O . THR A 1 343 ? 6.877 -13.387 10.582 1.00 89.88 343 THR A O 1
ATOM 2674 N N . ASP A 1 344 ? 6.100 -11.452 9.773 1.00 87.12 344 ASP A N 1
ATOM 2675 C CA . ASP A 1 344 ? 4.733 -11.661 10.238 1.00 87.12 344 ASP A CA 1
ATOM 2676 C C . ASP A 1 344 ? 3.979 -12.678 9.366 1.00 87.12 344 ASP A C 1
ATOM 2678 O O . ASP A 1 344 ? 4.322 -12.928 8.211 1.00 87.12 344 ASP A O 1
ATOM 2682 N N . ALA A 1 345 ? 2.899 -13.231 9.920 1.00 88.62 345 ALA A N 1
ATOM 2683 C CA . ALA A 1 345 ? 2.082 -14.259 9.272 1.00 88.62 345 ALA A CA 1
ATOM 2684 C C . ALA A 1 345 ? 1.431 -13.823 7.945 1.00 88.62 345 ALA A C 1
ATOM 2686 O O . ALA A 1 345 ? 0.961 -14.682 7.203 1.00 88.62 345 ALA A O 1
ATOM 2687 N N . TYR A 1 346 ? 1.402 -12.523 7.640 1.00 94.62 346 TYR A N 1
ATOM 2688 C CA . TYR A 1 346 ? 0.785 -11.984 6.433 1.00 94.62 346 TYR A CA 1
ATOM 2689 C C . TYR A 1 346 ? 1.807 -11.419 5.445 1.00 94.62 346 TYR A C 1
ATOM 2691 O O . TYR A 1 346 ? 1.405 -10.770 4.485 1.00 94.62 346 TYR A O 1
ATOM 2699 N N . ALA A 1 347 ? 3.111 -11.650 5.627 1.00 95.88 347 ALA A N 1
ATOM 2700 C CA . ALA A 1 347 ? 4.137 -11.157 4.705 1.00 95.88 347 ALA A CA 1
ATOM 2701 C C . ALA A 1 347 ? 3.852 -11.564 3.241 1.00 95.88 347 ALA A C 1
ATOM 2703 O O . ALA A 1 347 ? 3.869 -10.723 2.345 1.00 95.88 347 ALA A O 1
ATOM 2704 N N . ASP A 1 348 ? 3.453 -12.817 2.998 1.00 97.81 348 ASP A N 1
ATOM 2705 C CA . ASP A 1 348 ? 3.087 -13.309 1.658 1.00 97.81 348 ASP A CA 1
ATOM 2706 C C . ASP A 1 348 ? 1.930 -12.518 1.022 1.00 97.81 348 ASP A C 1
ATOM 2708 O O . ASP A 1 348 ? 1.880 -12.363 -0.197 1.00 97.81 348 ASP A O 1
ATOM 2712 N N . ASN A 1 349 ? 1.011 -11.974 1.829 1.00 97.19 349 ASN A N 1
ATOM 2713 C CA . ASN A 1 349 ? -0.114 -11.185 1.332 1.00 97.19 349 ASN A CA 1
ATOM 2714 C C . ASN A 1 349 ? 0.312 -9.840 0.730 1.00 97.19 349 ASN A C 1
ATOM 2716 O O . ASN A 1 349 ? -0.482 -9.246 0.003 1.00 97.19 349 ASN A O 1
ATOM 2720 N N . TYR A 1 350 ? 1.521 -9.351 1.013 1.00 98.38 350 TYR A N 1
ATOM 2721 C CA . TYR A 1 350 ? 2.016 -8.056 0.531 1.00 98.38 350 TYR A CA 1
ATOM 2722 C C . TYR A 1 350 ? 3.070 -8.182 -0.576 1.00 98.38 350 TYR A C 1
ATOM 2724 O O . TYR A 1 350 ? 3.625 -7.178 -1.025 1.00 98.38 350 TYR A O 1
ATOM 2732 N N . LEU A 1 351 ? 3.272 -9.397 -1.089 1.00 98.62 351 LEU A N 1
ATOM 2733 C CA . LEU A 1 351 ? 3.785 -9.603 -2.438 1.00 98.62 351 LEU A CA 1
ATOM 2734 C C . LEU A 1 351 ? 2.630 -9.464 -3.433 1.00 98.62 351 LEU A C 1
ATOM 2736 O O . LEU A 1 351 ? 1.534 -9.984 -3.197 1.00 98.62 351 LEU A O 1
ATOM 2740 N N . ALA A 1 352 ? 2.841 -8.765 -4.549 1.00 98.56 352 ALA A N 1
ATOM 2741 C CA . ALA A 1 352 ? 1.787 -8.678 -5.551 1.00 98.56 352 ALA A CA 1
ATOM 2742 C C . ALA A 1 352 ? 1.580 -10.043 -6.217 1.00 98.56 352 ALA A C 1
ATOM 2744 O O . ALA A 1 352 ? 2.531 -10.718 -6.620 1.00 98.56 352 ALA A O 1
ATOM 2745 N N . THR A 1 353 ? 0.315 -10.441 -6.341 1.00 98.69 353 THR A N 1
ATOM 2746 C CA . THR A 1 353 ? -0.074 -11.643 -7.076 1.00 98.69 353 THR A CA 1
ATOM 2747 C C . THR A 1 353 ? -1.211 -11.325 -8.034 1.00 98.69 353 THR A C 1
ATOM 2749 O O . THR A 1 353 ? -2.090 -10.536 -7.693 1.00 98.69 353 THR A O 1
ATOM 2752 N N . ILE A 1 354 ? -1.203 -11.946 -9.214 1.00 98.38 354 ILE A N 1
ATOM 2753 C CA . ILE A 1 354 ? -2.283 -11.860 -10.205 1.00 98.38 354 ILE A CA 1
ATOM 2754 C C . ILE A 1 354 ? -2.752 -13.280 -10.518 1.00 98.38 354 ILE A C 1
ATOM 2756 O O . ILE A 1 354 ? -1.961 -14.146 -10.898 1.00 98.38 354 ILE A O 1
ATOM 2760 N N . GLY A 1 355 ? -4.039 -13.554 -10.294 1.00 96.88 355 GLY A N 1
ATOM 2761 C CA . GLY A 1 355 ? -4.594 -14.907 -10.402 1.00 96.88 355 GLY A CA 1
ATOM 2762 C C . GLY A 1 355 ? -3.921 -15.900 -9.446 1.00 96.88 355 GLY A C 1
ATOM 2763 O O . GLY A 1 355 ? -3.763 -17.069 -9.786 1.00 96.88 355 GLY A O 1
ATOM 2764 N N . GLY A 1 356 ? -3.465 -15.416 -8.285 1.00 96.94 356 GLY A N 1
ATOM 2765 C CA . GLY A 1 356 ? -2.739 -16.196 -7.279 1.00 96.94 356 GLY A CA 1
ATOM 2766 C C . GLY A 1 356 ? -1.247 -16.406 -7.558 1.00 96.94 356 GLY A C 1
ATOM 2767 O O . GLY A 1 356 ? -0.562 -16.944 -6.695 1.00 96.94 356 GLY A O 1
ATOM 2768 N N . LYS A 1 357 ? -0.723 -15.970 -8.710 1.00 98.56 357 LYS A N 1
ATOM 2769 C CA . LYS A 1 357 ? 0.689 -16.144 -9.084 1.00 98.56 357 LYS A CA 1
ATOM 2770 C C . LYS A 1 357 ? 1.525 -14.933 -8.695 1.00 98.56 357 LYS A C 1
ATOM 2772 O O . LYS A 1 357 ? 1.074 -13.811 -8.909 1.00 98.56 357 LYS A O 1
ATOM 2777 N N . VAL A 1 358 ? 2.739 -15.142 -8.186 1.00 98.62 358 VAL A N 1
ATOM 2778 C CA . VAL A 1 358 ? 3.659 -14.053 -7.799 1.00 98.62 358 VAL A CA 1
ATOM 2779 C C . VAL A 1 358 ? 4.062 -13.246 -9.028 1.00 98.62 358 VAL A C 1
ATOM 2781 O O . VAL A 1 358 ? 4.532 -13.819 -10.010 1.00 98.62 358 VAL A O 1
ATOM 2784 N N . VAL A 1 359 ? 3.885 -11.928 -8.980 1.00 98.88 359 VAL A N 1
ATOM 2785 C CA . VAL A 1 359 ? 4.259 -11.048 -10.092 1.00 98.88 359 VAL A CA 1
ATOM 2786 C C . VAL A 1 359 ? 5.769 -10.820 -10.085 1.00 98.88 359 VAL A C 1
ATOM 2788 O O . VAL A 1 359 ? 6.346 -10.511 -9.043 1.00 98.88 359 VAL A O 1
ATOM 2791 N N . LEU A 1 360 ? 6.398 -10.960 -11.249 1.00 98.81 360 LEU A N 1
ATOM 2792 C CA . LEU A 1 360 ? 7.785 -10.574 -11.506 1.00 98.81 360 LEU A CA 1
ATOM 2793 C C . LEU A 1 360 ? 7.816 -9.600 -12.679 1.00 98.81 360 LEU A C 1
ATOM 2795 O O . LEU A 1 360 ? 7.039 -9.766 -13.617 1.00 98.81 360 LEU A O 1
ATOM 2799 N N . ASP A 1 361 ? 8.741 -8.648 -12.655 1.00 98.38 361 ASP A N 1
ATOM 2800 C CA . ASP A 1 361 ? 8.952 -7.705 -13.747 1.00 98.38 361 ASP A CA 1
ATOM 2801 C C . ASP A 1 361 ? 10.420 -7.686 -14.200 1.00 98.38 361 ASP A C 1
ATOM 2803 O O . ASP A 1 361 ? 11.345 -7.893 -13.404 1.00 98.38 361 ASP A O 1
ATOM 2807 N N . SER A 1 362 ? 10.638 -7.510 -15.502 1.00 96.81 362 SER A N 1
ATOM 2808 C CA . SER A 1 362 ? 11.959 -7.440 -16.135 1.00 96.81 362 SER A CA 1
ATOM 2809 C C . SER A 1 362 ? 12.026 -6.276 -17.115 1.00 96.81 362 SER A C 1
ATOM 2811 O O . SER A 1 362 ? 11.352 -6.283 -18.150 1.00 96.81 362 SER A O 1
ATOM 2813 N N . TYR A 1 363 ? 12.956 -5.365 -16.851 1.00 94.38 363 TYR A N 1
ATOM 2814 C CA . TYR A 1 363 ? 13.431 -4.382 -17.808 1.00 94.38 363 TYR A CA 1
ATOM 2815 C C . TYR A 1 363 ? 14.276 -5.017 -18.930 1.00 94.38 363 TYR A C 1
ATOM 2817 O O . TYR A 1 363 ? 14.434 -6.236 -19.020 1.00 94.38 363 TYR A O 1
ATOM 2825 N N . SER A 1 364 ? 14.827 -4.169 -19.807 1.00 93.00 364 SER A N 1
ATOM 2826 C CA . SER A 1 364 ? 15.382 -4.503 -21.120 1.00 93.00 364 SER A CA 1
ATOM 2827 C C . SER A 1 364 ? 16.227 -5.773 -21.127 1.00 93.00 364 SER A C 1
ATOM 2829 O O . SER A 1 364 ? 17.357 -5.809 -20.649 1.00 93.00 364 SER A O 1
ATOM 2831 N N . LEU A 1 365 ? 15.695 -6.820 -21.767 1.00 95.12 365 LEU A N 1
ATOM 2832 C CA . LEU A 1 365 ? 16.382 -8.102 -21.960 1.00 95.12 365 LEU A CA 1
ATOM 2833 C C . LEU A 1 365 ? 17.370 -8.070 -23.138 1.00 95.12 365 LEU A C 1
ATOM 2835 O O . LEU A 1 365 ? 17.954 -9.095 -23.484 1.00 95.12 365 LEU A O 1
ATOM 2839 N N . ALA A 1 366 ? 17.538 -6.918 -23.797 1.00 94.06 366 ALA A N 1
ATOM 2840 C CA . ALA A 1 366 ? 18.302 -6.788 -25.039 1.00 94.06 366 ALA A CA 1
ATOM 2841 C C . ALA A 1 366 ? 19.797 -7.102 -24.882 1.00 94.06 366 ALA A C 1
ATOM 2843 O O . ALA A 1 366 ? 20.458 -7.453 -25.857 1.00 94.06 366 ALA A O 1
ATOM 2844 N N . THR A 1 367 ? 20.327 -6.984 -23.667 1.00 93.94 367 THR A N 1
ATOM 2845 C CA . THR A 1 367 ? 21.739 -7.228 -23.351 1.00 93.94 367 THR A CA 1
ATOM 2846 C C . THR A 1 367 ? 22.027 -8.692 -23.015 1.00 93.94 367 THR A C 1
ATOM 2848 O O . THR A 1 367 ? 23.188 -9.096 -22.955 1.00 93.94 367 THR A O 1
ATOM 2851 N N . LEU A 1 368 ? 20.984 -9.507 -22.826 1.00 95.88 368 LEU A N 1
ATOM 2852 C CA . LEU A 1 368 ? 21.097 -10.917 -22.470 1.00 95.88 368 LEU A CA 1
ATOM 2853 C C . LEU A 1 368 ? 21.269 -11.802 -23.706 1.00 95.88 368 LEU A C 1
ATOM 2855 O O . LEU A 1 368 ? 20.715 -11.547 -24.776 1.00 95.88 368 LEU A O 1
ATOM 2859 N N . THR A 1 369 ? 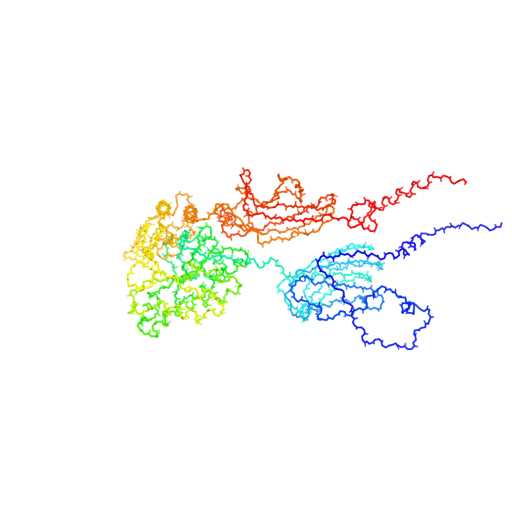22.002 -12.903 -23.546 1.00 96.38 369 THR A N 1
ATOM 2860 C CA . THR A 1 369 ? 22.235 -13.869 -24.628 1.00 96.38 369 THR A CA 1
ATOM 2861 C C . THR A 1 369 ? 21.298 -15.070 -24.487 1.00 96.38 369 THR A C 1
ATOM 2863 O O . THR A 1 369 ? 21.045 -15.548 -23.383 1.00 96.38 369 THR A O 1
ATOM 2866 N N . ASN A 1 370 ? 20.787 -15.580 -25.616 1.00 97.25 370 ASN A N 1
ATOM 2867 C CA . ASN A 1 370 ? 19.928 -16.771 -25.684 1.00 97.25 370 ASN A CA 1
ATOM 2868 C C . ASN A 1 370 ? 18.642 -16.695 -24.835 1.00 97.25 370 ASN A C 1
ATOM 2870 O O . ASN A 1 370 ? 18.203 -17.708 -24.294 1.00 97.25 370 ASN A O 1
ATOM 2874 N N . VAL A 1 371 ? 18.005 -15.519 -24.765 1.00 97.25 371 VAL A N 1
ATOM 2875 C C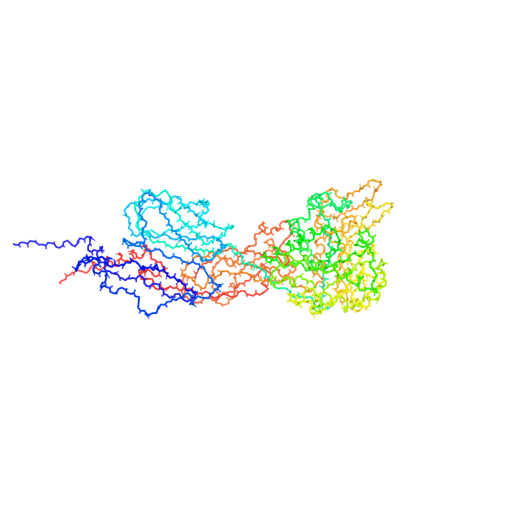A . VAL A 1 371 ? 16.799 -15.255 -23.948 1.00 97.25 371 VAL A CA 1
ATOM 2876 C C . VAL A 1 371 ? 15.706 -16.318 -24.098 1.00 97.25 371 VAL A C 1
ATOM 2878 O O . VAL A 1 371 ? 15.171 -16.791 -23.099 1.00 97.25 371 VAL A O 1
ATOM 2881 N N . GLY A 1 372 ? 15.443 -16.791 -25.321 1.00 96.31 372 GLY A N 1
ATOM 2882 C CA . GLY A 1 372 ? 14.439 -17.832 -25.584 1.00 96.31 372 GLY A CA 1
ATOM 2883 C C . GLY A 1 372 ? 14.736 -19.215 -24.979 1.00 96.31 372 GLY A C 1
ATOM 2884 O O . GLY A 1 372 ? 13.888 -20.098 -25.058 1.00 96.31 372 GLY A O 1
ATOM 2885 N N . SER A 1 373 ? 15.920 -19.425 -24.392 1.00 97.69 373 SER A N 1
ATOM 2886 C CA . SER A 1 373 ? 16.297 -20.682 -23.726 1.00 97.69 373 SER A CA 1
ATOM 2887 C C . SER A 1 373 ? 15.891 -20.744 -22.249 1.00 97.69 373 SER A C 1
ATOM 2889 O O . SER A 1 373 ? 15.887 -21.836 -21.668 1.00 97.69 373 SER A O 1
ATOM 2891 N N . LEU A 1 374 ? 15.558 -19.603 -21.632 1.00 98.38 374 LEU A N 1
ATOM 2892 C CA . LEU A 1 374 ? 14.973 -19.569 -20.295 1.00 98.38 374 LEU A CA 1
ATOM 2893 C C . LEU A 1 374 ? 13.504 -19.991 -20.393 1.00 98.38 374 LEU A C 1
ATOM 2895 O O . LEU A 1 374 ? 12.743 -19.440 -21.187 1.00 98.38 374 LEU A O 1
ATOM 2899 N N . THR A 1 375 ? 13.099 -20.974 -19.593 1.00 98.44 375 THR A N 1
ATOM 2900 C CA . THR A 1 375 ? 11.711 -21.453 -19.555 1.00 98.44 375 THR A CA 1
ATOM 2901 C C . THR A 1 375 ? 11.007 -20.996 -18.283 1.00 98.44 375 THR A C 1
ATOM 2903 O O . THR A 1 375 ? 11.649 -20.721 -17.272 1.00 98.44 375 THR A O 1
ATOM 2906 N N . ARG A 1 376 ? 9.670 -20.993 -18.292 1.00 98.44 376 ARG A N 1
ATOM 2907 C CA . ARG A 1 376 ? 8.867 -20.732 -17.089 1.00 98.44 376 ARG A CA 1
ATOM 2908 C C . ARG A 1 376 ? 9.254 -21.653 -15.932 1.00 98.44 376 ARG A C 1
ATOM 2910 O O . ARG A 1 376 ? 9.461 -21.184 -14.819 1.00 98.44 376 ARG A O 1
ATOM 2917 N N . ASN A 1 377 ? 9.416 -22.947 -16.220 1.00 98.50 377 ASN A N 1
ATOM 2918 C CA . ASN A 1 377 ? 9.809 -23.937 -15.221 1.00 98.50 377 ASN A CA 1
ATOM 2919 C C . ASN A 1 377 ? 11.194 -23.640 -14.632 1.00 98.50 377 ASN A C 1
ATOM 2921 O O . ASN A 1 377 ? 11.389 -23.867 -13.447 1.00 98.50 377 ASN A O 1
ATOM 2925 N N . ASP A 1 378 ? 12.137 -23.105 -15.419 1.00 98.62 378 ASP A N 1
ATOM 2926 C CA . ASP A 1 378 ? 13.449 -22.718 -14.889 1.00 98.62 378 ASP A CA 1
ATOM 2927 C C . ASP A 1 378 ? 13.337 -21.662 -13.784 1.00 98.62 378 ASP A C 1
ATOM 2929 O O . ASP A 1 378 ? 14.094 -21.730 -12.816 1.00 98.62 378 ASP A O 1
ATOM 2933 N N . VAL A 1 379 ? 12.409 -20.712 -13.925 1.00 98.75 379 VAL A N 1
ATOM 2934 C CA . VAL A 1 379 ? 12.165 -19.650 -12.941 1.00 98.75 379 VAL A CA 1
ATOM 2935 C C . VAL A 1 379 ? 11.353 -20.185 -11.761 1.00 98.75 379 VAL A C 1
ATOM 2937 O O . VAL A 1 379 ? 11.791 -20.096 -10.614 1.00 98.75 379 VAL A O 1
ATOM 2940 N N . GLU A 1 380 ? 10.203 -20.803 -12.039 1.00 98.69 380 GLU A N 1
ATOM 2941 C CA . GLU A 1 380 ? 9.271 -21.294 -11.018 1.00 98.69 380 GLU A CA 1
ATOM 2942 C C . GLU A 1 380 ? 9.912 -22.362 -10.121 1.00 98.69 380 GLU A C 1
ATOM 2944 O O . GLU A 1 380 ? 9.778 -22.285 -8.901 1.00 98.69 380 GLU A O 1
ATOM 2949 N N . SER A 1 381 ? 10.678 -23.315 -10.673 1.00 98.50 381 SER A N 1
ATOM 2950 C CA . SER A 1 381 ? 11.291 -24.375 -9.861 1.00 98.50 381 SER A CA 1
ATOM 2951 C C . SER A 1 381 ? 12.363 -23.841 -8.910 1.00 98.50 381 SER A C 1
ATOM 2953 O O . SER A 1 381 ? 12.518 -24.355 -7.804 1.00 98.50 381 SER A O 1
ATOM 2955 N N . ARG A 1 382 ? 13.116 -22.817 -9.329 1.00 98.62 382 ARG A N 1
ATOM 2956 C CA . ARG A 1 382 ? 14.167 -22.191 -8.512 1.00 98.62 382 ARG A CA 1
ATOM 2957 C C . ARG A 1 382 ? 13.570 -21.351 -7.388 1.00 98.62 382 ARG A C 1
ATOM 2959 O O . ARG A 1 382 ? 14.007 -21.485 -6.248 1.00 98.62 382 ARG A O 1
ATOM 2966 N N . LEU A 1 383 ? 12.533 -20.563 -7.680 1.00 98.75 383 LEU A N 1
ATOM 2967 C CA . LEU A 1 383 ? 11.795 -19.813 -6.658 1.00 98.75 383 LEU A CA 1
ATOM 2968 C C . LEU A 1 383 ? 11.097 -20.748 -5.665 1.00 98.75 383 LEU A C 1
ATOM 2970 O O . LEU A 1 383 ? 11.237 -20.575 -4.455 1.00 98.75 383 LEU A O 1
ATOM 2974 N N . ALA A 1 384 ? 10.412 -21.786 -6.154 1.00 98.44 384 ALA A N 1
ATOM 2975 C CA . ALA A 1 384 ? 9.780 -22.778 -5.293 1.00 98.44 384 ALA A CA 1
ATOM 2976 C C . ALA A 1 384 ? 10.817 -23.490 -4.412 1.00 98.44 384 ALA A C 1
ATOM 2978 O O . ALA A 1 384 ? 10.603 -23.620 -3.208 1.00 98.44 384 ALA A O 1
ATOM 2979 N N . SER A 1 385 ? 11.970 -23.881 -4.966 1.00 98.44 385 SER A N 1
ATOM 2980 C CA . SER A 1 385 ? 13.055 -24.485 -4.184 1.00 98.44 385 SER A CA 1
ATOM 2981 C C . SER A 1 385 ? 13.605 -23.550 -3.104 1.00 98.44 385 SER A C 1
ATOM 2983 O O . SER A 1 385 ? 14.045 -24.041 -2.066 1.00 98.44 385 SER A O 1
ATOM 2985 N N . ALA A 1 386 ? 13.619 -22.238 -3.343 1.00 98.50 386 ALA A N 1
ATOM 2986 C CA . ALA A 1 386 ? 14.124 -21.259 -2.387 1.00 98.50 386 ALA A CA 1
ATOM 2987 C C . ALA A 1 386 ? 13.116 -20.944 -1.268 1.00 98.50 386 ALA A C 1
ATOM 2989 O O . ALA A 1 386 ? 13.533 -20.755 -0.127 1.00 98.50 386 ALA A O 1
ATOM 2990 N N . PHE A 1 387 ? 11.811 -20.900 -1.572 1.00 98.44 387 PHE A N 1
ATOM 2991 C CA . PHE A 1 387 ? 10.830 -20.290 -0.664 1.00 98.44 387 PHE A CA 1
ATOM 2992 C C . PHE A 1 387 ? 9.612 -21.145 -0.309 1.00 98.44 387 PHE A C 1
ATOM 2994 O O . PHE A 1 387 ? 9.073 -20.965 0.779 1.00 98.44 387 PHE A O 1
ATOM 3001 N N . SER A 1 388 ? 9.172 -22.082 -1.157 1.00 96.88 388 SER A N 1
ATOM 3002 C CA . SER A 1 388 ? 7.844 -22.724 -1.023 1.00 96.88 388 SER A CA 1
ATOM 3003 C C . SER A 1 388 ? 7.588 -23.437 0.309 1.00 96.88 388 SER A C 1
ATOM 3005 O O . SER A 1 388 ? 6.437 -23.552 0.730 1.00 96.88 388 SER A O 1
ATOM 3007 N N . ALA A 1 389 ? 8.648 -23.903 0.976 1.00 96.62 389 ALA A N 1
ATOM 3008 C CA . ALA A 1 389 ? 8.557 -24.565 2.272 1.00 96.62 389 ALA A CA 1
ATOM 3009 C C . ALA A 1 389 ? 8.086 -23.620 3.393 1.00 96.62 389 ALA A C 1
ATOM 3011 O O . ALA A 1 389 ? 7.374 -24.060 4.291 1.00 96.62 389 ALA A O 1
ATOM 3012 N N . ALA A 1 390 ? 8.479 -22.344 3.340 1.00 95.94 390 ALA A N 1
ATOM 3013 C CA . ALA A 1 390 ? 8.097 -21.319 4.315 1.00 95.94 390 ALA A CA 1
ATOM 3014 C C . ALA A 1 390 ? 7.017 -20.362 3.778 1.00 95.94 390 ALA A C 1
ATOM 3016 O O . ALA A 1 390 ? 6.236 -19.828 4.559 1.00 95.94 390 ALA A O 1
ATOM 3017 N N . HIS A 1 391 ? 6.952 -20.194 2.455 1.00 97.38 391 HIS A N 1
ATOM 3018 C CA . HIS A 1 391 ? 6.118 -19.215 1.760 1.00 97.38 391 HIS A CA 1
ATOM 3019 C C . HIS A 1 391 ? 5.327 -19.904 0.639 1.00 97.38 391 HIS A C 1
ATOM 3021 O O . HIS A 1 391 ? 5.777 -19.964 -0.513 1.00 97.38 391 HIS A O 1
ATOM 3027 N N . PRO A 1 392 ? 4.151 -20.483 0.949 1.00 95.38 392 PRO A N 1
ATOM 3028 C CA . PRO A 1 392 ? 3.382 -21.287 0.002 1.00 95.38 392 PRO A CA 1
ATOM 3029 C C . PRO A 1 392 ? 2.903 -20.534 -1.243 1.00 95.38 392 PRO A C 1
ATOM 3031 O O . PRO A 1 392 ? 2.507 -21.185 -2.211 1.00 95.38 392 PRO A O 1
ATOM 3034 N N . VAL A 1 393 ? 2.948 -19.195 -1.250 1.00 96.75 393 VAL A N 1
ATOM 3035 C CA . VAL A 1 393 ? 2.606 -18.369 -2.420 1.00 96.75 393 VAL A CA 1
ATOM 3036 C C . VAL A 1 393 ? 3.420 -18.756 -3.666 1.00 96.75 393 VAL A C 1
ATOM 3038 O O . VAL A 1 393 ? 2.889 -18.769 -4.774 1.00 96.75 393 VAL A O 1
ATOM 3041 N N . PHE A 1 394 ? 4.666 -19.215 -3.495 1.00 98.25 394 PHE A N 1
ATOM 3042 C CA . PHE A 1 394 ? 5.524 -19.663 -4.601 1.00 98.25 394 PHE A CA 1
ATOM 3043 C C . PHE A 1 394 ? 5.129 -21.024 -5.202 1.00 98.25 394 PHE A C 1
ATOM 3045 O O . PHE A 1 394 ? 5.696 -21.425 -6.217 1.00 98.25 394 PHE A O 1
ATOM 3052 N N . ASN A 1 395 ? 4.140 -21.728 -4.637 1.00 96.56 395 ASN A N 1
ATOM 3053 C CA . ASN A 1 395 ? 3.583 -22.948 -5.239 1.00 96.56 395 ASN A CA 1
ATOM 3054 C C . ASN A 1 395 ? 2.579 -22.662 -6.366 1.00 96.56 395 ASN A C 1
ATOM 3056 O O . ASN A 1 395 ? 2.194 -23.581 -7.084 1.00 96.56 395 ASN A O 1
ATOM 3060 N N . GLN A 1 396 ? 2.137 -21.410 -6.516 1.00 96.19 396 GLN A N 1
ATOM 3061 C CA . GLN A 1 396 ? 1.136 -21.019 -7.514 1.00 96.19 396 GLN A CA 1
ATOM 3062 C C . GLN A 1 396 ? 1.757 -20.603 -8.861 1.00 96.19 396 GLN A C 1
ATOM 3064 O O . GLN A 1 396 ? 1.035 -20.316 -9.815 1.00 96.19 396 GLN A O 1
ATOM 3069 N N . GLY A 1 397 ? 3.090 -20.599 -8.964 1.00 97.25 397 GLY A N 1
ATOM 3070 C CA . GLY A 1 397 ? 3.824 -20.132 -10.141 1.00 97.25 397 GLY A CA 1
ATOM 3071 C C . GLY A 1 397 ? 3.957 -18.608 -10.193 1.00 97.25 397 GLY A C 1
ATOM 3072 O O . GLY A 1 397 ? 3.743 -17.916 -9.194 1.00 97.25 397 GLY A O 1
ATOM 3073 N N . ILE A 1 398 ? 4.330 -18.088 -11.366 1.00 98.62 398 ILE A N 1
ATOM 3074 C CA . ILE A 1 398 ? 4.606 -16.653 -11.567 1.00 98.62 398 ILE A CA 1
ATOM 3075 C C . ILE A 1 398 ? 3.664 -15.995 -12.581 1.00 98.62 398 ILE A C 1
ATOM 3077 O O . ILE A 1 398 ? 3.134 -16.656 -13.475 1.00 98.62 398 ILE A O 1
ATOM 3081 N N . TYR A 1 399 ? 3.494 -14.683 -12.465 1.00 98.69 399 TYR A N 1
ATOM 3082 C CA . TYR A 1 399 ? 2.940 -13.813 -13.498 1.00 98.69 399 TYR A CA 1
ATOM 3083 C C . TYR A 1 399 ? 4.065 -12.899 -13.996 1.00 98.69 399 TYR A C 1
ATOM 3085 O O . TYR A 1 399 ? 4.562 -12.065 -13.244 1.00 98.69 399 TYR A O 1
ATOM 3093 N N . MET A 1 400 ? 4.532 -13.114 -15.225 1.00 98.44 400 MET A N 1
ATOM 3094 C CA . MET A 1 400 ? 5.735 -12.471 -15.754 1.00 98.44 400 MET A CA 1
ATOM 3095 C C . MET A 1 400 ? 5.386 -11.244 -16.596 1.00 98.44 400 MET A C 1
ATOM 3097 O O . MET A 1 400 ? 4.794 -11.375 -17.672 1.00 98.44 400 MET A O 1
ATOM 3101 N N . ILE A 1 401 ? 5.835 -10.081 -16.136 1.00 98.25 401 ILE A N 1
ATOM 3102 C CA . ILE A 1 401 ? 5.760 -8.794 -16.823 1.00 98.25 401 ILE A CA 1
ATOM 3103 C C . ILE A 1 401 ? 7.132 -8.466 -17.425 1.00 98.25 401 ILE A C 1
ATOM 3105 O O . ILE A 1 401 ? 8.175 -8.850 -16.891 1.00 98.25 401 ILE A O 1
ATOM 3109 N N . LYS A 1 402 ? 7.138 -7.807 -18.583 1.00 95.31 402 LYS A N 1
ATOM 3110 C CA . LYS A 1 402 ? 8.329 -7.137 -19.117 1.00 95.31 402 LYS A CA 1
ATOM 3111 C C . LYS A 1 402 ? 7.947 -5.886 -19.903 1.00 95.31 402 LYS A C 1
ATOM 3113 O O . LYS A 1 402 ? 6.788 -5.724 -20.285 1.00 95.31 402 LYS A O 1
ATOM 3118 N N . LEU A 1 403 ? 8.931 -5.062 -20.244 1.00 94.69 403 LEU A N 1
ATOM 3119 C CA . LEU A 1 403 ? 8.731 -3.981 -21.216 1.00 94.69 403 LEU A CA 1
ATOM 3120 C C . LEU A 1 403 ? 8.295 -4.487 -22.611 1.00 94.69 403 LEU A C 1
ATOM 3122 O O . LEU A 1 403 ? 8.388 -5.680 -22.921 1.00 94.69 403 LEU A O 1
ATOM 3126 N N . VAL A 1 404 ? 7.890 -3.590 -23.512 1.00 95.81 404 VAL A N 1
ATOM 3127 C CA . VAL A 1 404 ? 7.441 -3.974 -24.859 1.00 95.81 404 VAL A CA 1
ATOM 3128 C C . VAL A 1 404 ? 8.582 -4.428 -25.769 1.00 95.81 404 VAL A C 1
ATOM 3130 O O . VAL A 1 404 ? 8.467 -5.473 -26.427 1.00 95.81 404 VAL A O 1
ATOM 3133 N N . ALA A 1 405 ? 9.662 -3.656 -25.837 1.00 93.75 405 ALA A N 1
ATOM 3134 C CA . ALA A 1 405 ? 10.746 -3.839 -26.786 1.00 93.75 405 ALA A CA 1
ATOM 3135 C C . ALA A 1 405 ? 11.693 -4.995 -26.429 1.00 93.75 405 ALA A C 1
ATOM 3137 O O . ALA A 1 405 ? 11.700 -5.579 -25.339 1.00 93.75 405 ALA A O 1
ATOM 3138 N N . GLY A 1 406 ? 12.539 -5.320 -27.407 1.00 92.81 406 GLY A N 1
ATOM 3139 C CA . GLY A 1 406 ? 13.618 -6.288 -27.260 1.00 92.81 406 GLY A CA 1
ATOM 3140 C C . GLY A 1 406 ? 13.170 -7.757 -27.268 1.00 92.81 406 GLY A C 1
ATOM 3141 O O . GLY A 1 406 ? 12.025 -8.070 -27.597 1.00 92.81 406 GLY A O 1
ATOM 3142 N N . PRO A 1 407 ? 14.092 -8.681 -26.944 1.00 94.44 407 PRO A N 1
ATOM 3143 C CA . PRO A 1 407 ? 13.838 -10.121 -26.949 1.00 94.44 407 PRO A CA 1
ATOM 3144 C C . PRO A 1 407 ? 12.762 -10.524 -25.943 1.00 94.44 407 PRO A C 1
ATOM 3146 O O . PRO A 1 407 ? 12.746 -10.017 -24.824 1.00 94.44 407 PRO A O 1
ATOM 3149 N N . ASP A 1 408 ? 11.898 -11.467 -26.309 1.00 91.50 408 ASP A N 1
ATOM 3150 C CA . ASP A 1 408 ? 10.826 -11.952 -25.438 1.00 91.50 408 ASP A CA 1
ATOM 3151 C C . ASP A 1 408 ? 11.204 -13.213 -24.664 1.00 91.50 408 ASP A C 1
ATOM 3153 O O . ASP A 1 408 ? 11.836 -14.133 -25.191 1.00 91.50 408 ASP A O 1
ATOM 3157 N N . LEU A 1 409 ? 10.732 -13.277 -23.417 1.00 95.50 409 LEU A N 1
ATOM 3158 C CA . LEU A 1 409 ? 10.573 -14.540 -22.712 1.00 95.50 409 LEU A CA 1
ATOM 3159 C C . LEU A 1 409 ? 9.324 -15.213 -23.278 1.00 95.50 409 LEU A C 1
ATOM 3161 O O . LEU A 1 409 ? 8.237 -14.643 -23.270 1.00 95.50 409 LEU A O 1
ATOM 3165 N N . VAL A 1 410 ? 9.454 -16.455 -23.745 1.00 93.00 410 VAL A N 1
ATOM 3166 C CA . VAL A 1 410 ? 8.350 -17.200 -24.390 1.00 93.00 410 VAL A CA 1
ATOM 3167 C C . VAL A 1 410 ? 7.133 -17.421 -23.481 1.00 93.00 410 VAL A C 1
ATOM 3169 O O . VAL A 1 410 ? 6.090 -17.878 -23.936 1.00 93.00 410 VAL A O 1
ATOM 3172 N N . PHE A 1 411 ? 7.283 -17.129 -22.191 1.00 97.25 411 PHE A N 1
ATOM 3173 C CA . PHE A 1 411 ? 6.280 -17.288 -21.152 1.00 97.25 411 PHE A CA 1
ATOM 3174 C C . PHE A 1 411 ? 5.829 -15.959 -20.528 1.00 97.25 411 PHE A C 1
ATOM 3176 O O . PHE A 1 411 ? 5.176 -16.009 -19.491 1.00 97.25 411 PHE A O 1
ATOM 3183 N N . THR A 1 412 ? 6.167 -14.804 -21.114 1.00 97.88 412 THR A N 1
ATOM 3184 C CA . THR A 1 412 ? 5.635 -13.498 -20.689 1.00 97.88 412 THR A CA 1
ATOM 3185 C C . THR A 1 412 ? 4.105 -13.531 -20.667 1.00 97.88 412 THR A C 1
ATOM 3187 O O . THR A 1 412 ? 3.484 -13.961 -21.641 1.00 97.88 412 THR A O 1
ATOM 3190 N N . ASP A 1 413 ? 3.509 -13.071 -19.568 1.00 97.94 413 ASP A N 1
ATOM 3191 C CA . ASP A 1 413 ? 2.058 -12.963 -19.403 1.00 97.94 413 ASP A CA 1
ATOM 3192 C C . ASP A 1 413 ? 1.560 -11.581 -19.846 1.00 97.94 413 ASP A C 1
ATOM 3194 O O . ASP A 1 413 ? 0.532 -11.486 -20.510 1.00 97.94 413 ASP A O 1
ATOM 3198 N N . GLU A 1 414 ? 2.332 -10.527 -19.573 1.00 97.50 414 GLU A N 1
ATOM 3199 C CA . GLU A 1 414 ? 1.953 -9.136 -19.830 1.00 97.50 414 GLU A CA 1
ATOM 3200 C C . GLU A 1 414 ? 3.143 -8.289 -20.287 1.00 97.50 414 GLU A C 1
ATOM 3202 O O . GLU A 1 414 ? 4.294 -8.571 -19.945 1.00 97.50 414 GLU A O 1
ATOM 3207 N N . LYS A 1 415 ? 2.855 -7.235 -21.058 1.00 97.31 415 LYS A N 1
ATOM 3208 C CA . LYS A 1 415 ? 3.841 -6.223 -21.428 1.00 97.31 415 LYS A CA 1
ATOM 3209 C C . LYS A 1 415 ? 3.372 -4.823 -21.062 1.00 97.31 415 LYS A C 1
ATOM 3211 O O . LYS A 1 415 ? 2.214 -4.487 -21.306 1.00 97.31 415 LYS A O 1
ATOM 3216 N N . ILE A 1 416 ? 4.290 -4.012 -20.550 1.00 96.12 416 ILE A N 1
ATOM 3217 C CA . ILE A 1 416 ? 4.056 -2.614 -20.174 1.00 96.12 416 ILE A CA 1
ATOM 3218 C C . ILE A 1 416 ? 5.008 -1.728 -20.979 1.00 96.12 416 ILE A C 1
ATOM 3220 O O . ILE A 1 416 ? 6.136 -2.125 -21.241 1.00 96.12 416 ILE A O 1
ATOM 3224 N N . VAL A 1 417 ? 4.572 -0.534 -21.386 1.00 96.94 417 VAL A N 1
ATOM 3225 C CA . VAL A 1 417 ? 5.506 0.470 -21.916 1.00 96.94 417 VAL A CA 1
ATOM 3226 C C . VAL A 1 417 ? 6.219 1.111 -20.733 1.00 96.94 417 VAL A C 1
ATOM 3228 O O . VAL A 1 417 ? 5.633 1.934 -20.041 1.00 96.94 417 VAL A O 1
ATOM 3231 N N . GLN A 1 418 ? 7.442 0.665 -20.466 1.00 95.62 418 GLN A N 1
ATOM 3232 C CA . GLN A 1 418 ? 8.200 0.995 -19.258 1.00 95.62 418 GLN A CA 1
ATOM 3233 C C . GLN A 1 418 ? 9.559 1.566 -19.676 1.00 95.62 418 GLN A C 1
ATOM 3235 O O . GLN A 1 418 ? 10.388 0.832 -20.199 1.00 95.62 418 GLN A O 1
ATOM 3240 N N . PHE A 1 419 ? 9.759 2.871 -19.498 1.00 94.94 419 PHE A N 1
ATOM 3241 C CA . PHE A 1 419 ? 10.942 3.660 -19.868 1.00 94.94 419 PHE A CA 1
ATOM 3242 C C . PHE A 1 419 ? 11.307 3.608 -21.365 1.00 94.94 419 PHE A C 1
ATOM 3244 O O . PHE A 1 419 ? 12.454 3.809 -21.755 1.00 94.94 419 PHE A O 1
ATOM 3251 N N . GLU A 1 420 ? 10.327 3.361 -22.246 1.00 92.19 420 GLU A N 1
ATOM 3252 C CA . GLU A 1 420 ? 10.559 3.196 -23.695 1.00 92.19 420 GLU A CA 1
ATOM 3253 C C . GLU A 1 420 ? 10.216 4.430 -24.536 1.00 92.19 420 GLU A C 1
ATOM 3255 O O . GLU A 1 420 ? 10.682 4.563 -25.671 1.00 92.19 420 GLU A O 1
ATOM 3260 N N . ASN A 1 421 ? 9.357 5.317 -24.030 1.00 90.81 421 ASN A N 1
ATOM 3261 C CA . ASN A 1 421 ? 8.911 6.490 -24.771 1.00 90.81 421 ASN A CA 1
ATOM 3262 C C . ASN A 1 421 ? 8.624 7.698 -23.870 1.00 90.81 421 ASN A C 1
ATOM 3264 O O . ASN A 1 421 ? 8.262 7.582 -22.703 1.00 90.81 421 ASN A O 1
ATOM 3268 N N . ASN A 1 422 ? 8.734 8.892 -24.453 1.00 93.88 422 ASN A N 1
ATOM 3269 C CA . ASN A 1 422 ? 8.364 10.147 -23.804 1.00 93.88 422 ASN A CA 1
ATOM 3270 C C . ASN A 1 422 ? 7.002 10.596 -24.330 1.00 93.88 422 ASN A C 1
ATOM 3272 O O . ASN A 1 422 ? 6.893 11.366 -25.281 1.00 93.88 422 ASN A O 1
ATOM 3276 N N . SER A 1 423 ? 5.948 10.026 -23.755 1.00 96.62 423 SER A N 1
ATOM 3277 C CA . SER A 1 423 ? 4.547 10.321 -24.069 1.00 96.62 423 SER A CA 1
ATOM 3278 C C . SER A 1 423 ? 3.727 10.267 -22.783 1.00 96.62 423 SER A C 1
ATOM 3280 O O . SER A 1 423 ? 4.075 9.508 -21.888 1.00 96.62 423 SER A O 1
ATOM 3282 N N . TYR A 1 424 ? 2.647 11.042 -22.674 1.00 98.38 424 TYR A N 1
ATOM 3283 C CA . TYR A 1 424 ? 1.854 11.093 -21.435 1.00 98.38 424 TYR A CA 1
ATOM 3284 C C . TYR A 1 424 ? 1.005 9.840 -21.201 1.00 98.38 424 TYR A C 1
ATOM 3286 O O . TYR A 1 424 ? 0.816 9.421 -20.065 1.00 98.38 424 TYR A O 1
ATOM 3294 N N . TYR A 1 425 ? 0.489 9.238 -22.274 1.00 98.44 425 TYR A N 1
ATOM 3295 C CA . TYR A 1 425 ? -0.358 8.049 -22.226 1.00 98.44 425 TYR A CA 1
ATOM 3296 C C . TYR A 1 425 ? 0.040 7.081 -23.336 1.00 98.44 425 TYR A C 1
ATOM 3298 O O . TYR A 1 425 ? 0.045 7.459 -24.509 1.00 98.44 425 TYR A O 1
ATOM 3306 N N . GLN A 1 426 ? 0.343 5.834 -22.980 1.00 98.25 426 GLN A N 1
ATOM 3307 C CA . GLN A 1 426 ? 0.662 4.796 -23.957 1.00 98.25 426 GLN A CA 1
ATOM 3308 C C . GLN A 1 426 ? 0.083 3.437 -23.536 1.00 98.25 426 GLN A C 1
ATOM 3310 O O . GLN A 1 426 ? 0.659 2.766 -22.680 1.00 98.25 426 GLN A O 1
ATOM 3315 N N . PRO A 1 427 ? -1.027 2.987 -24.151 1.00 97.88 427 PRO A N 1
ATOM 3316 C CA . PRO A 1 427 ? -1.554 1.649 -23.943 1.00 97.88 427 PRO A CA 1
ATOM 3317 C C . PRO A 1 427 ? -0.793 0.627 -24.789 1.00 97.88 427 PRO A C 1
ATOM 3319 O O . PRO A 1 427 ? -0.363 0.914 -25.912 1.00 97.88 427 PRO A O 1
ATOM 3322 N N . TYR A 1 428 ? -0.691 -0.591 -24.271 1.00 98.06 428 TYR A N 1
ATOM 3323 C CA . TYR A 1 428 ? -0.182 -1.742 -24.997 1.00 98.06 428 TYR A CA 1
ATOM 3324 C C . TYR A 1 428 ? -0.960 -2.999 -24.619 1.00 98.06 428 TYR A C 1
ATOM 3326 O O . TYR A 1 428 ? -1.169 -3.276 -23.440 1.00 98.06 428 TYR A O 1
ATOM 3334 N N . THR A 1 429 ? -1.398 -3.758 -25.624 1.00 97.81 429 THR A N 1
ATOM 3335 C CA . THR A 1 429 ? -2.138 -5.009 -25.426 1.00 97.81 429 THR A CA 1
ATOM 3336 C C . THR A 1 429 ? -1.239 -6.199 -25.721 1.00 97.81 429 THR A C 1
ATOM 3338 O O . THR A 1 429 ? -0.713 -6.329 -26.828 1.00 97.81 429 THR A O 1
ATOM 3341 N N . TYR A 1 430 ? -1.126 -7.112 -24.762 1.00 96.81 430 TYR A N 1
ATOM 3342 C CA . TYR A 1 430 ? -0.403 -8.368 -24.909 1.00 96.81 430 TYR A CA 1
ATOM 3343 C C . TYR A 1 430 ? -1.163 -9.501 -24.224 1.00 96.81 430 TYR A C 1
ATOM 3345 O O . TYR A 1 430 ? -1.689 -9.320 -23.132 1.00 96.81 430 TYR A O 1
ATOM 3353 N N . ASN A 1 431 ? -1.270 -10.658 -24.884 1.00 94.50 431 ASN A N 1
ATOM 3354 C CA . ASN A 1 431 ? -1.991 -11.834 -24.371 1.00 94.50 431 ASN A CA 1
ATOM 3355 C C . ASN A 1 431 ? -3.400 -11.543 -23.806 1.00 94.50 431 ASN A C 1
ATOM 3357 O O . ASN A 1 431 ? -3.875 -12.222 -22.901 1.00 94.50 431 ASN A O 1
ATOM 3361 N N . GLY A 1 432 ? -4.095 -10.552 -24.374 1.00 91.62 432 GLY A N 1
ATOM 3362 C CA . GLY A 1 432 ? -5.452 -10.173 -23.969 1.00 91.62 432 GLY A CA 1
ATOM 3363 C C . GLY A 1 432 ? -5.537 -9.216 -22.775 1.00 91.62 432 GLY A C 1
ATOM 3364 O O . GLY A 1 432 ? -6.641 -8.789 -22.450 1.00 91.62 432 GLY A O 1
ATOM 3365 N N . VAL A 1 433 ? -4.410 -8.828 -22.173 1.00 93.88 433 VAL A N 1
ATOM 3366 C CA . VAL A 1 433 ? -4.329 -7.790 -21.135 1.00 93.88 433 VAL A CA 1
ATOM 3367 C C . VAL A 1 433 ? -3.830 -6.499 -21.773 1.00 93.88 433 VAL A C 1
ATOM 3369 O O . VAL A 1 433 ? -2.898 -6.523 -22.576 1.00 93.88 433 VAL A O 1
ATOM 3372 N N . THR A 1 434 ? -4.468 -5.371 -21.456 1.00 97.81 434 THR A N 1
ATOM 3373 C CA . THR A 1 434 ? -3.965 -4.051 -21.857 1.00 97.81 434 THR A CA 1
ATOM 3374 C C . THR A 1 434 ? -3.464 -3.309 -20.636 1.00 97.81 434 THR A C 1
ATOM 3376 O O . THR A 1 434 ? -4.229 -3.095 -19.694 1.00 97.81 434 THR A O 1
ATOM 3379 N N . SER A 1 435 ? -2.219 -2.860 -20.705 1.00 97.50 435 SER A N 1
ATOM 3380 C CA . SER A 1 435 ? -1.584 -2.041 -19.678 1.00 97.50 435 SER A CA 1
ATOM 3381 C C . SER A 1 435 ? -1.217 -0.701 -20.290 1.00 97.50 435 SER A C 1
ATOM 3383 O O . SER A 1 435 ? -0.775 -0.638 -21.438 1.00 97.50 435 SER A O 1
ATOM 3385 N N . ALA A 1 436 ? -1.471 0.382 -19.569 1.00 98.25 436 ALA A N 1
ATOM 3386 C CA . ALA A 1 436 ? -1.228 1.728 -20.052 1.00 98.25 436 ALA A CA 1
ATOM 3387 C C . ALA A 1 436 ? -0.218 2.442 -19.169 1.00 98.25 436 ALA A C 1
ATOM 3389 O O . ALA A 1 436 ? -0.444 2.598 -17.971 1.00 98.25 436 ALA A O 1
ATOM 3390 N N . MET A 1 437 ? 0.862 2.911 -19.790 1.00 98.38 437 MET A N 1
ATOM 3391 C CA . MET A 1 437 ? 1.738 3.889 -19.168 1.00 98.38 437 MET A CA 1
ATOM 3392 C C . MET A 1 437 ? 0.986 5.214 -19.043 1.00 98.38 437 MET A C 1
ATOM 3394 O O . MET A 1 437 ? 0.394 5.682 -20.020 1.00 98.38 437 MET A O 1
ATOM 3398 N N . VAL A 1 438 ? 1.045 5.813 -17.860 1.00 98.44 438 VAL A N 1
ATOM 3399 C CA . VAL A 1 438 ? 0.614 7.178 -17.564 1.00 98.44 438 VAL A CA 1
ATOM 3400 C C . VAL A 1 438 ? 1.834 7.914 -17.008 1.00 98.44 438 VAL A C 1
ATOM 3402 O O . VAL A 1 438 ? 2.408 7.498 -16.004 1.00 98.44 438 VAL A O 1
ATOM 3405 N N . LYS A 1 439 ? 2.270 8.983 -17.672 1.00 98.25 439 LYS A N 1
ATOM 3406 C CA . LYS A 1 439 ? 3.505 9.711 -17.355 1.00 98.25 439 LYS A CA 1
ATOM 3407 C C . LYS A 1 439 ? 3.196 11.198 -17.175 1.00 98.25 439 LYS A C 1
ATOM 3409 O O . LYS A 1 439 ? 2.531 11.769 -18.041 1.00 98.25 439 LYS A O 1
ATOM 3414 N N . PRO A 1 440 ? 3.660 11.842 -16.090 1.00 97.50 440 PRO A N 1
ATOM 3415 C CA . PRO A 1 440 ? 3.362 13.246 -15.815 1.00 97.50 440 PRO A CA 1
ATOM 3416 C C . PRO A 1 440 ? 4.171 14.216 -16.674 1.00 97.50 440 PRO A C 1
ATOM 3418 O O . PRO A 1 440 ? 3.753 15.344 -16.895 1.00 97.50 440 PRO A O 1
ATOM 3421 N N . GLY A 1 441 ? 5.329 13.771 -17.146 1.00 97.50 441 GLY A N 1
ATOM 3422 C CA . GLY A 1 441 ? 6.322 14.558 -17.853 1.00 97.50 441 GLY A CA 1
ATOM 3423 C C . GLY A 1 441 ? 7.647 13.800 -17.864 1.00 97.50 441 GLY A C 1
ATOM 3424 O O . GLY A 1 441 ? 7.751 12.691 -17.337 1.00 97.50 441 GLY A O 1
ATOM 3425 N N . PHE A 1 442 ? 8.658 14.386 -18.486 1.00 97.44 442 PHE A N 1
ATOM 3426 C CA . PHE A 1 442 ? 10.010 13.832 -18.551 1.00 97.44 442 PHE A CA 1
ATOM 3427 C C . PHE A 1 442 ? 10.992 14.965 -18.789 1.00 97.44 442 PHE A C 1
ATOM 3429 O O . PHE A 1 442 ? 10.769 15.789 -19.672 1.00 97.44 442 PHE A O 1
ATOM 3436 N N . TRP A 1 443 ? 12.097 15.008 -18.060 1.00 96.19 443 TRP A N 1
ATOM 3437 C CA . TRP A 1 443 ? 13.106 16.033 -18.253 1.00 96.19 443 TRP A CA 1
ATOM 3438 C C . TRP A 1 443 ? 14.477 15.593 -17.722 1.00 96.19 443 TRP A C 1
ATOM 3440 O O . TRP A 1 443 ? 14.772 15.729 -16.540 1.00 96.19 443 TRP A O 1
ATOM 3450 N N . ASN A 1 444 ? 15.349 15.123 -18.622 1.00 95.25 444 ASN A N 1
ATOM 3451 C CA . ASN A 1 444 ? 16.679 14.594 -18.277 1.00 95.25 444 ASN A CA 1
ATOM 3452 C C . ASN A 1 444 ? 17.847 15.501 -18.719 1.00 95.25 444 ASN A C 1
ATOM 3454 O O . ASN A 1 444 ? 19.007 15.093 -18.722 1.00 95.25 444 ASN A O 1
ATOM 3458 N N . GLN A 1 445 ? 17.576 16.752 -19.105 1.00 94.94 445 GLN A N 1
ATOM 3459 C CA . GLN A 1 445 ? 18.606 17.641 -19.661 1.00 94.94 445 GLN A CA 1
ATOM 3460 C C . GLN A 1 445 ? 19.741 17.960 -18.674 1.00 94.94 445 GLN A C 1
ATOM 3462 O O . GLN A 1 445 ? 20.844 18.321 -19.080 1.00 94.94 445 GLN A O 1
ATOM 3467 N N . ASN A 1 446 ? 19.503 17.810 -17.371 1.00 94.50 446 ASN A N 1
ATOM 3468 C CA . ASN A 1 446 ? 20.536 17.979 -16.352 1.00 94.50 446 ASN A CA 1
ATOM 3469 C C . ASN A 1 446 ? 21.576 16.844 -16.339 1.00 94.50 446 ASN A C 1
ATOM 3471 O O . ASN A 1 446 ? 22.676 17.052 -15.826 1.00 94.50 446 ASN A O 1
ATOM 3475 N N . VAL A 1 447 ? 21.256 15.675 -16.903 1.00 93.44 447 VAL A N 1
ATOM 3476 C CA . VAL A 1 447 ? 22.176 14.530 -17.032 1.00 93.44 447 VAL A CA 1
ATOM 3477 C C . VAL A 1 447 ? 22.618 14.278 -18.477 1.00 93.44 447 VAL A C 1
ATOM 3479 O O . VAL A 1 447 ? 23.714 13.764 -18.696 1.00 93.44 447 VAL A O 1
ATOM 3482 N N . GLU A 1 448 ? 21.834 14.710 -19.468 1.00 92.12 448 GLU A N 1
ATOM 3483 C CA . GLU A 1 448 ? 22.122 14.535 -20.895 1.00 92.12 448 GLU A CA 1
ATOM 3484 C C . GLU A 1 448 ? 22.040 15.858 -21.674 1.00 92.12 448 GLU A C 1
ATOM 3486 O O . GLU A 1 448 ? 21.118 16.647 -21.491 1.00 92.12 448 GLU A O 1
ATOM 3491 N N . ASN A 1 449 ? 22.983 16.108 -22.594 1.00 87.50 449 ASN A N 1
ATOM 3492 C CA . ASN A 1 449 ? 22.974 17.310 -23.438 1.00 87.50 449 ASN A CA 1
ATOM 3493 C C . ASN A 1 449 ? 23.351 16.999 -24.911 1.00 87.50 449 ASN A C 1
ATOM 3495 O O . ASN A 1 449 ? 24.521 16.706 -25.177 1.00 87.50 449 ASN A O 1
ATOM 3499 N N . PRO A 1 450 ? 22.410 17.098 -25.877 1.00 88.88 450 PRO A N 1
ATOM 3500 C CA . PRO A 1 450 ? 21.003 17.443 -25.671 1.00 88.88 450 PRO A CA 1
ATOM 3501 C C . PRO A 1 450 ? 20.240 16.277 -25.024 1.00 88.88 450 PRO A C 1
ATOM 3503 O O . PRO A 1 450 ? 20.293 15.159 -25.526 1.00 88.88 450 PRO A O 1
ATOM 3506 N N . GLY A 1 451 ? 19.526 16.547 -23.933 1.00 90.50 451 GLY A N 1
ATOM 3507 C CA . GLY A 1 451 ? 18.537 15.631 -23.358 1.00 90.50 451 GLY A CA 1
ATOM 3508 C C . GLY A 1 451 ? 17.140 15.856 -23.946 1.00 90.50 451 GLY A C 1
ATOM 3509 O O . GLY A 1 451 ? 16.938 16.733 -24.794 1.00 90.50 451 GLY A O 1
ATOM 3510 N N . ALA A 1 452 ? 16.159 15.098 -23.466 1.00 93.62 452 ALA A N 1
ATOM 3511 C CA . ALA A 1 452 ? 14.752 15.223 -23.831 1.00 93.62 452 ALA A CA 1
ATOM 3512 C C . ALA A 1 452 ? 13.941 16.002 -22.779 1.00 93.62 452 ALA A C 1
ATOM 3514 O O . ALA A 1 452 ? 14.288 16.058 -21.597 1.00 93.62 452 ALA A O 1
ATOM 3515 N N . HIS A 1 453 ? 12.842 16.603 -23.239 1.00 94.31 453 HIS A N 1
ATOM 3516 C CA . HIS A 1 453 ? 11.885 17.331 -22.412 1.00 94.31 453 HIS A CA 1
ATOM 3517 C C . HIS A 1 453 ? 10.456 17.071 -22.916 1.00 94.31 453 HIS A C 1
ATOM 3519 O O . HIS A 1 453 ? 10.146 17.316 -24.083 1.00 94.31 453 HIS A O 1
ATOM 3525 N N . LEU A 1 454 ? 9.613 16.558 -22.027 1.00 96.31 454 LEU A N 1
ATOM 3526 C CA . LEU A 1 454 ? 8.170 16.400 -22.136 1.00 96.31 454 LEU A CA 1
ATOM 3527 C C . LEU A 1 454 ? 7.570 17.225 -20.992 1.00 96.31 454 LEU A C 1
ATOM 3529 O O . LEU A 1 454 ? 7.681 16.826 -19.831 1.00 96.31 454 LEU A O 1
ATOM 3533 N N . ALA A 1 455 ? 7.004 18.379 -21.338 1.00 95.81 455 ALA A N 1
ATOM 3534 C CA . ALA A 1 455 ? 6.537 19.368 -20.372 1.00 95.81 455 ALA A CA 1
ATOM 3535 C C . ALA A 1 455 ? 5.388 18.834 -19.510 1.00 95.81 455 ALA A C 1
ATOM 3537 O O . ALA A 1 455 ? 4.603 18.003 -19.952 1.00 95.81 455 ALA A O 1
ATOM 3538 N N . ARG A 1 456 ? 5.267 19.341 -18.295 1.00 96.38 456 ARG A N 1
ATOM 3539 C CA . ARG A 1 456 ? 4.191 19.058 -17.353 1.00 96.38 456 ARG A CA 1
ATOM 3540 C C . ARG A 1 456 ? 2.963 19.930 -17.587 1.00 96.38 456 ARG A C 1
ATOM 3542 O O . ARG A 1 456 ? 1.852 19.482 -17.299 1.00 96.38 456 ARG A O 1
ATOM 3549 N N . ASN A 1 457 ? 3.161 21.138 -18.130 1.00 94.81 457 ASN A N 1
ATOM 3550 C CA . ASN A 1 457 ? 2.097 22.092 -18.467 1.00 94.81 457 ASN A CA 1
ATOM 3551 C C . ASN A 1 457 ? 1.092 22.244 -17.315 1.00 94.81 457 ASN A C 1
ATOM 3553 O O . ASN A 1 457 ? -0.113 22.022 -17.489 1.00 94.81 457 ASN A O 1
ATOM 3557 N N . ASP A 1 458 ? 1.619 22.539 -16.124 1.00 93.81 458 ASP A N 1
ATOM 3558 C CA . ASP A 1 458 ? 0.842 22.748 -14.900 1.00 93.81 458 ASP A CA 1
ATOM 3559 C C . ASP A 1 458 ? -0.041 21.551 -14.482 1.00 93.81 458 ASP A C 1
ATOM 3561 O O . ASP A 1 458 ? -1.031 21.716 -13.780 1.00 93.81 458 ASP A O 1
ATOM 3565 N N . GLY A 1 459 ? 0.277 20.332 -14.934 1.00 95.69 459 GLY A N 1
ATOM 3566 C CA . GLY A 1 459 ? -0.472 19.106 -14.619 1.00 95.69 459 GLY A CA 1
ATOM 3567 C C . GLY A 1 459 ? -1.611 18.782 -15.594 1.00 95.69 459 GLY A C 1
ATOM 3568 O O . GLY A 1 459 ? -2.190 17.688 -15.540 1.00 95.69 459 GLY A O 1
ATOM 3569 N N . SER A 1 460 ? -1.911 19.677 -16.540 1.00 96.31 460 SER A N 1
ATOM 3570 C CA . SER A 1 460 ? -3.021 19.513 -17.491 1.00 96.31 460 SER A CA 1
ATOM 3571 C C . SER A 1 460 ? -2.856 18.298 -18.421 1.00 96.31 460 SER A C 1
ATOM 3573 O O . SER A 1 460 ? -3.825 17.574 -18.692 1.00 96.31 460 SER A O 1
ATOM 3575 N N . ASP A 1 461 ? -1.627 18.009 -18.856 1.00 97.06 461 ASP A N 1
ATOM 3576 C CA . ASP A 1 461 ? -1.331 16.846 -19.698 1.00 97.06 461 ASP A CA 1
ATOM 3577 C C . ASP A 1 461 ? -1.430 15.532 -18.921 1.00 97.06 461 ASP A C 1
ATOM 3579 O O . ASP A 1 461 ? -1.978 14.547 -19.424 1.00 97.06 461 ASP A O 1
ATOM 3583 N N . TYR A 1 462 ? -0.984 15.521 -17.663 1.00 98.31 462 TYR A N 1
ATOM 3584 C CA . TYR A 1 462 ? -1.096 14.340 -16.810 1.00 98.31 462 TYR A CA 1
ATOM 3585 C C . TYR A 1 462 ? -2.556 14.019 -16.470 1.00 98.31 462 TYR A C 1
ATOM 3587 O O . TYR A 1 462 ? -2.978 12.862 -16.542 1.00 98.31 462 TYR A O 1
ATOM 3595 N N . THR A 1 463 ? -3.364 15.047 -16.201 1.00 98.44 463 THR A N 1
ATOM 3596 C CA . THR A 1 463 ? -4.820 14.909 -16.052 1.00 98.44 463 THR A CA 1
ATOM 3597 C C . THR A 1 463 ? -5.449 14.326 -17.320 1.00 98.44 463 THR A C 1
ATOM 3599 O O . THR A 1 463 ? -6.271 13.409 -17.255 1.00 98.44 463 THR A O 1
ATOM 3602 N N . SER A 1 464 ? -5.033 14.801 -18.497 1.00 98.56 464 SER A N 1
ATOM 3603 C CA . SER A 1 464 ? -5.513 14.283 -19.783 1.00 98.56 464 SER A CA 1
ATOM 3604 C C . SER A 1 464 ? -5.124 12.817 -20.006 1.00 98.56 464 SER A C 1
ATOM 3606 O O . SER A 1 464 ? -5.934 12.040 -20.517 1.00 98.56 464 SER A O 1
ATOM 3608 N N . ALA A 1 465 ? -3.929 12.408 -19.573 1.00 98.62 465 ALA A N 1
ATOM 3609 C CA . ALA A 1 465 ? -3.487 11.018 -19.626 1.00 98.62 465 ALA A CA 1
ATOM 3610 C C . ALA A 1 465 ? -4.315 10.098 -18.714 1.00 98.62 465 ALA A C 1
ATOM 3612 O O . ALA A 1 465 ? -4.736 9.022 -19.145 1.00 98.62 465 ALA A O 1
ATOM 3613 N N . TRP A 1 466 ? -4.631 10.541 -17.493 1.00 98.81 466 TRP A N 1
ATOM 3614 C CA . TRP A 1 466 ? -5.550 9.825 -16.604 1.00 98.81 466 TRP A CA 1
ATOM 3615 C C . TRP A 1 466 ? -6.955 9.714 -17.191 1.00 98.81 466 TRP A C 1
ATOM 3617 O O . TRP A 1 466 ? -7.532 8.626 -17.202 1.00 98.81 466 TRP A O 1
ATOM 3627 N N . ASN A 1 467 ? -7.482 10.798 -17.762 1.00 98.75 467 ASN A N 1
ATOM 3628 C CA . ASN A 1 467 ? -8.772 10.777 -18.451 1.00 98.75 467 ASN A CA 1
ATOM 3629 C C . ASN A 1 467 ? -8.781 9.765 -19.607 1.00 98.75 467 ASN A C 1
ATOM 3631 O O . ASN A 1 467 ? -9.774 9.063 -19.796 1.00 98.75 467 ASN A O 1
ATOM 3635 N N . ALA A 1 468 ? -7.677 9.635 -20.351 1.00 98.62 468 ALA A N 1
ATOM 3636 C CA . ALA A 1 468 ? -7.540 8.625 -21.396 1.00 98.62 468 ALA A CA 1
ATOM 3637 C C . ALA A 1 468 ? -7.529 7.195 -20.825 1.00 98.62 468 ALA A C 1
ATOM 3639 O O . ALA A 1 468 ? -8.211 6.322 -21.369 1.00 98.62 468 ALA A O 1
ATOM 3640 N N . ALA A 1 469 ? -6.820 6.946 -19.720 1.00 98.50 469 ALA A N 1
ATOM 3641 C CA . ALA A 1 469 ? -6.827 5.645 -19.049 1.00 98.50 469 ALA A CA 1
ATOM 3642 C C . ALA A 1 469 ? -8.234 5.263 -18.556 1.00 98.50 469 ALA A C 1
ATOM 3644 O O . ALA A 1 469 ? -8.711 4.166 -18.846 1.00 98.50 469 ALA A O 1
ATOM 3645 N N . VAL A 1 470 ? -8.936 6.192 -17.899 1.00 98.56 470 VAL A N 1
ATOM 3646 C CA . VAL A 1 470 ? -10.308 6.006 -17.395 1.00 98.56 470 VAL A CA 1
ATOM 3647 C C . VAL A 1 470 ? -11.303 5.797 -18.539 1.00 98.56 470 VAL A C 1
ATOM 3649 O O . VAL A 1 470 ? -12.111 4.870 -18.494 1.00 98.56 470 VAL A O 1
ATOM 3652 N N . ALA A 1 471 ? -11.220 6.588 -19.612 1.00 98.44 471 ALA A N 1
ATOM 3653 C CA . ALA A 1 471 ? -12.082 6.425 -20.784 1.00 98.44 471 ALA A CA 1
ATOM 3654 C C . ALA A 1 471 ? -11.920 5.045 -21.451 1.00 98.44 471 ALA A C 1
ATOM 3656 O O . ALA A 1 471 ? -12.869 4.525 -22.040 1.00 98.44 471 ALA A O 1
ATOM 3657 N N . ASN A 1 472 ? -10.738 4.432 -21.326 1.00 97.75 472 ASN A N 1
ATOM 3658 C CA . ASN A 1 472 ? -10.420 3.111 -21.867 1.00 97.75 472 ASN A CA 1
ATOM 3659 C C . ASN A 1 472 ? -10.395 1.999 -20.800 1.00 97.75 472 ASN A C 1
ATOM 3661 O O . ASN A 1 472 ? -9.942 0.891 -21.089 1.00 97.75 472 ASN A O 1
ATOM 3665 N N . ARG A 1 473 ? -10.923 2.243 -19.592 1.00 96.25 473 ARG A N 1
ATOM 3666 C CA . ARG A 1 473 ? -10.938 1.299 -18.454 1.00 96.25 473 ARG A CA 1
ATOM 3667 C C . ARG A 1 473 ? -11.519 -0.077 -18.799 1.00 96.25 473 ARG A C 1
ATOM 3669 O O . ARG A 1 473 ? -11.081 -1.098 -18.289 1.00 96.25 473 ARG A O 1
ATOM 3676 N N . ASN A 1 474 ? -12.480 -0.153 -19.721 1.00 94.12 474 ASN A N 1
ATOM 3677 C CA . ASN A 1 474 ? -13.043 -1.444 -20.138 1.00 94.12 474 ASN A CA 1
ATOM 3678 C C . ASN A 1 474 ? -11.984 -2.396 -20.723 1.00 94.12 474 ASN A C 1
ATOM 3680 O O . ASN A 1 474 ? -12.083 -3.609 -20.525 1.00 94.12 474 ASN A O 1
ATOM 3684 N N . THR A 1 475 ? -10.974 -1.853 -21.408 1.00 94.44 475 THR A N 1
ATOM 3685 C CA . THR A 1 475 ? -9.874 -2.613 -22.018 1.00 94.44 475 THR A CA 1
ATOM 3686 C C . THR A 1 475 ? -8.585 -2.542 -21.209 1.00 94.44 475 THR A C 1
ATOM 3688 O O . THR A 1 475 ? -7.900 -3.554 -21.096 1.00 94.44 475 THR A O 1
ATOM 3691 N N . VAL A 1 476 ? -8.256 -1.374 -20.650 1.00 97.81 476 VAL A N 1
ATOM 3692 C CA . VAL A 1 476 ? -7.050 -1.147 -19.843 1.00 97.81 476 VAL A CA 1
ATOM 3693 C C . VAL A 1 476 ? -7.276 -1.709 -18.447 1.00 97.81 476 VAL A C 1
ATOM 3695 O O . VAL A 1 476 ? -8.133 -1.214 -17.725 1.00 97.81 476 VAL A O 1
ATOM 3698 N N . LYS A 1 477 ? -6.505 -2.731 -18.072 1.00 97.00 477 LYS A N 1
ATOM 3699 C CA . LYS A 1 477 ? -6.555 -3.350 -16.743 1.00 97.00 477 LYS A CA 1
ATOM 3700 C C . LYS A 1 477 ? -5.509 -2.781 -15.813 1.00 97.00 477 LYS A C 1
ATOM 3702 O O . LYS A 1 477 ? -5.824 -2.521 -14.662 1.00 97.00 477 LYS A O 1
ATOM 3707 N N . HIS A 1 478 ? -4.314 -2.476 -16.300 1.00 97.75 478 HIS A N 1
ATOM 3708 C CA . HIS A 1 478 ? -3.280 -1.903 -15.444 1.00 97.75 478 HIS A CA 1
ATOM 3709 C C . HIS A 1 478 ? -2.913 -0.493 -15.898 1.00 97.75 478 HIS A C 1
ATOM 3711 O O . HIS A 1 478 ? -2.564 -0.272 -17.058 1.00 97.75 478 HIS A O 1
ATOM 3717 N N . ALA A 1 479 ? -2.994 0.461 -14.975 1.00 98.56 479 ALA A N 1
ATOM 3718 C CA . ALA A 1 479 ? -2.401 1.780 -15.122 1.00 98.56 479 ALA A CA 1
ATOM 3719 C C . ALA A 1 479 ? -1.023 1.749 -14.449 1.00 98.56 479 ALA A C 1
ATOM 3721 O O . ALA A 1 479 ? -0.906 1.544 -13.237 1.00 98.56 479 ALA A O 1
ATOM 3722 N N . TYR A 1 480 ? 0.021 1.910 -15.253 1.00 98.56 480 TYR A N 1
ATOM 3723 C CA . TYR A 1 480 ? 1.408 1.946 -14.814 1.00 98.56 480 TYR A CA 1
ATOM 3724 C C . TYR A 1 480 ? 1.910 3.388 -14.851 1.00 98.56 480 TYR A C 1
ATOM 3726 O O . TYR A 1 480 ? 1.935 4.020 -15.903 1.00 98.56 480 TYR A O 1
ATOM 3734 N N . ILE A 1 481 ? 2.276 3.914 -13.689 1.00 98.81 481 ILE A N 1
ATOM 3735 C CA . ILE A 1 481 ? 2.761 5.277 -13.523 1.00 98.81 481 ILE A CA 1
ATOM 3736 C C . ILE A 1 481 ? 4.277 5.273 -13.654 1.00 98.81 481 ILE A C 1
ATOM 3738 O O . ILE A 1 481 ? 4.987 4.625 -12.878 1.00 98.81 481 ILE A O 1
ATOM 3742 N N . GLU A 1 482 ? 4.764 6.055 -14.608 1.00 97.69 482 GLU A N 1
ATOM 3743 C CA . GLU A 1 482 ? 6.184 6.311 -14.792 1.00 97.69 482 GLU A CA 1
ATOM 3744 C C . GLU A 1 482 ? 6.491 7.757 -14.402 1.00 97.69 482 GLU A C 1
ATOM 3746 O O . GLU A 1 482 ? 6.290 8.660 -15.207 1.00 97.69 482 GLU A O 1
ATOM 3751 N N . SER A 1 483 ? 6.927 8.028 -13.173 1.00 98.25 483 SER A N 1
ATOM 3752 C CA . SER A 1 483 ? 7.307 7.089 -12.097 1.00 98.25 483 SER A CA 1
ATOM 3753 C C . SER A 1 483 ? 6.948 7.654 -10.719 1.00 98.25 483 SER A C 1
ATOM 3755 O O . SER A 1 483 ? 6.440 8.770 -10.621 1.00 98.25 483 SER A O 1
ATOM 3757 N N . TRP A 1 484 ? 7.219 6.923 -9.628 1.00 98.75 484 TRP A N 1
ATOM 3758 C CA . TRP A 1 484 ? 7.175 7.547 -8.303 1.00 98.75 484 TRP A CA 1
ATOM 3759 C C . TRP A 1 484 ? 8.293 8.574 -8.159 1.00 98.75 484 TRP A C 1
ATOM 3761 O O . TRP A 1 484 ? 8.012 9.731 -7.860 1.00 98.75 484 TRP A O 1
ATOM 3771 N N . ASN A 1 485 ? 9.544 8.160 -8.377 1.00 98.06 485 ASN A N 1
ATOM 3772 C CA . ASN A 1 485 ? 10.716 8.931 -7.978 1.00 98.06 485 ASN A CA 1
ATOM 3773 C C . ASN A 1 485 ? 11.933 8.824 -8.899 1.00 98.06 485 ASN A C 1
ATOM 3775 O O . ASN A 1 485 ? 13.012 9.149 -8.430 1.00 98.06 485 ASN A O 1
ATOM 3779 N N . GLU A 1 486 ? 11.798 8.450 -10.173 1.00 96.88 486 GLU A N 1
ATOM 3780 C CA . GLU A 1 486 ? 12.921 8.526 -11.123 1.00 96.88 486 GLU A CA 1
ATOM 3781 C C . GLU A 1 486 ? 13.341 9.995 -11.304 1.00 96.88 486 GLU A C 1
ATOM 3783 O O . GLU A 1 486 ? 12.688 10.790 -11.994 1.00 96.88 486 GLU A O 1
ATOM 3788 N N . TYR A 1 487 ? 14.366 10.379 -10.546 1.00 96.81 487 TYR A N 1
ATOM 3789 C CA . TYR A 1 487 ? 14.659 11.762 -10.194 1.00 96.81 487 TYR A CA 1
ATOM 3790 C C . TYR A 1 487 ? 15.436 12.434 -11.314 1.00 96.81 487 TYR A C 1
ATOM 3792 O O . TYR A 1 487 ? 15.056 13.516 -11.754 1.00 96.81 487 TYR A O 1
ATOM 3800 N N . ASP A 1 488 ? 16.488 11.779 -11.806 1.00 95.69 488 ASP A N 1
ATOM 3801 C CA . ASP A 1 488 ? 17.382 12.344 -12.820 1.00 95.69 488 ASP A CA 1
ATOM 3802 C C . ASP A 1 488 ? 16.691 12.502 -14.181 1.00 95.69 488 ASP A C 1
ATOM 3804 O O . ASP A 1 488 ? 17.030 13.418 -14.933 1.00 95.69 488 ASP A O 1
ATOM 3808 N N . GLU A 1 489 ? 15.676 11.683 -14.468 1.00 96.00 489 GLU A N 1
ATOM 3809 C CA . GLU A 1 489 ? 14.826 11.848 -15.650 1.00 96.00 489 GLU A CA 1
ATOM 3810 C C . GLU A 1 489 ? 13.604 12.749 -15.425 1.00 96.00 489 GLU A C 1
ATOM 3812 O O . GLU A 1 489 ? 12.834 12.989 -16.355 1.00 96.00 489 GLU A O 1
ATOM 3817 N N . GLY A 1 490 ? 13.377 13.242 -14.205 1.00 96.69 490 GLY A N 1
ATOM 3818 C CA . GLY A 1 490 ? 12.304 14.189 -13.900 1.00 96.69 490 GLY A CA 1
ATOM 3819 C C . GLY A 1 490 ? 10.879 13.661 -14.122 1.00 96.69 490 GLY A C 1
ATOM 3820 O O . GLY A 1 490 ? 9.954 14.470 -14.266 1.00 96.69 490 GLY A O 1
ATOM 3821 N N . SER A 1 491 ? 10.680 12.339 -14.151 1.00 97.75 491 SER A N 1
ATOM 3822 C CA . SER A 1 491 ? 9.367 11.705 -14.368 1.00 97.75 491 SER A CA 1
ATOM 3823 C C . SER A 1 491 ? 8.598 11.415 -13.072 1.00 97.75 491 SER A C 1
ATOM 3825 O O . SER A 1 491 ? 7.426 11.052 -13.124 1.00 97.75 491 SER A O 1
ATOM 3827 N N . GLY A 1 492 ? 9.223 11.597 -11.903 1.00 97.94 492 GLY A N 1
ATOM 3828 C CA . GLY A 1 492 ? 8.609 11.320 -10.601 1.00 97.94 492 GLY A CA 1
ATOM 3829 C C . GLY A 1 492 ? 7.381 12.183 -10.265 1.00 97.94 492 GLY A C 1
ATOM 3830 O O . GLY A 1 492 ? 7.300 13.350 -10.651 1.00 97.94 492 GLY A O 1
ATOM 3831 N N . ILE A 1 493 ? 6.426 11.630 -9.514 1.00 98.69 493 ILE A N 1
ATOM 3832 C CA . ILE A 1 493 ? 5.214 12.333 -9.041 1.00 98.69 493 ILE A CA 1
ATOM 3833 C C . ILE A 1 493 ? 5.268 12.758 -7.564 1.00 98.69 493 ILE A C 1
ATOM 3835 O O . ILE A 1 493 ? 4.277 13.282 -7.062 1.00 98.69 493 ILE A O 1
ATOM 3839 N N . TYR A 1 494 ? 6.384 12.515 -6.869 1.00 98.25 494 TYR A N 1
ATOM 3840 C CA . TYR A 1 494 ? 6.612 12.921 -5.473 1.00 98.25 494 TYR A CA 1
ATOM 3841 C C . TYR A 1 494 ? 6.324 14.413 -5.226 1.00 98.25 494 TYR A C 1
ATOM 3843 O O . TYR A 1 494 ? 6.346 15.221 -6.152 1.00 98.25 494 TYR A O 1
ATOM 3851 N N . ALA A 1 495 ? 6.084 14.796 -3.968 1.00 97.75 495 ALA A N 1
ATOM 3852 C CA . ALA A 1 495 ? 5.833 16.194 -3.615 1.00 97.75 495 ALA A CA 1
ATOM 3853 C C . ALA A 1 495 ? 7.050 17.097 -3.897 1.00 97.75 495 ALA A C 1
ATOM 3855 O O . ALA A 1 495 ? 8.177 16.753 -3.532 1.00 97.75 495 ALA A O 1
ATOM 3856 N N . VAL A 1 496 ? 6.829 18.269 -4.498 1.00 97.69 496 VAL A N 1
ATOM 3857 C CA . VAL A 1 496 ? 7.901 19.139 -5.022 1.00 97.69 496 VAL A CA 1
ATOM 3858 C C . VAL A 1 496 ? 7.952 20.508 -4.362 1.00 97.69 496 VAL A C 1
ATOM 3860 O O . VAL A 1 496 ? 6.932 21.116 -4.062 1.00 97.69 496 VAL A O 1
ATOM 3863 N N . ASP A 1 497 ? 9.166 21.023 -4.183 1.00 97.56 497 ASP A N 1
ATOM 3864 C CA . ASP A 1 497 ? 9.423 22.422 -3.864 1.00 97.56 497 ASP A CA 1
ATOM 3865 C C . ASP A 1 497 ? 9.209 23.272 -5.122 1.00 97.56 497 ASP A C 1
ATOM 3867 O O . ASP A 1 497 ? 10.109 23.463 -5.947 1.00 97.56 497 ASP A O 1
ATOM 3871 N N . ILE A 1 498 ? 7.985 23.767 -5.269 1.00 95.50 498 ILE A N 1
ATOM 3872 C CA . ILE A 1 498 ? 7.547 24.594 -6.398 1.00 95.50 498 ILE A CA 1
ATOM 3873 C C . ILE A 1 498 ? 8.220 25.969 -6.446 1.00 95.50 498 ILE A C 1
ATOM 3875 O O . ILE A 1 498 ? 8.230 26.603 -7.495 1.00 95.50 498 ILE A O 1
ATOM 3879 N N . VAL A 1 499 ? 8.790 26.442 -5.333 1.00 94.44 499 VAL A N 1
ATOM 3880 C CA . VAL A 1 499 ? 9.431 27.763 -5.268 1.00 94.44 499 VAL A CA 1
ATOM 3881 C C . VAL A 1 499 ? 10.798 27.715 -5.938 1.00 94.44 499 VAL A C 1
ATOM 3883 O O . VAL A 1 499 ? 11.202 28.667 -6.605 1.00 94.44 499 VAL A O 1
ATOM 3886 N N . ASN A 1 500 ? 11.516 26.607 -5.751 1.00 94.56 500 ASN A N 1
ATOM 3887 C CA . ASN A 1 500 ? 12.880 26.437 -6.245 1.00 94.56 500 ASN A CA 1
ATOM 3888 C C . ASN A 1 500 ? 12.976 25.544 -7.496 1.00 94.56 500 ASN A C 1
ATOM 3890 O O . ASN A 1 500 ? 14.073 25.360 -8.027 1.00 94.56 500 ASN A O 1
ATOM 3894 N N . SER A 1 501 ? 11.851 25.004 -7.972 1.00 95.38 501 SER A N 1
ATOM 3895 C CA . SER A 1 501 ? 11.761 24.207 -9.201 1.00 95.38 501 SER A CA 1
ATOM 3896 C C . SER A 1 501 ? 11.209 25.031 -10.381 1.00 95.38 501 SER A C 1
ATOM 3898 O O . SER A 1 501 ? 10.409 25.936 -10.160 1.00 95.38 501 SER A O 1
ATOM 3900 N N . PRO A 1 502 ? 11.572 24.712 -11.639 1.00 95.56 502 PRO A N 1
ATOM 3901 C CA . PRO A 1 502 ? 12.536 23.689 -12.029 1.00 95.56 502 PRO A CA 1
ATOM 3902 C C . PRO A 1 502 ? 13.991 24.128 -11.797 1.00 95.56 502 PRO A C 1
ATOM 3904 O O . PRO A 1 502 ? 14.387 25.257 -12.090 1.00 95.56 502 PRO A O 1
ATOM 3907 N N . TYR A 1 503 ? 14.817 23.201 -11.322 1.00 94.94 503 TYR A N 1
ATOM 3908 C CA . TYR A 1 503 ? 16.264 23.346 -11.252 1.00 94.94 503 TYR A CA 1
ATOM 3909 C C . TYR A 1 503 ? 16.902 22.920 -12.579 1.00 94.94 503 TYR A C 1
ATOM 3911 O O . TYR A 1 503 ? 16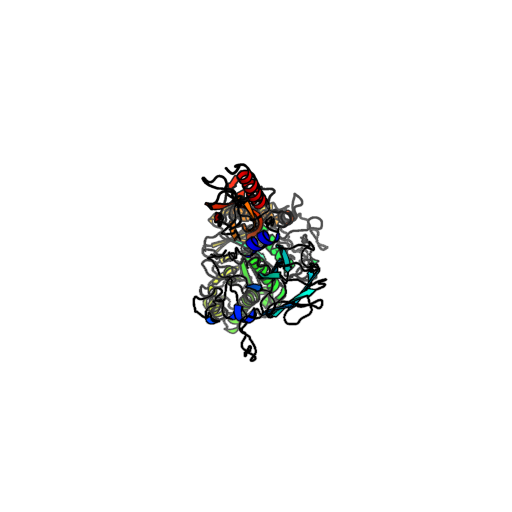.786 21.772 -13.000 1.00 94.94 503 TYR A O 1
ATOM 3919 N N . VAL A 1 504 ? 17.616 23.832 -13.240 1.00 93.19 504 VAL A N 1
ATOM 3920 C CA . VAL A 1 504 ? 18.234 23.575 -14.549 1.00 93.19 504 VAL A CA 1
ATOM 3921 C C . VAL A 1 504 ? 19.733 23.866 -14.493 1.00 93.19 504 VAL A C 1
ATOM 3923 O O . VAL A 1 504 ? 20.155 24.953 -14.096 1.00 93.19 504 VAL A O 1
ATOM 3926 N N . ILE A 1 505 ? 20.552 22.898 -14.911 1.00 91.00 505 ILE A N 1
ATOM 3927 C CA . ILE A 1 505 ? 22.015 23.012 -14.945 1.00 91.00 505 ILE A CA 1
ATOM 3928 C C . ILE A 1 505 ? 22.450 23.680 -16.265 1.00 91.00 505 ILE A C 1
ATOM 3930 O O . ILE A 1 505 ? 22.133 23.162 -17.341 1.00 91.00 505 ILE A O 1
ATOM 3934 N N . PRO A 1 506 ? 23.210 24.797 -16.236 1.00 88.19 506 PRO A N 1
ATOM 3935 C CA . PRO A 1 506 ? 23.744 25.421 -17.448 1.00 88.19 506 PRO A CA 1
ATOM 3936 C C . PRO A 1 506 ? 24.607 24.453 -18.282 1.00 88.19 506 PRO A C 1
ATOM 3938 O O . PRO A 1 506 ? 25.361 23.667 -17.708 1.00 88.19 506 PRO A O 1
ATOM 3941 N N . PRO A 1 507 ? 24.579 24.531 -19.628 1.00 88.56 507 PRO A N 1
ATOM 3942 C CA . PRO A 1 507 ? 23.988 25.590 -20.452 1.00 88.56 507 PRO A CA 1
ATOM 3943 C C . PRO A 1 507 ? 22.509 25.368 -20.825 1.00 88.56 507 PRO A C 1
ATOM 3945 O O . PRO A 1 507 ? 22.008 26.064 -21.710 1.00 88.56 507 PRO A O 1
ATOM 3948 N N . ASN A 1 508 ? 21.813 24.410 -20.205 1.00 86.12 508 ASN A N 1
ATOM 3949 C CA . ASN A 1 508 ? 20.394 24.186 -20.481 1.00 86.12 508 ASN A CA 1
ATOM 3950 C C . ASN A 1 508 ? 19.553 25.410 -20.082 1.00 86.12 508 ASN A C 1
ATOM 3952 O O . ASN A 1 508 ? 19.903 26.150 -19.163 1.00 86.12 508 ASN A O 1
ATOM 3956 N N . SER A 1 509 ? 18.452 25.636 -20.799 1.00 82.69 509 SER A N 1
ATOM 3957 C CA . SER A 1 509 ? 17.562 26.797 -20.610 1.00 82.69 509 SER A CA 1
ATOM 3958 C C . SER A 1 509 ? 16.077 26.449 -20.748 1.00 82.69 509 SER A C 1
ATOM 3960 O O . SER A 1 509 ? 15.256 27.336 -20.973 1.00 82.69 509 SER A O 1
ATOM 3962 N N . GLY A 1 510 ? 15.731 25.159 -20.646 1.00 84.19 510 GLY A N 1
ATOM 3963 C CA . GLY A 1 510 ? 14.336 24.725 -20.644 1.00 84.19 510 GLY A CA 1
ATOM 3964 C C . GLY A 1 510 ? 13.570 25.333 -19.468 1.00 84.19 510 GLY A C 1
ATOM 3965 O O . GLY A 1 510 ? 14.146 25.616 -18.419 1.00 84.19 510 GLY A O 1
ATOM 3966 N N . THR A 1 511 ? 12.275 25.544 -19.662 1.00 90.62 511 THR A N 1
ATOM 3967 C CA . THR A 1 511 ? 11.357 26.070 -18.649 1.00 90.62 511 THR A CA 1
ATOM 3968 C C . THR A 1 511 ? 10.084 25.246 -18.671 1.00 90.62 511 THR A C 1
ATOM 3970 O O . THR A 1 511 ? 9.628 24.863 -19.749 1.00 90.62 511 THR A O 1
ATOM 3973 N N . ASP A 1 512 ? 9.511 25.030 -17.499 1.00 94.38 512 ASP A N 1
ATOM 3974 C CA . ASP A 1 512 ? 8.247 24.335 -17.277 1.00 94.38 512 ASP A CA 1
ATOM 3975 C C . ASP A 1 512 ? 7.760 24.706 -15.869 1.00 94.38 512 ASP A C 1
ATOM 3977 O O . ASP A 1 512 ? 8.500 25.336 -15.103 1.00 94.38 512 ASP A O 1
ATOM 3981 N N . SER A 1 513 ? 6.544 24.316 -15.523 1.00 93.25 513 SER A N 1
ATOM 3982 C CA . SER A 1 513 ? 5.927 24.602 -14.230 1.00 93.25 513 SER A CA 1
ATOM 3983 C C . SER A 1 513 ? 5.238 23.362 -13.670 1.00 93.25 513 SER A C 1
ATOM 3985 O O . SER A 1 513 ? 4.736 22.505 -14.399 1.00 93.25 513 SER A O 1
ATOM 3987 N N . TRP A 1 514 ? 5.282 23.234 -12.343 1.00 95.81 514 TRP A N 1
ATOM 3988 C CA . TRP A 1 514 ? 4.766 22.054 -11.653 1.00 95.81 514 TRP A CA 1
ATOM 3989 C C . TRP A 1 514 ? 3.234 22.063 -11.578 1.00 95.81 514 TRP A C 1
ATOM 3991 O O . TRP A 1 514 ? 2.610 21.056 -11.902 1.00 95.81 514 TRP A O 1
ATOM 4001 N N . SER A 1 515 ? 2.641 23.187 -11.174 1.00 95.81 515 SER A N 1
ATOM 4002 C CA . SER A 1 515 ? 1.212 23.344 -10.876 1.00 95.81 515 SER A CA 1
ATOM 4003 C C . SER A 1 515 ? 0.779 24.787 -11.161 1.00 95.81 515 SER A C 1
ATOM 4005 O O . SER A 1 515 ? 1.555 25.710 -10.912 1.00 95.81 515 SER A O 1
ATOM 4007 N N . ASP A 1 516 ? -0.455 24.983 -11.634 1.00 93.88 516 ASP A N 1
ATOM 4008 C CA . ASP A 1 516 ? -1.055 26.302 -11.905 1.00 93.88 516 ASP A CA 1
ATOM 4009 C C . ASP A 1 516 ? -1.606 26.990 -10.645 1.00 93.88 516 ASP A C 1
ATOM 4011 O O . ASP A 1 516 ? -1.890 28.192 -10.659 1.00 93.88 516 ASP A O 1
ATOM 4015 N N . VAL A 1 517 ? -1.758 26.237 -9.554 1.00 93.19 517 VAL A N 1
ATOM 4016 C CA . VAL A 1 517 ? -2.306 26.690 -8.266 1.00 93.19 517 VAL A CA 1
ATOM 4017 C C . VAL A 1 517 ? -1.288 26.628 -7.130 1.00 93.19 517 VAL A C 1
ATOM 4019 O O . VAL A 1 517 ? -1.671 26.679 -5.961 1.00 93.19 517 VAL A O 1
ATOM 4022 N N . ASP A 1 518 ? -0.001 26.524 -7.462 1.00 93.81 518 ASP A N 1
ATOM 4023 C CA . ASP A 1 518 ? 1.086 26.414 -6.490 1.00 93.81 518 ASP A CA 1
ATOM 4024 C C . ASP A 1 518 ? 0.891 25.224 -5.517 1.00 93.81 518 ASP A C 1
ATOM 4026 O O . ASP A 1 518 ? 1.168 25.322 -4.318 1.00 93.81 518 ASP A O 1
ATOM 4030 N N . ASP A 1 519 ? 0.409 24.076 -6.018 1.00 94.88 519 ASP A N 1
ATOM 4031 C CA . ASP A 1 519 ? 0.244 22.860 -5.216 1.00 94.88 519 ASP A CA 1
ATOM 4032 C C . ASP A 1 519 ? 1.475 21.936 -5.303 1.00 94.88 519 ASP A C 1
ATOM 4034 O O . ASP A 1 519 ? 1.697 21.286 -6.332 1.00 94.88 519 ASP A O 1
ATOM 4038 N N . PRO A 1 520 ? 2.262 21.775 -4.223 1.00 96.38 520 PRO A N 1
ATOM 4039 C CA . PRO A 1 520 ? 3.390 20.847 -4.222 1.00 96.38 520 PRO A CA 1
ATOM 4040 C C . PRO A 1 520 ? 2.968 19.375 -4.371 1.00 96.38 520 PRO A C 1
ATOM 4042 O O . PRO A 1 520 ? 3.792 18.554 -4.775 1.00 96.38 520 PRO A O 1
ATOM 4045 N N . TYR A 1 521 ? 1.701 19.032 -4.100 1.00 96.69 521 TYR A N 1
ATOM 4046 C CA . TYR A 1 521 ? 1.147 17.674 -4.185 1.00 96.69 521 TYR A CA 1
ATOM 4047 C C . TYR A 1 521 ? 0.320 17.411 -5.457 1.00 96.69 521 TYR A C 1
ATOM 4049 O O . TYR A 1 521 ? -0.308 16.353 -5.549 1.00 96.69 521 TYR A O 1
ATOM 4057 N N . GLU A 1 522 ? 0.343 18.319 -6.440 1.00 96.94 522 GLU A N 1
ATOM 4058 C CA . GLU A 1 522 ? -0.474 18.278 -7.668 1.00 96.94 522 GLU A CA 1
ATOM 4059 C C . GLU A 1 522 ? -0.562 16.872 -8.294 1.00 96.94 522 GLU A C 1
ATOM 4061 O O . GLU A 1 522 ? -1.642 16.306 -8.468 1.00 96.94 522 GLU A O 1
ATOM 4066 N N . TYR A 1 523 ? 0.581 16.228 -8.546 1.00 98.50 523 TYR A N 1
ATOM 4067 C CA . TYR A 1 523 ? 0.626 14.930 -9.233 1.00 98.50 523 TYR A CA 1
ATOM 4068 C C . TYR A 1 523 ? 0.210 13.756 -8.347 1.00 98.50 523 TYR A C 1
ATOM 4070 O O . TYR A 1 523 ? -0.318 12.770 -8.864 1.00 98.50 523 TYR A O 1
ATOM 4078 N N . ILE A 1 524 ? 0.376 13.854 -7.026 1.00 98.56 524 ILE A N 1
ATOM 4079 C CA . ILE A 1 524 ? -0.161 12.871 -6.074 1.00 98.56 524 ILE A CA 1
ATOM 4080 C C . ILE A 1 524 ? -1.690 12.937 -6.093 1.00 98.56 524 ILE A C 1
ATOM 4082 O O . ILE A 1 524 ? -2.344 11.900 -6.209 1.00 98.56 524 ILE A O 1
ATOM 4086 N N . ARG A 1 525 ? -2.268 14.144 -6.058 1.00 97.00 525 ARG A N 1
ATOM 4087 C CA . ARG A 1 525 ? -3.726 14.354 -6.076 1.00 97.00 525 ARG A CA 1
ATOM 4088 C C . ARG A 1 525 ? -4.343 13.982 -7.420 1.00 97.00 525 ARG A C 1
ATOM 4090 O O . ARG A 1 525 ? -5.353 13.279 -7.454 1.00 97.00 525 ARG A O 1
ATOM 4097 N N . THR A 1 526 ? -3.707 14.366 -8.523 1.00 98.38 526 THR A N 1
ATOM 4098 C CA . THR A 1 526 ? -4.135 13.977 -9.872 1.00 98.38 526 THR A CA 1
ATOM 4099 C C . THR A 1 526 ? -4.094 12.457 -10.050 1.00 98.38 526 THR A C 1
ATOM 4101 O O . THR A 1 526 ? -5.054 11.873 -10.559 1.00 98.38 526 THR A O 1
ATOM 4104 N N . THR A 1 527 ? -3.058 11.790 -9.530 1.00 98.81 527 THR A N 1
ATOM 4105 C CA . THR A 1 527 ? -2.998 10.320 -9.495 1.00 98.81 527 THR A CA 1
ATOM 4106 C C . THR A 1 527 ? -4.130 9.734 -8.654 1.00 98.81 527 THR A C 1
ATOM 4108 O O . THR A 1 527 ? -4.820 8.841 -9.132 1.00 98.81 527 THR A O 1
ATOM 4111 N N . ALA A 1 528 ? -4.392 10.259 -7.453 1.00 98.56 528 ALA A N 1
ATOM 4112 C CA . ALA A 1 528 ? -5.468 9.773 -6.588 1.00 98.56 528 ALA A CA 1
ATOM 4113 C C . ALA A 1 528 ? -6.850 9.860 -7.261 1.00 98.56 528 ALA A C 1
ATOM 4115 O O . ALA A 1 528 ? -7.627 8.904 -7.201 1.00 98.56 528 ALA A O 1
ATOM 4116 N N . ASN A 1 529 ? -7.132 10.976 -7.943 1.00 98.12 529 ASN A N 1
ATOM 4117 C CA . ASN A 1 529 ? -8.383 11.219 -8.667 1.00 98.12 529 ASN A CA 1
ATOM 4118 C C . ASN A 1 529 ? -8.553 10.285 -9.874 1.00 98.12 529 ASN A C 1
ATOM 4120 O O . ASN A 1 529 ? -9.621 9.693 -10.070 1.00 98.12 529 ASN A O 1
ATOM 4124 N N . GLY A 1 530 ? -7.493 10.131 -10.673 1.00 98.50 530 GLY A N 1
ATOM 4125 C CA . GLY A 1 530 ? -7.479 9.213 -11.807 1.00 98.50 530 GLY A CA 1
ATOM 4126 C C . GLY A 1 530 ? -7.611 7.757 -11.361 1.00 98.50 530 GLY A C 1
ATOM 4127 O O . GLY A 1 530 ? -8.461 7.028 -11.872 1.00 98.50 530 GLY A O 1
ATOM 4128 N N . ALA A 1 531 ? -6.848 7.363 -10.340 1.00 98.56 531 ALA A N 1
ATOM 4129 C CA . ALA A 1 531 ? -6.892 6.041 -9.732 1.00 98.56 531 ALA A CA 1
ATOM 4130 C C . ALA A 1 531 ? -8.280 5.715 -9.181 1.00 98.56 531 ALA A C 1
ATOM 4132 O O . ALA A 1 531 ? -8.770 4.629 -9.459 1.00 98.56 531 ALA A O 1
ATOM 4133 N N . ARG A 1 532 ? -8.938 6.642 -8.474 1.00 98.00 532 ARG A N 1
ATOM 4134 C CA . ARG A 1 532 ? -10.309 6.470 -7.960 1.00 98.00 532 ARG A CA 1
ATOM 4135 C C . ARG A 1 532 ? -11.335 6.201 -9.057 1.00 98.00 532 ARG A C 1
ATOM 4137 O O . ARG A 1 532 ? -12.254 5.413 -8.882 1.00 98.00 532 ARG A O 1
ATOM 4144 N N . SER A 1 533 ? -11.163 6.831 -10.215 1.00 98.19 533 SER A N 1
ATOM 4145 C CA . SER A 1 533 ? -12.042 6.612 -11.372 1.00 98.19 533 SER A CA 1
ATOM 4146 C C . SER A 1 533 ? -11.674 5.354 -12.175 1.00 98.19 533 SER A C 1
ATOM 4148 O O . SER A 1 533 ? -12.479 4.853 -12.963 1.00 98.19 533 SER A O 1
ATOM 4150 N N . PHE A 1 534 ? -10.446 4.856 -12.015 1.00 98.56 534 PHE A N 1
ATOM 4151 C CA . PHE A 1 534 ? -9.896 3.732 -12.768 1.00 98.56 534 PHE A CA 1
ATOM 4152 C C . PHE A 1 534 ? -9.977 2.396 -12.021 1.00 98.56 534 PHE A C 1
ATOM 4154 O O . PHE A 1 534 ? -10.281 1.385 -12.642 1.00 98.56 534 PHE A O 1
ATOM 4161 N N . ASN A 1 535 ? -9.717 2.361 -10.718 1.00 97.44 535 ASN A N 1
ATOM 4162 C CA . ASN A 1 535 ? -9.660 1.134 -9.926 1.00 97.44 535 ASN A CA 1
ATOM 4163 C C . ASN A 1 535 ? -11.076 0.613 -9.569 1.00 97.44 535 ASN A C 1
ATOM 4165 O O . ASN A 1 535 ? -12.076 1.251 -9.899 1.00 97.44 535 ASN A O 1
ATOM 4169 N N . ASP A 1 536 ? -11.181 -0.576 -8.964 1.00 95.88 536 ASP A N 1
ATOM 4170 C CA . ASP A 1 536 ? -12.461 -1.221 -8.594 1.00 95.88 536 ASP A CA 1
ATOM 4171 C C . ASP A 1 536 ? -12.900 -0.980 -7.130 1.00 95.88 536 ASP A C 1
ATOM 4173 O O . ASP A 1 536 ? -13.780 -1.678 -6.621 1.00 95.88 536 ASP A O 1
ATOM 4177 N N . ILE A 1 537 ? -12.280 -0.033 -6.423 1.00 95.88 537 ILE A N 1
ATOM 4178 C CA . ILE A 1 537 ? -12.533 0.239 -5.004 1.00 95.88 537 ILE A CA 1
ATOM 4179 C C . ILE A 1 537 ? -13.662 1.263 -4.847 1.00 95.88 537 ILE A C 1
ATOM 4181 O O . ILE A 1 537 ? -13.787 2.216 -5.611 1.00 95.88 537 ILE A O 1
ATOM 4185 N N . SER A 1 538 ? -14.523 1.053 -3.850 1.00 96.25 538 SER A N 1
ATOM 4186 C CA . SER A 1 538 ? -15.602 1.986 -3.536 1.00 96.25 538 SER A CA 1
ATOM 4187 C C . SER A 1 538 ? -15.086 3.232 -2.823 1.00 96.25 538 SER A C 1
ATOM 4189 O O . SER A 1 538 ? -14.152 3.179 -2.031 1.00 96.25 538 SER A O 1
ATOM 4191 N N . ASP A 1 539 ? -15.772 4.353 -3.017 1.00 97.38 539 ASP A N 1
ATOM 4192 C CA . ASP A 1 539 ? -15.478 5.609 -2.318 1.00 97.38 539 ASP A CA 1
ATOM 4193 C C . ASP A 1 539 ? -15.533 5.476 -0.795 1.00 97.38 539 ASP A C 1
ATOM 4195 O O . ASP A 1 539 ? -14.675 5.989 -0.082 1.00 97.38 539 ASP A O 1
ATOM 4199 N N . TYR A 1 540 ? -16.541 4.762 -0.304 1.00 98.00 540 TYR A N 1
ATOM 4200 C CA . TYR A 1 540 ? -16.755 4.523 1.114 1.00 98.00 540 TYR A CA 1
ATOM 4201 C C . TYR A 1 540 ? -16.394 3.083 1.463 1.00 98.00 540 TYR A C 1
ATOM 4203 O O . TYR A 1 540 ? -16.837 2.144 0.800 1.00 98.00 540 TYR A O 1
ATOM 4211 N N . GLY A 1 541 ? -15.646 2.900 2.544 1.00 96.06 541 GLY A N 1
ATOM 4212 C CA . GLY A 1 541 ? -15.311 1.586 3.074 1.00 96.06 541 GLY A CA 1
ATOM 4213 C C . GLY A 1 541 ? -14.465 1.719 4.327 1.00 96.06 541 GLY A C 1
ATOM 4214 O O . GLY A 1 541 ? -13.624 2.607 4.406 1.00 96.06 541 GLY A O 1
ATOM 4215 N N . PHE A 1 542 ? -14.676 0.848 5.309 1.00 96.50 542 PHE A N 1
ATOM 4216 C CA . PHE A 1 542 ? -13.784 0.756 6.459 1.00 96.50 542 PHE A CA 1
ATOM 4217 C C . PHE A 1 542 ? -13.675 -0.675 6.976 1.00 96.50 542 PHE A C 1
ATOM 4219 O O . PHE A 1 542 ? -14.495 -1.529 6.649 1.00 96.50 542 PHE A O 1
ATOM 4226 N N . SER A 1 543 ? -12.681 -0.921 7.821 1.00 94.00 543 SER A N 1
ATOM 4227 C CA . SER A 1 543 ? -12.584 -2.133 8.635 1.00 94.00 543 SER A CA 1
ATOM 4228 C C . SER A 1 543 ? -12.273 -1.775 10.082 1.00 94.00 543 SER A C 1
ATOM 4230 O O . SER A 1 543 ? -11.513 -0.837 10.322 1.00 94.00 543 SER A O 1
ATOM 4232 N N . VAL A 1 544 ? -12.802 -2.537 11.039 1.00 92.94 544 VAL A N 1
ATOM 4233 C CA . VAL A 1 544 ? -12.375 -2.460 12.443 1.00 92.94 544 VAL A CA 1
ATOM 4234 C C . VAL A 1 544 ? -11.131 -3.323 12.617 1.00 92.94 544 VAL A C 1
ATOM 4236 O O . VAL A 1 544 ? -11.153 -4.511 12.305 1.00 92.94 544 VAL A O 1
ATOM 4239 N N . LEU A 1 545 ? -10.050 -2.726 13.111 1.00 87.56 545 LEU A N 1
ATOM 4240 C CA . LEU A 1 545 ? -8.800 -3.419 13.425 1.00 87.56 545 LEU A CA 1
ATOM 4241 C C . LEU A 1 545 ? -8.718 -3.806 14.904 1.00 87.56 545 LEU A C 1
ATOM 4243 O O . LEU A 1 545 ? -8.107 -4.817 15.244 1.00 87.56 545 LEU A O 1
ATOM 4247 N N . TYR A 1 546 ? -9.303 -2.990 15.782 1.00 87.88 546 TYR A N 1
ATOM 4248 C CA . TYR A 1 546 ? -9.272 -3.198 17.225 1.00 87.88 546 TYR A CA 1
ATOM 4249 C C . TYR A 1 546 ? -10.437 -2.492 17.921 1.00 87.88 546 TYR A C 1
ATOM 4251 O O . TYR A 1 546 ? -10.860 -1.422 17.488 1.00 87.88 546 TYR A O 1
ATOM 4259 N N . CYS A 1 547 ? -10.912 -3.082 19.015 1.00 85.31 547 CYS A N 1
ATOM 4260 C CA . CYS A 1 547 ? -11.881 -2.510 19.940 1.00 85.31 547 CYS A CA 1
ATOM 4261 C C . CYS A 1 547 ? -11.684 -3.166 21.317 1.00 85.31 547 CYS A C 1
ATOM 4263 O O . CYS A 1 547 ? -11.500 -4.383 21.379 1.00 85.31 547 CYS A O 1
ATOM 4265 N N . ASP A 1 548 ? -11.716 -2.382 22.395 1.00 83.69 548 ASP A N 1
ATOM 4266 C CA . ASP A 1 548 ? -11.672 -2.868 23.784 1.00 83.69 548 ASP A CA 1
ATOM 4267 C C . ASP A 1 548 ? -12.911 -2.484 24.600 1.00 83.69 548 ASP A C 1
ATOM 4269 O O . ASP A 1 548 ? -12.831 -2.207 25.797 1.00 83.69 548 ASP A O 1
ATOM 4273 N N . PHE A 1 549 ? -14.084 -2.509 23.960 1.00 85.94 549 PHE A N 1
ATOM 4274 C CA . PHE A 1 549 ? -15.344 -2.350 24.679 1.00 85.94 549 PHE A CA 1
ATOM 4275 C C . PHE A 1 549 ? -15.484 -3.402 25.794 1.00 85.94 549 PHE A C 1
ATOM 4277 O O . PHE A 1 549 ? -15.243 -4.587 25.554 1.00 85.94 549 PHE A O 1
ATOM 4284 N N . PRO A 1 550 ? -15.887 -2.996 27.012 1.00 80.81 550 PRO A N 1
ATOM 4285 C CA . PRO A 1 550 ? -16.151 -3.926 28.101 1.00 80.81 550 PRO A CA 1
ATOM 4286 C C . PRO A 1 550 ? -17.405 -4.764 27.816 1.00 80.81 550 PRO A C 1
ATOM 4288 O O . PRO A 1 550 ? -18.384 -4.263 27.270 1.00 80.81 550 PRO A O 1
ATOM 4291 N N . ASP A 1 551 ? -17.429 -6.022 28.255 1.00 77.12 551 ASP A N 1
ATOM 4292 C CA . ASP A 1 551 ? -18.656 -6.840 28.217 1.00 77.12 551 ASP A CA 1
ATOM 4293 C C . ASP A 1 551 ? -19.633 -6.465 29.348 1.00 77.12 551 ASP A C 1
ATOM 4295 O O . ASP A 1 551 ? -20.845 -6.632 29.207 1.00 77.12 551 ASP A O 1
ATOM 4299 N N . TYR A 1 552 ? -19.110 -5.930 30.460 1.00 78.38 552 TYR A N 1
ATOM 4300 C CA . TYR A 1 552 ? -19.866 -5.593 31.669 1.00 78.38 552 TYR A CA 1
ATOM 4301 C C . TYR A 1 552 ? -19.565 -4.181 32.170 1.00 78.38 552 TYR A C 1
ATOM 4303 O O . TYR A 1 552 ? -18.406 -3.738 32.178 1.00 78.38 552 TYR A O 1
ATOM 4311 N N . MET A 1 553 ? -20.611 -3.499 32.633 1.00 81.50 553 MET A N 1
ATOM 4312 C CA . MET A 1 553 ? -20.512 -2.204 33.303 1.00 81.50 553 MET A CA 1
ATOM 4313 C C . MET A 1 553 ? -21.514 -2.101 34.459 1.00 81.50 553 MET A C 1
ATOM 4315 O O . MET A 1 553 ? -22.583 -2.708 34.402 1.00 81.50 553 MET A O 1
ATOM 4319 N N . TYR A 1 554 ? -21.195 -1.315 35.484 1.00 82.38 554 TYR A N 1
ATOM 4320 C CA . TYR A 1 554 ? -22.183 -0.936 36.499 1.00 82.38 554 TYR A CA 1
ATOM 4321 C C . TYR A 1 554 ? -23.087 0.193 35.986 1.00 82.38 554 TYR A C 1
ATOM 4323 O O . TYR A 1 554 ? -22.660 0.967 35.123 1.00 82.38 554 TYR A O 1
ATOM 4331 N N . PRO A 1 555 ? -24.327 0.325 36.489 1.00 83.19 555 PRO A N 1
ATOM 4332 C CA . PRO A 1 555 ? -25.171 1.476 36.195 1.00 83.19 555 PRO A CA 1
ATOM 4333 C C . PRO A 1 555 ? -24.440 2.811 36.390 1.00 83.19 555 PRO A C 1
ATOM 4335 O O . PRO A 1 555 ? -23.855 3.064 37.437 1.00 83.19 555 PRO A O 1
ATOM 4338 N N . GLY A 1 556 ? -24.434 3.663 35.361 1.00 86.12 556 GLY A N 1
ATOM 4339 C CA . GLY A 1 556 ? -23.744 4.957 35.404 1.00 86.12 556 GLY A CA 1
ATOM 4340 C C . GLY A 1 556 ? -22.214 4.910 35.356 1.00 86.12 556 GLY A C 1
ATOM 4341 O O . GLY A 1 556 ? -21.592 5.968 35.399 1.00 86.12 556 GLY A O 1
ATOM 4342 N N . GLU A 1 557 ? -21.592 3.732 35.256 1.00 83.19 557 GLU A N 1
ATOM 4343 C CA . GLU A 1 557 ? -20.134 3.609 35.198 1.00 83.19 557 GLU A CA 1
ATOM 4344 C C . GLU A 1 557 ? -19.562 4.296 33.952 1.00 83.19 557 GLU A C 1
ATOM 4346 O O . GLU A 1 557 ? -20.133 4.223 32.859 1.00 83.19 557 GLU A O 1
ATOM 4351 N N . HIS A 1 558 ? -18.393 4.914 34.120 1.00 82.44 558 HIS A N 1
ATOM 4352 C CA . HIS A 1 558 ? -17.619 5.527 33.050 1.00 82.44 558 HIS A CA 1
ATOM 4353 C C . HIS A 1 558 ? -16.392 4.668 32.720 1.00 82.44 558 HIS A C 1
ATOM 4355 O O . HIS A 1 558 ? -15.647 4.282 33.622 1.00 82.44 558 HIS A O 1
ATOM 4361 N N . LYS A 1 559 ? -16.155 4.375 31.436 1.00 77.31 559 LYS A N 1
ATOM 4362 C CA . LYS A 1 559 ? -14.960 3.646 30.974 1.00 77.31 559 LYS A CA 1
ATOM 4363 C C . LYS A 1 559 ? -14.374 4.259 29.714 1.00 77.31 559 LYS A C 1
ATOM 4365 O O . LYS A 1 559 ? -15.056 4.345 28.699 1.00 77.31 559 LYS A O 1
ATOM 4370 N N . THR A 1 560 ? -13.090 4.600 29.745 1.00 86.88 560 THR A N 1
ATOM 4371 C CA . THR A 1 560 ? -12.346 4.962 28.533 1.00 86.88 560 THR A CA 1
ATOM 4372 C C . THR A 1 560 ? -12.072 3.719 27.698 1.00 86.88 560 THR A C 1
ATOM 4374 O O . THR A 1 560 ? -11.545 2.728 28.203 1.00 86.88 560 THR A O 1
ATOM 4377 N N . VAL A 1 561 ? -12.409 3.791 26.416 1.00 85.69 561 VAL A N 1
ATOM 4378 C CA . VAL A 1 561 ? -12.218 2.726 25.431 1.00 85.69 561 VAL A CA 1
ATOM 4379 C C . VAL A 1 561 ? -11.562 3.274 24.174 1.00 85.69 561 VAL A C 1
ATOM 4381 O O . VAL A 1 561 ? -11.548 4.480 23.916 1.00 85.69 561 VAL A O 1
ATOM 4384 N N . ARG A 1 562 ? -11.033 2.365 23.363 1.00 88.38 562 ARG A N 1
ATOM 4385 C CA . ARG A 1 562 ? -10.367 2.644 22.100 1.00 88.38 562 ARG A CA 1
ATOM 4386 C C . ARG A 1 562 ? -10.925 1.765 20.997 1.00 88.38 562 ARG A C 1
ATOM 4388 O O . ARG A 1 562 ? -11.066 0.551 21.139 1.00 88.38 562 ARG A O 1
ATOM 4395 N N . VAL A 1 563 ? -11.153 2.383 19.848 1.00 92.94 563 VAL A N 1
ATOM 4396 C CA . VAL A 1 563 ? -11.487 1.702 18.599 1.00 92.94 563 VAL A CA 1
ATOM 4397 C C . VAL A 1 563 ? -10.493 2.139 17.537 1.00 92.94 563 VAL A C 1
ATOM 4399 O O . VAL A 1 563 ? -10.305 3.330 17.308 1.00 92.94 563 VAL A O 1
ATOM 4402 N N . ILE A 1 564 ? -9.855 1.179 16.874 1.00 94.69 564 ILE A N 1
ATOM 4403 C CA . ILE A 1 564 ? -8.983 1.449 15.731 1.00 94.69 564 ILE A CA 1
ATOM 4404 C C . ILE A 1 564 ? -9.692 0.948 14.488 1.00 94.69 564 ILE A C 1
ATOM 4406 O O . ILE A 1 564 ? -9.974 -0.245 14.361 1.00 94.69 564 ILE A O 1
ATOM 4410 N N . VAL A 1 565 ? -9.962 1.857 13.563 1.00 97.00 565 VAL A N 1
ATOM 4411 C CA . VAL A 1 565 ? -10.542 1.552 12.254 1.00 97.00 565 VAL A CA 1
ATOM 4412 C C . VAL A 1 565 ? -9.560 1.923 11.160 1.00 97.00 565 VAL A C 1
ATOM 4414 O O . VAL A 1 565 ? -8.659 2.722 11.378 1.00 97.00 565 VAL A O 1
ATOM 4417 N N . ARG A 1 566 ? -9.728 1.364 9.968 1.00 97.88 566 ARG A N 1
ATOM 4418 C CA . ARG A 1 566 ? -8.921 1.695 8.792 1.00 97.88 566 ARG A CA 1
ATOM 4419 C C . ARG A 1 566 ? -9.796 2.061 7.619 1.00 97.88 566 ARG A C 1
ATOM 4421 O O . ARG A 1 566 ? -10.810 1.400 7.399 1.00 97.88 566 ARG A O 1
ATOM 4428 N N . ASN A 1 567 ? -9.380 3.084 6.879 1.00 98.38 567 ASN A N 1
ATOM 4429 C CA . ASN A 1 567 ? -10.029 3.457 5.635 1.00 98.38 567 ASN A CA 1
ATOM 4430 C C . ASN A 1 567 ? -9.782 2.387 4.575 1.00 98.38 567 ASN A C 1
ATOM 4432 O O . ASN A 1 567 ? -8.641 2.051 4.291 1.00 98.38 567 ASN A O 1
ATOM 4436 N N . GLU A 1 568 ? -10.846 1.839 4.006 1.00 96.88 568 GLU A N 1
ATOM 4437 C CA . GLU A 1 568 ? -10.784 0.849 2.924 1.00 96.88 568 GLU A CA 1
ATOM 4438 C C . GLU A 1 568 ? -11.340 1.419 1.609 1.00 96.88 568 GLU A C 1
ATOM 4440 O O . GLU A 1 568 ? -11.322 0.721 0.597 1.00 96.88 568 GLU A O 1
ATOM 4445 N N . GLY A 1 569 ? -11.831 2.665 1.618 1.00 97.31 569 GLY A N 1
ATOM 4446 C CA . GLY A 1 569 ? -12.373 3.353 0.451 1.00 97.31 569 GLY A CA 1
ATOM 4447 C C . GLY A 1 569 ? -11.461 4.447 -0.104 1.00 97.31 569 GLY A C 1
ATOM 4448 O O . GLY A 1 569 ? -10.456 4.815 0.504 1.00 97.31 569 GLY A O 1
ATOM 4449 N N . ASP A 1 570 ? -11.829 4.964 -1.276 1.00 97.12 570 ASP A N 1
ATOM 4450 C CA . ASP A 1 570 ? -11.030 5.948 -2.022 1.00 97.12 570 ASP A CA 1
ATOM 4451 C C . ASP A 1 570 ? -11.269 7.403 -1.606 1.00 97.12 570 ASP A C 1
ATOM 4453 O O . ASP A 1 570 ? -10.446 8.269 -1.918 1.00 97.12 570 ASP A O 1
ATOM 4457 N N . LEU A 1 571 ? -12.360 7.697 -0.888 1.00 96.94 571 LEU A N 1
ATOM 4458 C CA . LEU A 1 571 ? -12.521 8.997 -0.246 1.00 96.94 571 LEU A CA 1
ATOM 4459 C C . LEU A 1 571 ? -11.665 9.060 1.013 1.00 96.94 571 LEU A C 1
ATOM 4461 O O . LEU A 1 571 ? -11.748 8.201 1.893 1.00 96.94 571 LEU A O 1
ATOM 4465 N N . MET A 1 572 ? -10.860 10.114 1.110 1.00 97.44 572 MET A N 1
ATOM 4466 C CA . MET A 1 572 ? -10.082 10.377 2.311 1.00 97.44 572 MET A CA 1
ATOM 4467 C C . MET A 1 572 ? -10.991 10.860 3.434 1.00 97.44 572 MET A C 1
ATOM 4469 O O . MET A 1 572 ? -11.942 11.602 3.195 1.00 97.44 572 MET A O 1
ATOM 4473 N N . TRP A 1 573 ? -10.681 10.465 4.666 1.00 98.19 573 TRP A N 1
ATOM 4474 C CA . TRP A 1 573 ? -11.424 10.950 5.824 1.00 98.19 573 TRP A CA 1
ATOM 4475 C C . TRP A 1 573 ? -10.747 12.153 6.458 1.00 98.19 573 TRP A C 1
ATOM 4477 O O . TRP A 1 573 ? -9.529 12.175 6.643 1.00 98.19 573 TRP A O 1
ATOM 4487 N N . SER A 1 574 ? -11.550 13.128 6.851 1.00 97.75 574 SER A N 1
ATOM 4488 C CA . SER A 1 574 ? -11.122 14.269 7.646 1.00 97.75 574 SER A CA 1
ATOM 4489 C C . SER A 1 574 ? -12.306 14.778 8.467 1.00 97.75 574 SER A C 1
ATOM 4491 O O . SER A 1 574 ? -13.464 14.574 8.088 1.00 97.75 574 SER A O 1
ATOM 4493 N N . GLU A 1 575 ? -12.034 15.479 9.568 1.00 96.69 575 GLU A N 1
ATOM 4494 C CA . GLU A 1 575 ? -13.102 16.201 10.270 1.00 96.69 575 GLU A CA 1
ATOM 4495 C C . GLU A 1 575 ? -13.617 17.393 9.440 1.00 96.69 575 GLU A C 1
ATOM 4497 O O . GLU A 1 575 ? -14.776 17.774 9.577 1.00 96.69 575 GLU A O 1
ATOM 4502 N N . ASN A 1 576 ? -12.810 17.937 8.516 1.00 95.81 576 ASN A N 1
ATOM 4503 C CA . ASN A 1 576 ? -13.240 19.017 7.616 1.00 95.81 576 ASN A CA 1
ATOM 4504 C C . ASN A 1 576 ? -14.384 18.566 6.692 1.00 95.81 576 ASN A C 1
ATOM 4506 O O . ASN A 1 576 ? -15.289 19.347 6.405 1.00 95.81 576 ASN A O 1
ATOM 4510 N N . ASP A 1 577 ? -14.369 17.293 6.288 1.00 97.00 577 ASP A N 1
ATOM 4511 C CA . ASP A 1 577 ? -15.408 16.650 5.475 1.00 97.00 577 ASP A CA 1
ATOM 4512 C C . ASP A 1 577 ? -16.439 15.880 6.322 1.00 97.00 577 ASP A C 1
ATOM 4514 O O . ASP A 1 577 ? -17.272 15.145 5.782 1.00 97.00 577 ASP A O 1
ATOM 4518 N N . LEU A 1 578 ? -16.390 16.067 7.648 1.00 97.62 578 LEU A N 1
ATOM 4519 C CA . LEU A 1 578 ? -17.281 15.491 8.656 1.00 97.62 578 LEU A CA 1
ATOM 4520 C C . LEU A 1 578 ? -17.316 13.954 8.677 1.00 97.62 578 LEU A C 1
ATOM 4522 O O . LEU A 1 578 ? -18.368 13.356 8.924 1.00 97.62 578 LEU A O 1
ATOM 4526 N N . PHE A 1 579 ? -16.174 13.306 8.440 1.00 98.50 579 PHE A N 1
ATOM 4527 C CA . PHE A 1 579 ? -16.026 11.874 8.695 1.00 98.50 579 PHE A CA 1
ATOM 4528 C C . PHE A 1 579 ? -15.790 11.609 10.179 1.00 98.50 579 PHE A C 1
ATOM 4530 O O . PHE A 1 579 ? -14.878 12.167 10.786 1.00 98.50 579 PHE A O 1
ATOM 4537 N N . ARG A 1 580 ? -16.603 10.727 10.760 1.00 98.12 580 ARG A N 1
ATOM 4538 C CA . ARG A 1 580 ? -16.616 10.430 12.195 1.00 98.12 580 ARG A CA 1
ATOM 4539 C C . ARG A 1 580 ? -16.872 8.953 12.451 1.00 98.12 580 ARG A C 1
ATOM 4541 O O . ARG A 1 580 ? -17.428 8.253 11.605 1.00 98.12 580 ARG A O 1
ATOM 4548 N N . PHE A 1 581 ? -16.512 8.501 13.644 1.00 98.06 581 PHE A N 1
ATOM 4549 C CA . PHE A 1 581 ? -16.966 7.225 14.187 1.00 98.06 581 PHE A CA 1
ATOM 4550 C C . PHE A 1 581 ? -18.122 7.473 15.155 1.00 98.06 581 PHE A C 1
ATOM 4552 O O . PHE A 1 581 ? -18.149 8.495 15.842 1.00 98.06 581 PHE A O 1
ATOM 4559 N N . GLY A 1 582 ? -19.095 6.572 15.229 1.00 96.81 582 GLY A N 1
ATOM 4560 C CA . GLY A 1 582 ? -20.239 6.785 16.107 1.00 96.81 582 GLY A CA 1
ATOM 4561 C C . GLY A 1 582 ? -21.086 5.554 16.359 1.00 96.81 582 GLY A C 1
ATOM 4562 O O . GLY A 1 582 ? -20.990 4.554 15.648 1.00 96.81 582 GLY A O 1
ATOM 4563 N N . GLN A 1 583 ? -21.944 5.671 17.369 1.00 96.31 583 GLN A N 1
ATOM 4564 C CA . GLN A 1 583 ? -23.022 4.725 17.640 1.00 96.31 583 GLN A CA 1
ATOM 4565 C C . GLN A 1 583 ? -24.234 5.092 16.774 1.00 96.31 583 GLN A C 1
ATOM 4567 O O . GLN A 1 583 ? -24.556 6.271 16.651 1.00 96.31 583 GLN A O 1
ATOM 4572 N N . LYS A 1 584 ? -24.904 4.106 16.173 1.00 94.31 584 LYS A N 1
ATOM 4573 C CA . LYS A 1 584 ? -26.059 4.283 15.280 1.00 94.31 584 LYS A CA 1
ATOM 4574 C C . LYS A 1 584 ? -27.348 4.491 16.074 1.00 94.31 584 LYS A C 1
ATOM 4576 O O . LYS A 1 584 ? -28.236 3.645 16.112 1.00 94.31 584 LYS A O 1
ATOM 4581 N N . GLU A 1 585 ? -27.469 5.669 16.663 1.00 89.00 585 GLU A N 1
ATOM 4582 C CA . GLU A 1 585 ? -28.544 6.088 17.564 1.00 89.00 585 GLU A CA 1
ATOM 4583 C C . GLU A 1 585 ? -29.953 6.081 16.950 1.00 89.00 585 GLU A C 1
ATOM 4585 O O . GLU A 1 585 ? -30.947 6.141 17.667 1.00 89.00 585 GLU A O 1
ATOM 4590 N N . TYR A 1 586 ? -30.057 6.026 15.621 1.00 89.12 586 TYR A N 1
ATOM 4591 C CA . TYR A 1 586 ? -31.332 5.988 14.903 1.00 89.12 586 TYR A CA 1
ATOM 4592 C C . TYR A 1 586 ? -31.967 4.589 14.854 1.00 89.12 586 TYR A C 1
ATOM 4594 O O . TYR A 1 586 ? -33.109 4.457 14.402 1.00 89.12 586 TYR A O 1
ATOM 4602 N N . LEU A 1 587 ? -31.244 3.540 15.263 1.00 91.31 587 LEU A N 1
ATOM 4603 C CA . LEU A 1 587 ? -31.774 2.180 15.300 1.00 91.31 587 LEU A CA 1
ATOM 4604 C C . LEU A 1 587 ? -32.789 2.019 16.440 1.00 91.31 587 LEU A C 1
ATOM 4606 O O . LEU A 1 587 ? -32.685 2.611 17.514 1.00 91.31 587 LEU A O 1
ATOM 4610 N N . GLN A 1 588 ? -33.830 1.223 16.196 1.00 89.94 588 GLN A N 1
ATOM 4611 C CA . GLN A 1 588 ? -34.885 1.014 17.182 1.00 89.94 588 GLN A CA 1
ATOM 4612 C C . GLN A 1 588 ? -34.356 0.213 18.379 1.00 89.94 588 GLN A C 1
ATOM 4614 O O . GLN A 1 588 ? -33.881 -0.904 18.209 1.00 89.94 588 GLN A O 1
ATOM 4619 N N . GLY A 1 589 ? -34.548 0.744 19.590 1.00 84.44 589 GLY A N 1
ATOM 4620 C CA . GLY A 1 589 ? -34.123 0.085 20.831 1.00 84.44 589 GLY A CA 1
ATOM 4621 C C . GLY A 1 589 ? -32.675 0.373 21.225 1.00 84.44 589 GLY A C 1
ATOM 4622 O O . GLY A 1 589 ? -32.206 -0.184 22.213 1.00 84.44 589 GLY A O 1
ATOM 4623 N N . GLU A 1 590 ? -31.994 1.248 20.485 1.00 91.81 590 GLU A N 1
ATOM 4624 C CA . GLU A 1 590 ? -30.630 1.659 20.780 1.00 91.81 590 GLU A CA 1
ATOM 4625 C C . GLU A 1 590 ? -30.579 2.545 22.036 1.00 91.81 590 GLU A C 1
ATOM 4627 O O . GLU A 1 590 ? -31.321 3.524 22.152 1.00 91.81 590 GLU A O 1
ATOM 4632 N N . THR A 1 591 ? -29.669 2.231 22.958 1.00 94.00 591 THR A N 1
ATOM 4633 C CA . THR A 1 591 ? -29.355 3.090 24.107 1.00 94.00 591 THR A CA 1
ATOM 4634 C C . THR A 1 591 ? -27.944 3.628 23.944 1.00 94.00 591 THR A C 1
ATOM 4636 O O . THR A 1 591 ? -27.013 2.854 23.729 1.00 94.00 591 THR A O 1
ATOM 4639 N N . LEU A 1 592 ? -27.778 4.947 24.039 1.00 94.00 592 LEU A N 1
ATOM 4640 C CA . LEU A 1 592 ? -26.476 5.593 23.893 1.00 94.00 592 LEU A CA 1
ATOM 4641 C C . LEU A 1 592 ? -25.571 5.311 25.092 1.00 94.00 592 LEU A C 1
ATOM 4643 O O . LEU A 1 592 ? -25.971 5.541 26.230 1.00 94.00 592 LEU A O 1
ATOM 4647 N N . PHE A 1 593 ? -24.337 4.893 24.808 1.00 94.69 593 PHE A N 1
ATOM 4648 C CA . PHE A 1 593 ? -23.265 4.768 25.800 1.00 94.69 593 PHE A CA 1
ATOM 4649 C C . PHE A 1 593 ? -22.311 5.974 25.763 1.00 94.69 593 PHE A C 1
ATOM 4651 O O . PHE A 1 593 ? -21.209 5.902 26.276 1.00 94.69 593 PHE A O 1
ATOM 4658 N N . GLY A 1 594 ? -22.679 7.095 25.139 1.00 92.56 594 GLY A N 1
ATOM 4659 C CA . GLY A 1 594 ? -21.811 8.270 25.041 1.00 92.56 594 GLY A CA 1
ATOM 4660 C C . GLY A 1 594 ? -22.433 9.395 24.219 1.00 92.56 594 GLY A C 1
ATOM 4661 O O . GLY A 1 594 ? -23.653 9.481 24.082 1.00 92.56 594 GLY A O 1
ATOM 4662 N N . THR A 1 595 ? -21.597 10.255 23.632 1.00 91.25 595 THR A N 1
ATOM 4663 C CA . THR A 1 595 ? -22.040 11.399 22.808 1.00 91.25 595 THR A CA 1
ATOM 4664 C C . THR A 1 595 ? -22.629 10.987 21.455 1.00 91.25 595 THR A C 1
ATOM 4666 O O . THR A 1 595 ? -23.252 11.805 20.782 1.00 91.25 595 THR A O 1
ATOM 4669 N N . GLY A 1 596 ? -22.407 9.739 21.029 1.00 92.19 596 GLY A N 1
ATOM 4670 C CA . GLY A 1 596 ? -22.891 9.173 19.768 1.00 92.19 596 GLY A CA 1
ATOM 4671 C C . GLY A 1 596 ? -22.009 9.466 18.549 1.00 92.19 596 GLY A C 1
ATOM 4672 O O . GLY A 1 596 ? -22.101 8.732 17.563 1.00 92.19 596 GLY A O 1
ATOM 4673 N N . ARG A 1 597 ? -21.133 10.482 18.602 1.00 96.31 597 ARG A N 1
ATOM 4674 C CA . ARG A 1 597 ? -20.187 10.854 17.532 1.00 96.31 597 ARG A CA 1
ATOM 4675 C C . ARG A 1 597 ? -18.820 11.238 18.082 1.00 96.31 597 ARG A C 1
ATOM 4677 O O . ARG A 1 597 ? -18.731 12.002 19.043 1.00 96.31 597 ARG A O 1
ATOM 4684 N N . TYR A 1 598 ? -17.779 10.777 17.396 1.00 97.25 598 TYR A N 1
ATOM 4685 C CA . TYR A 1 598 ? -16.376 10.974 17.739 1.00 97.25 598 TYR A CA 1
ATOM 4686 C C . TYR A 1 598 ? -15.603 11.424 16.500 1.00 97.25 598 TYR A C 1
ATOM 4688 O O . TYR A 1 598 ? -15.668 10.798 15.439 1.00 97.25 598 TYR A O 1
ATOM 4696 N N . THR A 1 599 ? -14.916 12.554 16.634 1.00 97.31 599 THR A N 1
ATOM 4697 C CA . THR A 1 599 ? -14.249 13.270 15.542 1.00 97.31 599 THR A CA 1
ATOM 4698 C C . THR A 1 599 ? -12.883 12.681 15.227 1.00 97.31 599 THR A C 1
ATOM 4700 O O . THR A 1 599 ? -12.220 12.129 16.106 1.00 97.31 599 THR A O 1
ATOM 4703 N N . ILE A 1 600 ? -12.423 12.857 13.991 1.00 97.00 600 ILE A N 1
ATOM 4704 C CA . ILE A 1 600 ? -11.037 12.551 13.626 1.00 97.00 600 ILE A CA 1
ATOM 4705 C C . ILE A 1 600 ? -10.133 13.683 14.123 1.00 97.00 600 ILE A C 1
ATOM 4707 O O . ILE A 1 600 ? -10.355 14.851 13.810 1.00 97.00 600 ILE A O 1
ATOM 4711 N N . ASP A 1 601 ? -9.079 13.346 14.867 1.00 94.81 601 ASP A N 1
ATOM 4712 C CA . ASP A 1 601 ? -8.021 14.307 15.182 1.00 94.81 601 ASP A CA 1
ATOM 4713 C C . ASP A 1 601 ? -7.156 14.539 13.935 1.00 94.81 601 ASP A C 1
ATOM 4715 O O . ASP A 1 601 ? -6.292 13.725 13.590 1.00 94.81 601 ASP A O 1
ATOM 4719 N N . ASN A 1 602 ? -7.396 15.654 13.245 1.00 92.62 602 ASN A N 1
ATOM 4720 C CA . ASN A 1 602 ? -6.669 16.019 12.031 1.00 92.62 602 ASN A CA 1
ATOM 4721 C C . ASN A 1 602 ? -5.152 16.156 12.260 1.00 92.62 602 ASN A C 1
ATOM 4723 O O . ASN A 1 602 ? -4.371 15.805 11.375 1.00 92.62 602 ASN A O 1
ATOM 4727 N N . THR A 1 603 ? -4.716 16.613 13.439 1.00 90.88 603 THR A N 1
ATOM 4728 C CA . THR A 1 603 ? -3.287 16.812 13.731 1.00 90.88 603 THR A CA 1
ATOM 4729 C C . THR A 1 603 ? -2.607 15.468 13.961 1.00 90.88 603 THR A C 1
ATOM 4731 O O . THR A 1 603 ? -1.609 15.158 13.307 1.00 90.88 603 THR A O 1
ATOM 4734 N N . ALA A 1 604 ? -3.174 14.630 14.835 1.00 89.50 604 ALA A N 1
ATOM 4735 C CA . ALA A 1 604 ? -2.636 13.298 15.122 1.00 89.50 604 ALA A CA 1
ATOM 4736 C C . ALA A 1 604 ? -2.627 12.385 13.883 1.00 89.50 604 ALA A C 1
ATOM 4738 O O . ALA A 1 604 ? -1.790 11.487 13.771 1.00 89.50 604 ALA A O 1
ATOM 4739 N N . ASN A 1 605 ? -3.528 12.637 12.929 1.00 92.81 605 ASN A N 1
ATOM 4740 C CA . ASN A 1 605 ? -3.632 11.898 11.675 1.00 92.81 605 ASN A CA 1
ATOM 4741 C C . ASN A 1 605 ? -3.011 12.632 10.473 1.00 92.81 605 ASN A C 1
ATOM 4743 O O . ASN A 1 605 ? -3.315 12.284 9.334 1.00 92.81 605 ASN A O 1
ATOM 4747 N N . GLU A 1 606 ? -2.116 13.604 10.695 1.00 93.44 606 GLU A N 1
ATOM 4748 C CA . GLU A 1 606 ? -1.336 14.283 9.642 1.00 93.44 606 GLU A CA 1
ATOM 4749 C C . GLU A 1 606 ? -2.209 14.780 8.461 1.00 93.44 606 GLU A C 1
ATOM 4751 O O . GLU A 1 606 ? -1.773 14.769 7.307 1.00 93.44 606 GLU A O 1
ATOM 4756 N N . VAL A 1 607 ? -3.462 15.165 8.725 1.00 93.75 607 VAL A N 1
ATOM 4757 C CA . VAL A 1 607 ? -4.438 15.545 7.690 1.00 93.75 607 VAL A CA 1
ATOM 4758 C C . VAL A 1 607 ? -3.961 16.783 6.941 1.00 93.75 607 VAL A C 1
ATOM 4760 O O . VAL A 1 607 ? -4.066 16.826 5.721 1.00 93.75 607 VAL A O 1
ATOM 4763 N N . ASP A 1 608 ? -3.332 17.730 7.635 1.00 89.38 608 ASP A N 1
ATOM 4764 C CA . ASP A 1 608 ? -2.786 18.945 7.022 1.00 89.38 608 ASP A CA 1
ATOM 4765 C C . ASP A 1 608 ? -1.641 18.658 6.034 1.00 89.38 608 ASP A C 1
ATOM 4767 O O . ASP A 1 608 ? -1.387 19.454 5.134 1.00 89.38 608 ASP A O 1
ATOM 4771 N N . ILE A 1 609 ? -0.955 17.517 6.178 1.00 88.31 609 ILE A N 1
ATOM 4772 C CA . ILE A 1 609 ? 0.153 17.116 5.299 1.00 88.31 609 ILE A CA 1
ATOM 4773 C C . ILE A 1 609 ? -0.380 16.372 4.072 1.00 88.31 609 ILE A C 1
ATOM 4775 O O . ILE A 1 609 ? 0.040 16.641 2.950 1.00 88.31 609 ILE A O 1
ATOM 4779 N N . TYR A 1 610 ? -1.296 15.420 4.273 1.00 91.06 610 TYR A N 1
ATOM 4780 C CA . TYR A 1 610 ? -1.734 14.505 3.210 1.00 91.06 610 TYR A CA 1
ATOM 4781 C C . TYR A 1 610 ? -3.106 14.842 2.612 1.00 91.06 610 TYR A C 1
ATOM 4783 O O . TYR A 1 610 ? -3.546 14.157 1.693 1.00 91.06 610 TYR A O 1
ATOM 4791 N N . GLY A 1 611 ? -3.795 15.864 3.123 1.00 91.25 611 GLY A N 1
ATOM 4792 C CA . GLY A 1 611 ? -5.156 16.243 2.729 1.00 91.25 611 GLY A CA 1
ATOM 4793 C C . GLY A 1 611 ? -6.262 15.388 3.358 1.00 91.25 611 GLY A C 1
ATOM 4794 O O . GLY A 1 611 ? -7.434 15.726 3.232 1.00 91.25 611 GLY A O 1
ATOM 4795 N N . GLY A 1 612 ? -5.912 14.302 4.053 1.00 96.12 612 GLY A N 1
ATOM 4796 C CA . GLY A 1 612 ? -6.860 13.413 4.717 1.00 96.12 612 GLY A CA 1
ATOM 4797 C C . GLY A 1 612 ? -6.272 12.043 5.055 1.00 96.12 612 GLY A C 1
ATOM 4798 O O . GLY A 1 612 ? -5.105 11.736 4.794 1.00 96.12 612 GLY A O 1
ATOM 4799 N N . VAL A 1 613 ? -7.102 11.195 5.652 1.00 98.00 613 VAL A N 1
ATOM 4800 C CA . VAL A 1 613 ? -6.799 9.790 5.933 1.00 98.00 613 VAL A CA 1
ATOM 4801 C C . VAL A 1 613 ? -7.116 8.968 4.686 1.00 98.00 613 VAL A C 1
ATOM 4803 O O . VAL A 1 613 ? -8.274 8.637 4.434 1.00 98.00 613 VAL A O 1
ATOM 4806 N N . CYS A 1 614 ? -6.092 8.663 3.892 1.00 97.56 614 CYS A N 1
ATOM 4807 C CA . CYS A 1 614 ? -6.210 7.905 2.646 1.00 97.56 614 CYS A CA 1
ATOM 4808 C C . CYS A 1 614 ? -6.524 6.415 2.851 1.00 97.56 614 CYS A C 1
ATOM 4810 O O . CYS A 1 614 ? -6.464 5.886 3.966 1.00 97.56 614 CYS A O 1
ATOM 4812 N N . ARG A 1 615 ? -6.849 5.729 1.750 1.00 97.81 615 ARG A N 1
ATOM 4813 C CA . ARG A 1 615 ? -7.082 4.285 1.728 1.00 97.81 615 ARG A CA 1
ATOM 4814 C C . ARG A 1 615 ? -5.911 3.526 2.353 1.00 97.81 615 ARG A C 1
ATOM 4816 O O . ARG A 1 615 ? -4.743 3.826 2.118 1.00 97.81 615 ARG A O 1
ATOM 4823 N N . GLY A 1 616 ? -6.239 2.520 3.148 1.00 97.62 616 GLY A N 1
ATOM 4824 C CA . GLY A 1 616 ? -5.304 1.689 3.887 1.00 97.62 616 GLY A CA 1
ATOM 4825 C C . GLY A 1 616 ? -4.752 2.335 5.155 1.00 97.62 616 GLY A C 1
ATOM 4826 O O . GLY A 1 616 ? -3.955 1.699 5.839 1.00 97.62 616 GLY A O 1
ATOM 4827 N N . ARG A 1 617 ? -5.147 3.558 5.521 1.00 97.75 617 ARG A N 1
ATOM 4828 C CA . ARG A 1 617 ? -4.636 4.230 6.722 1.00 97.75 617 ARG A CA 1
ATOM 4829 C C . ARG A 1 617 ? -5.544 4.016 7.946 1.00 97.75 617 ARG A C 1
ATOM 4831 O O . ARG A 1 617 ? -6.757 4.211 7.834 1.00 97.75 617 ARG A O 1
ATOM 4838 N N . PRO A 1 618 ? -4.990 3.627 9.112 1.00 97.00 618 PRO A N 1
ATOM 4839 C CA . PRO A 1 618 ? -5.748 3.484 10.348 1.00 97.00 618 PRO A CA 1
ATOM 4840 C C . PRO A 1 618 ? -5.953 4.819 11.080 1.00 97.00 618 PRO A C 1
ATOM 4842 O O . PRO A 1 618 ? -5.117 5.718 10.986 1.00 97.00 618 PRO A O 1
ATOM 4845 N N . VAL A 1 619 ? -7.041 4.904 11.845 1.00 97.12 619 VAL A N 1
ATOM 4846 C CA . VAL A 1 619 ? -7.405 5.987 12.769 1.00 97.12 619 VAL A CA 1
ATOM 4847 C C . VAL A 1 619 ? -7.798 5.365 14.103 1.00 97.12 619 VAL A C 1
ATOM 4849 O O . VAL A 1 619 ? -8.584 4.415 14.142 1.00 97.12 619 VAL A O 1
ATOM 4852 N N . THR A 1 620 ? -7.270 5.920 15.190 1.00 93.94 620 THR A N 1
ATOM 4853 C CA . THR A 1 620 ? -7.651 5.555 16.557 1.00 93.94 620 THR A CA 1
ATOM 4854 C C . THR A 1 620 ? -8.653 6.567 17.092 1.00 93.94 620 THR A C 1
ATOM 4856 O O . THR A 1 620 ? -8.369 7.762 17.118 1.00 93.94 620 THR A O 1
ATOM 4859 N N . PHE A 1 621 ? -9.795 6.076 17.555 1.00 95.44 621 PHE A N 1
ATOM 4860 C CA . PHE A 1 621 ? -10.769 6.820 18.339 1.00 95.44 621 PHE A CA 1
ATOM 4861 C C . PHE A 1 621 ? -10.640 6.387 19.795 1.00 95.44 621 PHE A C 1
ATOM 4863 O O . PHE A 1 621 ? -10.770 5.201 20.090 1.00 95.44 621 PHE A O 1
ATOM 4870 N N . GLU A 1 622 ? -10.386 7.335 20.690 1.00 91.31 622 GLU A N 1
ATOM 4871 C CA . GLU A 1 622 ? -10.389 7.121 22.137 1.00 91.31 622 GLU A CA 1
ATOM 4872 C C . GLU A 1 622 ? -11.494 7.976 22.747 1.00 91.31 622 GLU A C 1
ATOM 4874 O O . GLU A 1 622 ? -11.590 9.172 22.461 1.00 91.31 622 GLU A O 1
ATOM 4879 N N . PHE A 1 623 ? -12.371 7.351 23.526 1.00 91.56 623 PHE A N 1
ATOM 4880 C CA . PHE A 1 623 ? -13.521 8.029 24.105 1.00 91.56 623 PHE A CA 1
ATOM 4881 C C . PHE A 1 623 ? -14.042 7.325 25.352 1.00 91.56 623 PHE A C 1
ATOM 4883 O O . PHE A 1 623 ? -13.730 6.167 25.611 1.00 91.56 623 PHE A O 1
ATOM 4890 N N . GLU A 1 624 ? -14.853 8.040 26.125 1.00 93.19 624 GLU A N 1
ATOM 4891 C CA . GLU A 1 624 ? -15.507 7.509 27.316 1.00 93.19 624 GLU A CA 1
ATOM 4892 C C . GLU A 1 624 ? -16.879 6.914 26.965 1.00 93.19 624 GLU A C 1
ATOM 4894 O O . GLU A 1 624 ? -17.682 7.536 26.260 1.00 93.19 624 GLU A O 1
ATOM 4899 N N . LEU A 1 625 ? -17.128 5.703 27.462 1.00 93.88 625 LEU A N 1
ATOM 4900 C CA . LEU A 1 625 ? -18.443 5.089 27.552 1.00 93.88 625 LEU A CA 1
ATOM 4901 C C . LEU A 1 625 ? -19.087 5.438 28.894 1.00 93.88 625 LEU A C 1
ATOM 4903 O O . LEU A 1 625 ? -18.420 5.351 29.920 1.00 93.88 625 LEU A O 1
ATOM 4907 N N . THR A 1 626 ? -20.385 5.722 28.903 1.00 95.50 626 THR A N 1
ATOM 4908 C CA . THR A 1 626 ? -21.219 5.857 30.102 1.00 95.50 626 THR A CA 1
ATOM 4909 C C . THR A 1 626 ? -22.334 4.822 30.056 1.00 95.50 626 THR A C 1
ATOM 4911 O O . THR A 1 626 ? -23.174 4.849 29.155 1.00 95.50 626 THR A O 1
ATOM 4914 N N . ALA A 1 627 ? -22.362 3.911 31.025 1.00 92.88 627 ALA A N 1
ATOM 4915 C CA . ALA A 1 627 ? -23.412 2.908 31.106 1.00 92.88 627 ALA A CA 1
ATOM 4916 C C . ALA A 1 627 ? -24.772 3.531 31.487 1.00 92.88 627 ALA A C 1
ATOM 4918 O O . ALA A 1 627 ? -24.839 4.418 32.344 1.00 92.88 627 ALA A O 1
ATOM 4919 N N . PRO A 1 628 ? -25.884 3.050 30.907 1.00 93.38 628 PRO A N 1
ATOM 4920 C CA . PRO A 1 628 ? -27.231 3.399 31.348 1.00 93.38 628 PRO A CA 1
ATOM 4921 C C . PRO A 1 628 ? -27.451 3.141 32.842 1.00 93.38 628 PRO A C 1
ATOM 4923 O O . PRO A 1 628 ? -26.922 2.193 33.403 1.00 93.38 628 PRO A O 1
ATOM 4926 N N . GLN A 1 629 ? -28.309 3.942 33.475 1.00 88.94 629 GLN A N 1
ATOM 4927 C CA . GLN A 1 629 ? -28.703 3.749 34.881 1.00 88.94 629 GLN A CA 1
ATOM 4928 C C . GLN A 1 629 ? -29.597 2.515 35.094 1.00 88.94 629 GLN A C 1
ATOM 4930 O O . GLN A 1 629 ? -29.778 2.043 36.207 1.00 88.94 629 GLN A O 1
ATOM 4935 N N . THR A 1 630 ? -30.230 2.018 34.031 1.00 90.94 630 THR A N 1
ATOM 4936 C CA . THR A 1 630 ? -31.108 0.848 34.108 1.00 90.94 630 THR A CA 1
ATOM 4937 C C . THR A 1 630 ? -30.302 -0.410 33.819 1.00 90.94 630 THR A C 1
ATOM 4939 O O . THR A 1 630 ? -29.642 -0.497 32.785 1.00 90.94 630 THR A O 1
ATOM 4942 N N . GLU A 1 631 ? -30.380 -1.400 34.700 1.00 88.12 631 GLU A N 1
ATOM 4943 C CA . GLU A 1 631 ? -29.806 -2.718 34.440 1.00 88.12 631 GLU A CA 1
ATOM 4944 C C . GLU A 1 631 ? -30.437 -3.372 33.209 1.00 88.12 631 GLU A C 1
ATOM 4946 O O . GLU A 1 631 ? -31.631 -3.230 32.931 1.00 88.12 631 GLU A O 1
ATOM 4951 N N . GLY A 1 632 ? -29.634 -4.131 32.478 1.00 88.44 632 GLY A N 1
ATOM 4952 C CA . GLY A 1 632 ? -30.098 -4.868 31.322 1.00 88.44 632 GLY A CA 1
ATOM 4953 C C . GLY A 1 632 ? -28.984 -5.217 30.353 1.00 88.44 632 GLY A C 1
ATOM 4954 O O . GLY A 1 632 ? -27.820 -4.854 30.513 1.00 88.44 632 GLY A O 1
ATOM 4955 N N . THR A 1 633 ? -29.375 -5.933 29.309 1.00 93.06 633 THR A N 1
ATOM 4956 C CA . THR A 1 633 ? -28.510 -6.235 28.174 1.00 93.06 633 THR A CA 1
ATOM 4957 C C . THR A 1 633 ? -28.782 -5.222 27.069 1.00 93.06 633 THR A C 1
ATOM 4959 O O . THR A 1 633 ? -29.916 -5.098 26.605 1.00 93.06 633 THR A O 1
ATOM 4962 N N . TYR A 1 634 ? -27.735 -4.534 26.627 1.00 95.38 634 TYR A N 1
ATOM 4963 C CA . TYR A 1 634 ? -27.787 -3.515 25.590 1.00 95.38 634 TYR A CA 1
ATOM 4964 C C . TYR A 1 634 ? -26.954 -3.956 24.395 1.00 95.38 634 TYR A C 1
ATOM 4966 O O . TYR A 1 634 ? -25.730 -4.042 24.473 1.00 95.38 634 TYR A O 1
ATOM 4974 N N . VAL A 1 635 ? -27.620 -4.229 23.277 1.00 95.38 635 VAL A N 1
ATOM 4975 C CA . VAL A 1 635 ? -26.940 -4.428 21.995 1.00 95.38 635 VAL A CA 1
ATOM 4976 C C . VAL A 1 635 ? -26.745 -3.059 21.365 1.00 95.38 635 VAL A C 1
ATOM 4978 O O . VAL A 1 635 ? -27.695 -2.289 21.260 1.00 95.38 635 VAL A O 1
ATOM 4981 N N . THR A 1 636 ? -25.511 -2.763 20.978 1.00 95.25 636 THR A N 1
ATOM 4982 C CA . THR A 1 636 ? -25.114 -1.484 20.396 1.00 95.25 636 THR A CA 1
ATOM 4983 C C . THR A 1 636 ? -24.459 -1.689 19.040 1.00 95.25 636 THR A C 1
ATOM 4985 O O . THR A 1 636 ? -23.773 -2.689 18.818 1.00 95.25 636 THR A O 1
ATOM 4988 N N . HIS A 1 637 ? -24.652 -0.730 18.146 1.00 96.62 637 HIS A N 1
ATOM 4989 C CA . HIS A 1 637 ? -24.215 -0.780 16.761 1.00 96.62 637 HIS A CA 1
ATOM 4990 C C . HIS A 1 637 ? -23.378 0.456 16.450 1.00 96.62 637 HIS A C 1
ATOM 4992 O O . HIS A 1 637 ? -23.826 1.587 16.631 1.00 96.62 637 HIS A O 1
ATOM 4998 N N . TRP A 1 638 ? -22.165 0.251 15.950 1.00 97.31 638 TRP A N 1
ATOM 4999 C CA . TRP A 1 638 ? -21.194 1.315 15.719 1.00 97.31 638 TRP A CA 1
ATOM 5000 C C . TRP A 1 638 ? -20.660 1.268 14.292 1.00 97.31 638 TRP A C 1
ATOM 5002 O O . TRP A 1 638 ? -20.643 0.218 13.642 1.00 97.31 638 TRP A O 1
ATOM 5012 N N . GLY A 1 639 ? -20.202 2.408 13.787 1.00 97.25 639 GLY A N 1
ATOM 5013 C CA . GLY A 1 639 ? -19.567 2.465 12.479 1.00 97.25 639 GLY A CA 1
ATOM 5014 C C . GLY A 1 639 ? -19.054 3.842 12.099 1.00 97.25 639 GLY A C 1
ATOM 5015 O O . GLY A 1 639 ? -19.133 4.795 12.874 1.00 97.25 639 GLY A O 1
ATOM 5016 N N . MET A 1 640 ? -18.528 3.926 10.880 1.00 98.19 640 MET A N 1
ATOM 5017 C CA . MET A 1 640 ? -18.134 5.192 10.277 1.00 98.19 640 MET A CA 1
ATOM 5018 C C . MET A 1 640 ? -19.331 5.885 9.620 1.00 98.19 640 MET A C 1
ATOM 5020 O O . MET A 1 640 ? -20.209 5.248 9.024 1.00 98.19 640 MET A O 1
ATOM 5024 N N . VAL A 1 641 ? -19.339 7.210 9.713 1.00 98.06 641 VAL A N 1
ATOM 5025 C CA . VAL A 1 641 ? -20.348 8.090 9.129 1.00 98.06 641 VAL A CA 1
ATOM 5026 C C . VAL A 1 641 ? -19.669 9.295 8.499 1.00 98.06 641 VAL A C 1
ATOM 5028 O O . VAL A 1 641 ? -18.701 9.824 9.038 1.00 98.06 641 VAL A O 1
ATOM 5031 N N . GLN A 1 642 ? -20.185 9.729 7.356 1.00 98.31 642 GLN A N 1
ATOM 5032 C CA . GLN A 1 642 ? -19.988 11.090 6.883 1.00 98.31 642 GLN A CA 1
ATOM 5033 C C . GLN A 1 642 ? -21.259 11.868 7.218 1.00 98.31 642 GLN A C 1
ATOM 5035 O O . GLN A 1 642 ? -22.339 11.542 6.710 1.00 98.31 642 GLN A O 1
ATOM 5040 N N . GLU A 1 643 ? -21.156 12.839 8.123 1.00 97.25 643 GLU A N 1
ATOM 5041 C CA . GLU A 1 643 ? -22.332 13.515 8.676 1.00 97.25 643 GLU A CA 1
ATOM 5042 C C . GLU A 1 643 ? -23.193 14.157 7.596 1.00 97.25 643 GLU A C 1
ATOM 5044 O O . GLU A 1 643 ? -22.697 14.786 6.664 1.00 97.25 643 GLU A O 1
ATOM 5049 N N . ASN A 1 644 ? -24.512 14.032 7.759 1.00 95.50 644 ASN A N 1
ATOM 5050 C CA . ASN A 1 644 ? -25.517 14.498 6.799 1.00 95.50 644 ASN A CA 1
ATOM 5051 C C . ASN A 1 644 ? -25.416 13.866 5.395 1.00 95.50 644 ASN A C 1
ATOM 5053 O O . ASN A 1 644 ? -26.108 14.319 4.483 1.00 95.50 644 ASN A O 1
ATOM 5057 N N . VAL A 1 645 ? -24.596 12.823 5.219 1.00 97.31 645 VAL A N 1
ATOM 5058 C CA . VAL A 1 645 ? -24.438 12.101 3.951 1.00 97.31 645 VAL A CA 1
ATOM 5059 C C . VAL A 1 645 ? -24.843 10.641 4.113 1.00 97.31 645 VAL A C 1
ATOM 5061 O O . VAL A 1 645 ? -25.893 10.245 3.608 1.00 97.31 645 VAL A O 1
ATOM 5064 N N . THR A 1 646 ? -24.039 9.825 4.805 1.00 96.44 646 THR A N 1
ATOM 5065 C CA . THR A 1 646 ? -24.311 8.387 4.941 1.00 96.44 646 THR A CA 1
ATOM 5066 C C . THR A 1 646 ? -23.495 7.726 6.050 1.00 96.44 646 THR A C 1
ATOM 5068 O O . THR A 1 646 ? -22.345 8.083 6.300 1.00 96.44 646 THR A O 1
ATOM 5071 N N . TRP A 1 647 ? -24.070 6.686 6.654 1.00 97.19 647 TRP A N 1
ATOM 5072 C CA . TRP A 1 647 ? -23.309 5.635 7.334 1.00 97.19 647 TRP A CA 1
ATOM 5073 C C . TRP A 1 647 ? -22.763 4.660 6.293 1.00 97.19 647 TRP A C 1
ATOM 5075 O O . TRP A 1 647 ? -23.425 4.419 5.280 1.00 97.19 647 TRP A O 1
ATOM 5085 N N . PHE A 1 648 ? -21.582 4.092 6.511 1.00 96.94 648 PHE A N 1
ATOM 5086 C CA . PHE A 1 648 ? -20.963 3.209 5.521 1.00 96.94 648 PHE A CA 1
ATOM 5087 C C . PHE A 1 648 ? -20.092 2.130 6.154 1.00 96.94 648 PHE A C 1
ATOM 5089 O O . PHE A 1 648 ? -19.689 2.262 7.300 1.00 96.94 648 PHE A O 1
ATOM 5096 N N . GLY A 1 649 ? -19.775 1.091 5.374 1.00 91.19 649 GLY A N 1
ATOM 5097 C CA . GLY A 1 649 ? -18.909 -0.020 5.773 1.00 91.19 649 GLY A CA 1
ATOM 5098 C C . GLY A 1 649 ? -19.565 -1.045 6.711 1.00 91.19 649 GLY A C 1
ATOM 5099 O O . GLY A 1 649 ? -20.789 -1.039 6.873 1.00 91.19 649 GLY A O 1
ATOM 5100 N N . PRO A 1 650 ? -18.769 -1.977 7.270 1.00 86.94 650 PRO A N 1
ATOM 5101 C CA . PRO A 1 650 ? -19.253 -2.994 8.194 1.00 86.94 650 PRO A CA 1
ATOM 5102 C C . PRO A 1 650 ? -19.770 -2.362 9.487 1.00 86.94 650 PRO A C 1
ATOM 5104 O O . PRO A 1 650 ? -19.430 -1.241 9.837 1.00 86.94 650 PRO A O 1
ATOM 5107 N N . GLU A 1 651 ? -20.596 -3.090 10.219 1.00 89.81 651 GLU A N 1
ATOM 5108 C CA . GLU A 1 651 ? -21.093 -2.645 11.517 1.00 89.81 651 GLU A CA 1
ATOM 5109 C C . GLU A 1 651 ? -20.336 -3.359 12.635 1.00 89.81 651 GLU A C 1
ATOM 5111 O O . GLU A 1 651 ? -20.151 -4.576 12.584 1.00 89.81 651 GLU A O 1
ATOM 5116 N N . LEU A 1 652 ? -19.898 -2.603 13.642 1.00 93.31 652 LEU A N 1
ATOM 5117 C CA . LEU A 1 652 ? -19.400 -3.163 14.893 1.00 93.31 652 LEU A CA 1
ATOM 5118 C C . LEU A 1 652 ? -20.590 -3.330 15.834 1.00 93.31 652 LEU A C 1
ATOM 5120 O O . LEU A 1 652 ? -21.133 -2.340 16.317 1.00 93.31 652 LEU A O 1
ATOM 5124 N N . VAL A 1 653 ? -20.994 -4.573 16.077 1.00 93.56 653 VAL A N 1
ATOM 5125 C CA . VAL A 1 653 ? -22.071 -4.902 17.017 1.00 93.56 653 VAL A CA 1
ATOM 5126 C C . VAL A 1 653 ? -21.455 -5.380 18.322 1.00 93.56 653 VAL A C 1
ATOM 5128 O O . VAL A 1 653 ? -20.665 -6.323 18.309 1.00 93.56 653 VAL A O 1
ATOM 5131 N N . HIS A 1 654 ? -21.824 -4.756 19.439 1.00 90.69 654 HIS A N 1
ATOM 5132 C CA . HIS A 1 654 ? -21.343 -5.135 20.769 1.00 90.69 654 HIS A CA 1
ATOM 5133 C C . HIS A 1 654 ? -22.488 -5.242 21.769 1.00 90.69 654 HIS A C 1
ATOM 5135 O O . HIS A 1 654 ? -23.413 -4.431 21.748 1.00 90.69 654 HIS A O 1
ATOM 5141 N N . THR A 1 655 ? -22.429 -6.244 22.645 1.00 91.25 655 THR A N 1
ATOM 5142 C CA . THR A 1 655 ? -23.445 -6.472 23.681 1.00 91.25 655 THR A CA 1
ATOM 5143 C C . THR A 1 655 ? -22.871 -6.116 25.045 1.00 91.25 655 THR A C 1
ATOM 5145 O O . THR A 1 655 ? -22.037 -6.845 25.568 1.00 91.25 655 THR A O 1
ATOM 5148 N N . PHE A 1 656 ? -23.349 -5.021 25.630 1.00 89.19 656 PHE A N 1
ATOM 5149 C CA . PHE A 1 656 ? -23.030 -4.626 26.997 1.00 89.19 656 PHE A CA 1
ATOM 5150 C C . PHE A 1 656 ? -24.030 -5.243 27.974 1.00 89.19 656 PHE A C 1
ATOM 5152 O O . PHE A 1 656 ? -25.243 -5.171 27.765 1.00 89.19 656 PHE A O 1
ATOM 5159 N N . SER A 1 657 ? -23.536 -5.799 29.073 1.00 87.00 657 SER A N 1
ATOM 5160 C CA . SER A 1 657 ? -24.351 -6.192 30.221 1.00 87.00 657 SER A CA 1
ATOM 5161 C C . SER A 1 657 ? -24.184 -5.158 31.327 1.00 87.00 657 SER A C 1
ATOM 5163 O O . SER A 1 657 ? -23.129 -5.073 31.951 1.00 87.00 657 SER A O 1
ATOM 5165 N N . VAL A 1 658 ? -25.226 -4.362 31.559 1.00 88.81 658 VAL A N 1
ATOM 5166 C CA . VAL A 1 658 ? -25.276 -3.437 32.692 1.00 88.81 658 VAL A CA 1
ATOM 5167 C C . VAL A 1 658 ? -25.945 -4.157 33.842 1.00 88.81 658 VAL A C 1
ATOM 5169 O O . VAL A 1 658 ? -27.133 -4.473 33.764 1.00 88.81 658 VAL A O 1
ATOM 5172 N N . VAL A 1 659 ? -25.186 -4.454 34.885 1.00 80.94 659 VAL A N 1
ATOM 5173 C CA . VAL A 1 659 ? -25.676 -5.240 36.017 1.00 80.94 659 VAL A CA 1
ATOM 5174 C C . VAL A 1 659 ? -25.266 -4.588 37.321 1.00 80.94 659 VAL A C 1
ATOM 5176 O O . VAL A 1 659 ? -24.144 -4.109 37.463 1.00 80.94 659 VAL A O 1
ATOM 5179 N N . CYS A 1 660 ? -26.195 -4.588 38.269 1.00 69.44 660 CYS A N 1
ATOM 5180 C CA . CYS A 1 660 ? -25.906 -4.305 39.659 1.00 69.44 660 CYS A CA 1
ATOM 5181 C C . CYS A 1 660 ? -25.834 -5.650 40.373 1.00 69.44 660 CYS A C 1
ATOM 5183 O O . CYS A 1 660 ? -26.851 -6.224 40.778 1.00 69.44 660 CYS A O 1
ATOM 5185 N N . ASP A 1 661 ? -24.636 -6.205 40.512 1.00 59.28 661 ASP A N 1
ATOM 5186 C CA . ASP A 1 661 ? -24.470 -7.319 41.436 1.00 59.28 661 ASP A CA 1
ATOM 5187 C C . ASP A 1 661 ? -24.753 -6.756 42.826 1.00 59.28 661 ASP A C 1
ATOM 5189 O O . ASP A 1 661 ? -23.947 -5.975 43.313 1.00 59.28 661 ASP A O 1
ATOM 5193 N N . ARG A 1 662 ? -25.909 -7.077 43.434 1.00 54.38 662 ARG A N 1
ATOM 5194 C CA . ARG A 1 662 ? -26.323 -6.553 44.753 1.00 54.38 662 ARG A CA 1
ATOM 5195 C C . ARG A 1 662 ? -25.136 -6.514 45.709 1.00 54.38 662 ARG A C 1
ATOM 5197 O O . ARG A 1 662 ? -24.774 -7.551 46.273 1.00 54.38 662 ARG A O 1
ATOM 5204 N N . ILE A 1 663 ? -24.564 -5.331 45.907 1.00 56.91 663 ILE A N 1
ATOM 5205 C CA . ILE A 1 663 ? -23.403 -5.173 46.766 1.00 56.91 663 ILE A CA 1
ATOM 5206 C C . ILE A 1 663 ? -23.935 -5.164 48.198 1.00 56.91 663 ILE A C 1
ATOM 5208 O O . ILE A 1 663 ? -24.760 -4.316 48.543 1.00 56.91 663 ILE A O 1
ATOM 5212 N N . PRO A 1 664 ? -23.536 -6.106 49.072 1.00 47.94 664 PRO A N 1
ATOM 5213 C CA . PRO A 1 664 ? -23.936 -6.040 50.468 1.00 47.94 664 PRO A CA 1
ATOM 5214 C C . PRO A 1 664 ? -23.417 -4.735 51.091 1.00 47.94 664 PRO A C 1
ATOM 5216 O O . PRO A 1 664 ? -22.215 -4.594 51.302 1.00 47.94 664 PRO A O 1
ATOM 5219 N N . GLY A 1 665 ? -24.320 -3.797 51.387 1.00 58.16 665 GLY A N 1
ATOM 5220 C CA . GLY A 1 665 ? -23.985 -2.474 51.930 1.00 58.16 665 GLY A CA 1
ATOM 5221 C C . GLY A 1 665 ? -24.427 -1.297 51.061 1.00 58.16 665 GLY A C 1
ATOM 5222 O O . GLY A 1 665 ? -24.507 -0.196 51.592 1.00 58.16 665 GLY A O 1
ATOM 5223 N N . ASP A 1 666 ? -24.773 -1.545 49.800 1.00 65.38 666 ASP A N 1
ATOM 5224 C CA . ASP A 1 666 ? -25.415 -0.574 48.911 1.00 65.38 666 ASP A CA 1
ATOM 5225 C C . ASP A 1 666 ? -26.913 -0.520 49.266 1.00 65.38 666 ASP A C 1
ATOM 5227 O O . ASP A 1 666 ? -27.696 -1.434 48.979 1.00 65.38 666 ASP A O 1
ATOM 5231 N N . LEU A 1 667 ? -27.275 0.490 50.054 1.00 64.44 667 LEU A N 1
ATOM 5232 C CA . LEU A 1 667 ? -28.609 0.708 50.609 1.00 64.44 667 LEU A CA 1
ATOM 5233 C C . LEU A 1 667 ? -29.453 1.622 49.723 1.00 64.44 667 LEU A C 1
ATOM 5235 O O . LEU A 1 667 ? -30.683 1.557 49.808 1.00 64.44 667 LEU A O 1
ATOM 5239 N N . ASN A 1 668 ? -28.825 2.473 48.911 1.00 66.12 668 ASN A N 1
ATOM 5240 C CA . ASN A 1 668 ? -29.518 3.351 47.972 1.00 66.12 668 ASN A CA 1
ATOM 5241 C C . ASN A 1 668 ? -29.731 2.699 46.589 1.00 66.12 668 ASN A C 1
ATOM 5243 O O . ASN A 1 668 ? -30.533 3.210 45.804 1.00 66.12 668 ASN A O 1
ATOM 5247 N N . VAL A 1 669 ? -29.127 1.528 46.363 1.00 62.81 669 VAL A N 1
ATOM 5248 C CA . VAL A 1 669 ? -29.187 0.723 45.137 1.00 62.81 669 VAL A CA 1
ATOM 5249 C C . VAL A 1 669 ? -28.601 1.475 43.937 1.00 62.81 669 VAL A C 1
ATOM 5251 O O . VAL A 1 669 ? -29.136 1.397 42.830 1.00 62.81 669 VAL A O 1
ATOM 5254 N N . ASP A 1 670 ? -27.531 2.240 44.158 1.00 62.47 670 ASP A N 1
ATOM 5255 C CA . ASP A 1 670 ? -26.787 2.938 43.102 1.00 62.47 670 ASP A CA 1
ATOM 5256 C C . ASP A 1 670 ? -25.554 2.164 42.607 1.00 62.47 670 ASP A C 1
ATOM 5258 O O . ASP A 1 670 ? -24.832 2.634 41.725 1.00 62.47 670 ASP A O 1
ATOM 5262 N N . CYS A 1 671 ? -25.365 0.941 43.111 1.00 62.28 671 CYS A N 1
ATOM 5263 C CA . CYS A 1 671 ? -24.285 0.024 42.764 1.00 62.28 671 CYS A CA 1
ATOM 5264 C C . CYS A 1 671 ? -22.903 0.495 43.225 1.00 62.28 671 CYS A C 1
ATOM 5266 O O . CYS A 1 671 ? -21.880 -0.022 42.765 1.00 62.28 671 CYS A O 1
ATOM 5268 N N . VAL A 1 672 ? -22.865 1.435 44.167 1.00 56.38 672 VAL A N 1
ATOM 5269 C CA . VAL A 1 672 ? -21.685 1.899 44.888 1.00 56.38 672 VAL A CA 1
ATOM 5270 C C . VAL A 1 672 ? -21.972 1.760 46.390 1.00 56.38 672 VAL A C 1
ATOM 5272 O O . VAL A 1 672 ? -23.114 1.732 46.820 1.00 56.38 672 VAL A O 1
ATOM 5275 N N . VAL A 1 673 ? -20.934 1.577 47.214 1.00 61.88 673 VAL A N 1
ATOM 5276 C CA . VAL A 1 673 ? -21.076 1.671 48.679 1.00 61.88 673 VAL A CA 1
ATOM 5277 C C . VAL A 1 673 ? -20.377 2.942 49.131 1.00 61.88 673 VAL A C 1
ATOM 5279 O O . VAL A 1 673 ? -19.145 2.980 49.207 1.00 61.88 673 VAL A O 1
ATOM 5282 N N . ASP A 1 674 ? -21.144 3.987 49.413 1.00 63.47 674 ASP A N 1
ATOM 5283 C CA . ASP A 1 674 ? -20.640 5.306 49.772 1.00 63.47 674 ASP A CA 1
ATOM 5284 C C . ASP A 1 674 ? -21.412 5.964 50.941 1.00 63.47 674 ASP A C 1
ATOM 5286 O O . ASP A 1 674 ? -22.088 5.324 51.752 1.00 63.47 674 ASP A O 1
ATOM 5290 N N . PHE A 1 675 ? -21.222 7.271 51.136 1.00 60.06 675 PHE A N 1
ATOM 5291 C CA . PHE A 1 675 ? -21.865 7.992 52.237 1.00 60.06 675 PHE A CA 1
ATOM 5292 C C . PHE A 1 675 ? -23.371 8.218 52.040 1.00 60.06 675 PHE A C 1
ATOM 5294 O O . PHE A 1 675 ? -24.056 8.527 53.020 1.00 60.06 675 PHE A O 1
ATOM 5301 N N . ALA A 1 676 ? -23.897 8.074 50.825 1.00 56.12 676 ALA A N 1
ATOM 5302 C CA . ALA A 1 676 ? -25.327 8.127 50.562 1.00 56.12 676 ALA A CA 1
ATOM 5303 C C . ALA A 1 676 ? -26.042 6.903 51.158 1.00 56.12 676 ALA A C 1
ATOM 5305 O O . ALA A 1 676 ? -27.110 7.061 51.753 1.00 56.12 676 ALA A O 1
ATOM 5306 N N . ASP A 1 677 ? -25.412 5.726 51.156 1.00 65.81 677 ASP A N 1
ATOM 5307 C CA . ASP A 1 677 ? -25.924 4.538 51.856 1.00 65.81 677 ASP A CA 1
ATOM 5308 C C . ASP A 1 677 ? -25.978 4.744 53.364 1.00 65.81 677 ASP A C 1
ATOM 5310 O O . ASP A 1 677 ? -26.957 4.415 54.042 1.00 65.81 677 ASP A O 1
ATOM 5314 N N . VAL A 1 678 ? -24.929 5.367 53.905 1.00 62.75 678 VAL A N 1
ATOM 5315 C CA . VAL A 1 678 ? -24.858 5.723 55.324 1.00 62.75 678 VAL A CA 1
ATOM 5316 C C . VAL A 1 678 ? -25.967 6.711 55.689 1.00 62.75 678 VAL A C 1
ATOM 5318 O O . VAL A 1 678 ? -26.549 6.597 56.771 1.00 62.75 678 VAL A O 1
ATOM 5321 N N . ALA A 1 679 ? -26.295 7.654 54.803 1.00 63.97 679 ALA A N 1
ATOM 5322 C CA . ALA A 1 679 ? -27.379 8.606 55.016 1.00 63.97 679 ALA A CA 1
ATOM 5323 C C . ALA A 1 679 ? -28.751 7.910 55.086 1.00 63.97 679 ALA A C 1
ATOM 5325 O O . ALA A 1 679 ? -29.506 8.177 56.022 1.00 63.97 679 ALA A O 1
ATOM 5326 N N . ILE A 1 680 ? -29.031 6.948 54.198 1.00 63.50 680 ILE A N 1
ATOM 5327 C CA . ILE A 1 680 ? -30.253 6.122 54.250 1.00 63.50 680 ILE A CA 1
ATOM 5328 C C . ILE A 1 680 ? -30.324 5.324 55.552 1.00 63.50 680 ILE A C 1
ATOM 5330 O O . ILE A 1 680 ? -31.363 5.260 56.216 1.00 63.50 680 ILE A O 1
ATOM 5334 N N . MET A 1 681 ? -29.195 4.752 55.968 1.00 59.28 681 MET A N 1
ATOM 5335 C CA . MET A 1 681 ? -29.115 4.021 57.226 1.00 59.28 681 MET A CA 1
ATOM 5336 C C . MET A 1 681 ? -29.400 4.928 58.440 1.00 59.28 681 MET A C 1
ATOM 5338 O O . MET A 1 681 ? -30.017 4.485 59.410 1.00 59.28 681 MET A O 1
ATOM 5342 N N . MET A 1 682 ? -28.979 6.199 58.395 1.00 60.31 682 MET A N 1
ATOM 5343 C CA . MET A 1 682 ? -29.243 7.193 59.443 1.00 60.31 682 MET A CA 1
ATOM 5344 C C . MET A 1 682 ? -30.693 7.695 59.450 1.00 60.31 682 MET A C 1
ATOM 5346 O O . MET A 1 682 ? -31.243 7.915 60.531 1.00 60.31 682 MET A O 1
ATOM 5350 N N . GLU A 1 683 ? -31.328 7.850 58.287 1.00 57.34 683 GLU A N 1
ATOM 5351 C CA . GLU A 1 683 ? -32.736 8.258 58.182 1.00 57.34 683 GLU A CA 1
ATOM 5352 C C . GLU A 1 683 ? -33.682 7.194 58.759 1.00 57.34 683 GLU A C 1
ATOM 5354 O O . GLU A 1 683 ? -34.521 7.514 59.606 1.00 57.34 683 GLU A O 1
ATOM 5359 N N . HIS A 1 684 ? -33.467 5.914 58.436 1.00 53.84 684 HIS A N 1
ATOM 5360 C CA . HIS A 1 684 ? -34.220 4.805 59.042 1.00 53.84 684 HIS A CA 1
ATOM 5361 C C . HIS A 1 684 ? -34.023 4.695 60.563 1.00 53.84 684 HIS A C 1
ATOM 5363 O O . HIS A 1 684 ? -34.923 4.263 61.287 1.00 53.84 684 HIS A O 1
ATOM 5369 N N . TRP A 1 685 ? -32.868 5.126 61.074 1.00 48.62 685 TRP A N 1
ATOM 5370 C CA . TRP A 1 685 ? -32.573 5.155 62.508 1.00 48.62 685 TRP A CA 1
ATOM 5371 C C . TRP A 1 685 ? -33.381 6.216 63.270 1.00 48.62 685 TRP A C 1
ATOM 5373 O O . TRP A 1 685 ? -33.664 6.059 64.460 1.00 48.62 685 TRP A O 1
ATOM 5383 N N . LEU A 1 686 ? -33.754 7.308 62.598 1.00 48.66 686 LEU A N 1
ATOM 5384 C CA . LEU A 1 686 ? -34.528 8.396 63.193 1.00 48.66 686 LEU A CA 1
ATOM 5385 C C . LEU A 1 686 ? -36.035 8.103 63.187 1.00 48.66 686 LEU A C 1
ATOM 5387 O O . LEU A 1 686 ? -36.718 8.478 64.143 1.00 48.66 686 LEU A O 1
ATOM 5391 N N . GLU A 1 687 ? -36.556 7.383 62.192 1.00 49.62 687 GLU A N 1
ATOM 5392 C CA . GLU A 1 687 ? -37.981 7.021 62.124 1.00 49.62 687 GLU A CA 1
ATOM 5393 C C . GLU A 1 687 ? -38.407 6.032 63.226 1.00 49.62 687 GLU A C 1
ATOM 5395 O O . GLU A 1 687 ? -39.451 6.229 63.859 1.00 49.62 687 GLU A O 1
ATOM 5400 N N . ASP A 1 688 ? -37.569 5.041 63.553 1.00 45.00 688 ASP A N 1
ATOM 5401 C CA . ASP A 1 688 ? -37.862 4.007 64.568 1.00 45.00 688 ASP A CA 1
ATOM 5402 C C . ASP A 1 688 ? -37.792 4.542 66.020 1.00 45.00 688 ASP A C 1
ATOM 5404 O O . ASP A 1 688 ? -38.229 3.914 66.987 1.00 45.00 688 ASP A O 1
ATOM 5408 N N . SER A 1 689 ? -37.297 5.773 66.192 1.00 43.50 689 SER A N 1
ATOM 5409 C CA . SER A 1 689 ? -37.261 6.472 67.482 1.00 43.50 689 SER A CA 1
ATOM 5410 C C . SER A 1 689 ? -38.575 7.187 67.845 1.00 43.50 689 SER A C 1
ATOM 5412 O O . SER A 1 689 ? -38.692 7.754 68.937 1.00 43.50 689 SER A O 1
ATOM 5414 N N . SER A 1 690 ? -39.580 7.156 66.959 1.00 41.44 690 SER A N 1
ATOM 5415 C CA . SER A 1 690 ? -40.820 7.935 67.095 1.00 41.44 690 SER A CA 1
ATOM 5416 C C . SER A 1 690 ? -42.023 7.185 67.695 1.00 41.44 690 SER A C 1
ATOM 5418 O O . SER A 1 690 ? -43.020 7.827 68.034 1.00 41.44 690 SER A O 1
ATOM 5420 N N . THR A 1 691 ? -41.947 5.868 67.929 1.00 43.53 691 THR A N 1
ATOM 5421 C CA . THR A 1 691 ? -42.979 5.130 68.687 1.00 43.53 691 THR A CA 1
ATOM 5422 C C . THR A 1 691 ? -42.692 5.129 70.195 1.00 43.53 691 THR A C 1
ATOM 5424 O O . THR A 1 691 ? -41.732 4.496 70.638 1.00 43.53 691 THR A O 1
ATOM 5427 N N . PRO A 1 692 ? -43.526 5.771 71.041 1.00 40.44 692 PRO A N 1
ATOM 5428 C CA . PRO A 1 692 ? -43.360 5.711 72.487 1.00 40.44 692 PRO A CA 1
ATOM 5429 C C . PRO A 1 692 ? -43.792 4.332 72.999 1.00 40.44 692 PRO A C 1
ATOM 5431 O O . PRO A 1 692 ? -44.937 3.920 72.803 1.00 40.44 692 PRO A O 1
ATOM 5434 N N . ALA A 1 693 ? -42.888 3.636 73.688 1.00 36.97 693 ALA A N 1
ATOM 5435 C CA . ALA A 1 693 ? -43.187 2.391 74.387 1.00 36.97 693 ALA A CA 1
ATOM 5436 C C . ALA A 1 693 ? -44.319 2.586 75.421 1.00 36.97 693 ALA A C 1
ATOM 5438 O O . ALA A 1 693 ? -44.260 3.505 76.244 1.00 36.97 693 ALA A O 1
ATOM 5439 N N . ARG A 1 694 ? -45.332 1.711 75.381 1.00 32.44 694 ARG A N 1
ATOM 5440 C CA . ARG A 1 694 ? -46.333 1.521 76.441 1.00 32.44 694 ARG A CA 1
ATOM 5441 C C . ARG A 1 694 ? -46.040 0.257 77.228 1.00 32.44 694 ARG A C 1
ATOM 5443 O O . ARG A 1 694 ? -45.658 -0.740 76.578 1.00 32.44 694 ARG A O 1
#

Radius of gyration: 35.08 Å; chains: 1; bounding box: 75×59×124 Å

Foldseek 3Di:
DDDDDPPPDPVVVVVVVVPPPPDPPPDDDPPDDDDEDDDDPPDPDDDPDDDPPPPVNVVVPDDDDDDPPDDDDPVNDDPDDDWHKYKFADDPDDGDDDDDDKDKDKDFQPWKAAFWKKKKKKWFADDPPFAFQQKKWKDAPNDDTDIDGGWDGDDDHGDMTMDMDTPGPDIHGMIMIMGPDTDDDTGIMMMMITDHHPPPPQLADFDAAAEPQFFAEEFEDEQFAALPDDFDQFQFAFPVGRSPRHLALVVLLVLQVLCLLLVHAEYQYEQADPPLVSLLSNLLSVQVQSSVQFPTHAYEHEYEQCRRPVVPHPAAALLDLVNLCVVLVSVLSSVCSNCVNRVDPRSLSRQHDYNLAGEYEYEACQRHHPLQNHAQCSNLVVQCVSPCVPRVSSVVGHAYEYADDHDDHPPHNYYEPAPPDFAQWDWDDDNQAIAIEGWQWWAQPSPDVVDDTGANQQVPSSLVRLVVLLVCLNRHRYYYYHHCPPRNGNRHQHFGDQVSGRDDDPPDDDDHGHHPVPGSNSSSNSSLVSCLSRGPFAQFAKDWSDWDDDQEDAAFDKDKIKTKMFTAHSHFDAVVQPKWKFWPCVDPQADAQDPGTFHFPCVVQVCVPSVGRGHRGMGMTIDMGTHHNDFDKHWIWMAIDRPPPDTDYDIDIGIHGHDQPPRVQCCVSSSDRDVVSVVVVVVVVVVVVPDDDD